Protein AF-A0A7S3DDA9-F1 (afdb_monomer_lite)

Structure (mmCIF, N/CA/C/O backbone):
data_AF-A0A7S3DDA9-F1
#
_entry.id   AF-A0A7S3DDA9-F1
#
loop_
_atom_site.group_PDB
_atom_site.id
_atom_site.type_symbol
_atom_site.label_atom_id
_atom_site.label_alt_id
_atom_site.label_comp_id
_atom_site.label_asym_id
_atom_site.label_entity_id
_atom_site.label_seq_id
_atom_site.pdbx_PDB_ins_code
_atom_site.Cartn_x
_atom_site.Cartn_y
_atom_site.Cartn_z
_atom_site.occupancy
_atom_site.B_iso_or_equiv
_atom_site.auth_seq_id
_atom_site.auth_comp_id
_atom_site.auth_asym_id
_atom_site.auth_atom_id
_atom_site.pdbx_PDB_model_num
ATOM 1 N N . LYS A 1 1 ? 28.009 35.646 -43.059 1.00 45.06 1 LYS A N 1
ATOM 2 C CA . LYS A 1 1 ? 27.922 35.161 -44.457 1.00 45.06 1 LYS A CA 1
ATOM 3 C C . LYS A 1 1 ? 26.927 34.009 -44.615 1.00 45.06 1 LYS A C 1
ATOM 5 O O . LYS A 1 1 ? 25.823 34.307 -45.032 1.00 45.06 1 LYS A O 1
ATOM 10 N N . ALA A 1 2 ? 27.187 32.761 -44.194 1.00 40.16 2 ALA A N 1
ATOM 11 C CA . ALA A 1 2 ? 26.161 31.693 -44.275 1.00 40.16 2 ALA A CA 1
ATOM 12 C C . ALA A 1 2 ? 24.917 31.958 -43.389 1.00 40.16 2 ALA A C 1
ATOM 14 O O . ALA A 1 2 ? 23.787 31.750 -43.809 1.00 40.16 2 ALA A O 1
ATOM 15 N N . LYS A 1 3 ? 25.119 32.532 -42.193 1.00 37.06 3 LYS A N 1
ATOM 16 C CA . LYS A 1 3 ? 24.039 32.917 -41.262 1.00 37.06 3 LYS A CA 1
ATOM 17 C C . LYS A 1 3 ? 23.196 34.120 -41.726 1.00 37.06 3 LYS A C 1
ATOM 19 O O . LYS A 1 3 ? 22.062 34.264 -41.292 1.00 37.06 3 LYS A O 1
ATOM 24 N N . GLU A 1 4 ? 23.743 34.963 -42.606 1.00 48.78 4 GLU A N 1
ATOM 25 C CA . GLU A 1 4 ? 23.047 36.145 -43.152 1.00 48.78 4 GLU A CA 1
ATOM 26 C C . GLU A 1 4 ? 22.135 35.756 -44.325 1.00 48.78 4 GLU A C 1
ATOM 28 O O . GLU A 1 4 ? 21.030 36.273 -44.428 1.00 48.78 4 GLU A O 1
ATOM 33 N N . GLY A 1 5 ? 22.524 34.757 -45.131 1.00 53.31 5 GLY A N 1
ATOM 34 C CA . GLY A 1 5 ? 21.692 34.256 -46.234 1.00 53.31 5 GLY A CA 1
ATOM 35 C C . GLY A 1 5 ? 20.418 33.519 -45.795 1.00 53.31 5 GLY A C 1
ATOM 36 O O . GLY A 1 5 ? 19.471 33.426 -46.571 1.00 53.31 5 GLY A O 1
ATOM 37 N N . TYR A 1 6 ? 20.361 33.019 -44.555 1.00 50.94 6 TYR A N 1
ATOM 38 C CA . TYR A 1 6 ? 19.181 32.320 -44.030 1.00 50.94 6 TYR A CA 1
ATOM 39 C C . TYR A 1 6 ? 18.110 33.286 -43.489 1.00 50.94 6 TYR A C 1
ATOM 41 O O . TYR A 1 6 ? 16.914 33.023 -43.610 1.00 50.94 6 TYR A O 1
ATOM 49 N N . GLN A 1 7 ? 18.515 34.437 -42.936 1.00 50.72 7 GLN A N 1
ATOM 50 C CA . GLN A 1 7 ? 17.572 35.430 -42.407 1.00 50.72 7 GLN A CA 1
ATOM 51 C C . GLN A 1 7 ? 16.825 36.181 -43.520 1.00 50.72 7 GLN A C 1
ATOM 53 O O . GLN A 1 7 ? 15.631 36.434 -43.361 1.00 50.72 7 GLN A O 1
ATOM 58 N N . GLU A 1 8 ? 17.464 36.441 -44.667 1.00 46.34 8 GLU A N 1
ATOM 59 C CA . GLU A 1 8 ? 16.794 37.049 -45.831 1.00 46.34 8 GLU A CA 1
ATOM 60 C C . GLU A 1 8 ? 15.741 36.127 -46.465 1.00 46.34 8 GLU A C 1
ATOM 62 O O . GLU A 1 8 ? 14.706 36.610 -46.917 1.00 46.34 8 GLU A O 1
ATOM 67 N N . ARG A 1 9 ? 15.938 34.800 -46.445 1.00 48.62 9 ARG A N 1
ATOM 68 C CA . ARG A 1 9 ? 14.970 33.853 -47.030 1.00 48.62 9 ARG A CA 1
ATOM 69 C C . ARG A 1 9 ? 13.739 33.626 -46.152 1.00 48.62 9 ARG A C 1
ATOM 71 O O . ARG A 1 9 ? 12.651 33.455 -46.688 1.00 48.62 9 ARG A O 1
ATOM 78 N N . SER A 1 10 ? 13.867 33.677 -44.822 1.00 42.88 10 SER A N 1
ATOM 79 C CA . SER A 1 10 ? 12.701 33.506 -43.932 1.00 42.88 10 SER A CA 1
ATOM 80 C C . SER A 1 10 ? 11.757 34.720 -43.920 1.00 42.88 10 SER A C 1
ATOM 82 O O . SER A 1 10 ? 10.561 34.566 -43.676 1.00 42.88 10 SER A O 1
ATOM 84 N N . ALA A 1 11 ? 12.270 35.913 -44.249 1.00 44.94 11 ALA A N 1
ATOM 85 C CA . ALA A 1 11 ? 11.479 37.143 -44.314 1.00 44.94 11 ALA A CA 1
ATOM 86 C C . ALA A 1 11 ? 10.575 37.226 -45.559 1.00 44.94 11 ALA A C 1
ATOM 88 O O . ALA A 1 11 ? 9.595 37.961 -45.547 1.00 44.94 11 ALA A O 1
ATOM 89 N N . ILE A 1 12 ? 10.871 36.463 -46.616 1.00 47.31 12 ILE A N 1
ATOM 90 C CA . ILE A 1 12 ? 10.087 36.470 -47.865 1.00 47.31 12 ILE A CA 1
ATOM 91 C C . ILE A 1 12 ? 8.855 35.549 -47.766 1.00 47.31 12 ILE A C 1
ATOM 93 O O . ILE A 1 12 ? 7.887 35.732 -48.492 1.00 47.31 12 ILE A O 1
ATOM 97 N N . VAL A 1 13 ? 8.841 34.594 -46.830 1.00 45.69 13 VAL A N 1
ATOM 98 C CA . VAL A 1 13 ? 7.788 33.560 -46.733 1.00 45.69 13 VAL A CA 1
ATOM 99 C C . VAL A 1 13 ? 6.630 33.963 -45.799 1.00 45.69 13 VAL A C 1
ATOM 101 O O . VAL A 1 13 ? 5.644 33.243 -45.689 1.00 45.69 13 VAL A O 1
ATOM 104 N N . SER A 1 14 ? 6.709 35.111 -45.120 1.00 41.31 14 SER A N 1
ATOM 105 C CA . SER A 1 14 ? 5.734 35.498 -44.082 1.00 41.31 14 SER A CA 1
ATOM 106 C C . SER A 1 14 ? 4.691 36.550 -44.495 1.00 41.31 14 SER A C 1
ATOM 108 O O . SER A 1 14 ? 3.909 36.949 -43.635 1.00 41.31 14 SER A O 1
ATOM 110 N N . ASP A 1 15 ? 4.623 36.967 -45.767 1.00 40.19 15 ASP A N 1
ATOM 111 C CA . ASP A 1 15 ? 3.767 38.095 -46.195 1.00 40.19 15 ASP A CA 1
ATOM 112 C C . ASP A 1 15 ? 2.760 37.790 -47.323 1.00 40.19 15 ASP A C 1
ATOM 114 O O . ASP A 1 15 ? 2.418 38.673 -48.102 1.00 40.19 15 ASP A O 1
ATOM 118 N N . GLU A 1 16 ? 2.229 36.566 -47.410 1.00 40.88 16 GLU A N 1
ATOM 119 C CA . GLU A 1 16 ? 1.051 36.300 -48.253 1.00 40.88 16 GLU A CA 1
ATOM 120 C C . GLU A 1 16 ? -0.025 35.530 -47.480 1.00 40.88 16 GLU A C 1
ATOM 122 O O . GLU A 1 16 ? -0.045 34.302 -47.391 1.00 40.88 16 GLU A O 1
ATOM 127 N N . GLY A 1 17 ? -0.927 36.308 -46.878 1.00 38.66 17 GLY A N 1
ATOM 128 C CA . GLY A 1 17 ? -2.203 35.841 -46.359 1.00 38.66 17 GLY A CA 1
ATOM 129 C C . GLY A 1 17 ? -3.282 35.811 -47.445 1.00 38.66 17 GLY A C 1
ATOM 130 O O . GLY A 1 17 ? -3.404 36.737 -48.238 1.00 38.66 17 GLY A O 1
ATOM 131 N N . GLU A 1 18 ? -4.080 34.743 -47.395 1.00 43.91 18 GLU A N 1
ATOM 132 C CA . GLU A 1 18 ? -5.472 34.615 -47.854 1.00 43.91 18 GLU A CA 1
ATOM 133 C C . GLU A 1 18 ? -5.828 35.094 -49.279 1.00 43.91 18 GLU A C 1
ATOM 135 O O . GLU A 1 18 ? -6.141 36.258 -49.506 1.00 43.91 18 GLU A O 1
ATOM 140 N N . SER A 1 19 ? -5.992 34.154 -50.220 1.00 38.34 19 SER A N 1
ATOM 141 C CA . SER A 1 19 ? -7.233 34.065 -51.018 1.00 38.34 19 SER A CA 1
ATOM 142 C C . SER A 1 19 ? -7.318 32.802 -51.890 1.00 38.34 19 SER A C 1
ATOM 144 O O . SER A 1 19 ? -6.369 32.382 -52.535 1.00 38.34 19 SER A O 1
ATOM 146 N N . GLU A 1 20 ? -8.517 32.220 -51.840 1.00 39.06 20 GLU A N 1
ATOM 147 C CA . GLU A 1 20 ? -9.291 31.544 -52.889 1.00 39.06 20 GLU A CA 1
ATOM 148 C C . GLU A 1 20 ? -8.654 30.514 -53.845 1.00 39.06 20 GLU A C 1
ATOM 150 O O . GLU A 1 20 ? -7.827 30.782 -54.708 1.00 39.06 20 GLU A O 1
ATOM 155 N N . SER A 1 21 ? -9.246 29.319 -53.748 1.00 47.56 21 SER A N 1
ATOM 156 C CA . SER A 1 21 ? -9.373 28.256 -54.744 1.00 47.56 21 SER A CA 1
ATOM 157 C C . SER A 1 21 ? -9.099 28.643 -56.204 1.00 47.56 21 SER A C 1
ATOM 159 O O . SER A 1 21 ? -9.924 29.297 -56.844 1.00 47.56 21 SER A O 1
ATOM 161 N N . CYS A 1 22 ? -8.039 28.068 -56.766 1.00 33.41 22 CYS A N 1
ATOM 162 C CA . CYS A 1 22 ? -7.948 27.711 -58.178 1.00 33.41 22 CYS A CA 1
ATOM 163 C C . CYS A 1 22 ? -7.117 26.428 -58.308 1.00 33.41 22 CYS A C 1
ATOM 165 O O . CYS A 1 22 ? -5.898 26.435 -58.163 1.00 33.41 22 CYS A O 1
ATOM 167 N N . GLU A 1 23 ? -7.797 25.314 -58.582 1.00 43.84 23 GLU A N 1
ATOM 168 C CA . GLU A 1 23 ? -7.174 24.119 -59.146 1.00 43.84 23 GLU A CA 1
ATOM 169 C C . GLU A 1 23 ? -6.728 24.446 -60.577 1.00 43.84 23 GLU A C 1
ATOM 171 O O . GLU A 1 23 ? -7.523 24.438 -61.517 1.00 43.84 23 GLU A O 1
ATOM 176 N N . SER A 1 24 ? -5.445 24.742 -60.752 1.00 41.66 24 SER A N 1
ATOM 177 C CA . SER A 1 24 ? -4.790 24.637 -62.051 1.00 41.66 24 SER A CA 1
ATOM 178 C C . SER A 1 24 ? -3.417 24.012 -61.855 1.00 41.66 24 SER A C 1
ATOM 180 O O . SER A 1 24 ? -2.500 24.655 -61.353 1.00 41.66 24 SER A O 1
ATOM 182 N N . GLU A 1 25 ? -3.306 22.739 -62.232 1.00 51.19 25 GLU A N 1
ATOM 183 C CA . GLU A 1 25 ? -2.049 22.000 -62.326 1.00 51.19 25 GLU A CA 1
ATOM 184 C C . GLU A 1 25 ? -1.099 22.701 -63.318 1.00 51.19 25 GLU A C 1
ATOM 186 O O . GLU A 1 25 ? -1.201 22.504 -64.532 1.00 51.19 25 GLU A O 1
ATOM 191 N N . SER A 1 26 ? -0.154 23.502 -62.818 1.00 46.66 26 SER A N 1
ATOM 192 C CA . SER A 1 26 ? 1.045 23.876 -63.569 1.00 46.66 26 SER A CA 1
ATOM 193 C C . SER A 1 26 ? 2.035 22.708 -63.504 1.00 46.66 26 SER A C 1
ATOM 195 O O . SER A 1 26 ? 2.534 22.323 -62.450 1.00 46.66 26 SER A O 1
ATOM 197 N N . LYS A 1 27 ? 2.302 22.087 -64.656 1.00 55.28 27 LYS A N 1
ATOM 198 C CA . LYS A 1 27 ? 3.266 20.980 -64.802 1.00 55.28 27 LYS A CA 1
ATOM 199 C C . LYS A 1 27 ? 4.728 21.440 -64.877 1.00 55.28 27 LYS A C 1
ATOM 201 O O . LYS A 1 27 ? 5.599 20.590 -65.042 1.00 55.28 27 LYS A O 1
ATOM 206 N N . ASP A 1 28 ? 4.987 22.734 -64.704 1.00 53.47 28 ASP A N 1
ATOM 207 C CA . ASP A 1 28 ? 6.296 23.339 -64.960 1.00 53.47 28 ASP A CA 1
ATOM 208 C C . ASP A 1 28 ? 7.139 23.593 -63.685 1.00 53.47 28 ASP A C 1
ATOM 210 O O . ASP A 1 28 ? 8.332 23.832 -63.810 1.00 53.47 28 ASP A O 1
ATOM 214 N N . ASP A 1 29 ? 6.597 23.408 -62.469 1.00 55.06 29 ASP A N 1
ATOM 215 C CA . ASP A 1 29 ? 7.336 23.593 -61.190 1.00 55.06 29 ASP A CA 1
ATOM 216 C C . ASP A 1 29 ? 8.097 22.342 -60.694 1.00 55.06 29 ASP A C 1
ATOM 218 O O . ASP A 1 29 ? 8.625 22.304 -59.581 1.00 55.06 29 ASP A O 1
ATOM 222 N N . LYS A 1 30 ? 8.157 21.266 -61.490 1.00 56.12 30 LYS A N 1
ATOM 223 C CA . LYS A 1 30 ? 8.895 20.048 -61.097 1.00 56.12 30 LYS A CA 1
ATOM 224 C C . LYS A 1 30 ? 10.407 20.148 -61.302 1.00 56.12 30 LYS A C 1
ATOM 226 O O . LYS A 1 30 ? 11.127 19.424 -60.622 1.00 56.12 30 LYS A O 1
ATOM 231 N N . GLY A 1 31 ? 10.872 21.022 -62.197 1.00 60.69 31 GLY A N 1
ATOM 232 C CA . GLY A 1 31 ? 12.301 21.183 -62.488 1.00 60.69 31 GLY A CA 1
ATOM 233 C C . GLY A 1 31 ? 13.078 21.728 -61.289 1.00 60.69 31 GLY A C 1
ATOM 234 O O . GLY A 1 31 ? 14.037 21.106 -60.840 1.00 60.69 31 GLY A O 1
ATOM 235 N N . ASP A 1 32 ? 12.581 22.813 -60.694 1.00 65.56 32 ASP A N 1
ATOM 236 C CA . ASP A 1 32 ? 13.277 23.528 -59.615 1.00 65.56 32 ASP A CA 1
ATOM 237 C C . ASP A 1 32 ? 13.357 22.710 -58.312 1.00 65.56 32 ASP A C 1
ATOM 239 O O . ASP A 1 32 ? 14.287 22.850 -57.516 1.00 65.56 32 ASP A O 1
ATOM 243 N N . ALA A 1 33 ? 12.398 21.806 -58.087 1.00 71.19 33 ALA A N 1
ATOM 244 C CA . ALA A 1 33 ? 12.391 20.923 -56.923 1.00 71.19 33 ALA A CA 1
ATOM 245 C C . ALA A 1 33 ? 13.320 19.703 -57.071 1.00 71.19 33 ALA A C 1
ATOM 247 O O . ALA A 1 33 ? 13.721 19.131 -56.055 1.00 71.19 33 ALA A O 1
ATOM 248 N N . GLU A 1 34 ? 13.631 19.269 -58.296 1.00 72.94 34 GLU A N 1
ATOM 249 C CA . GLU A 1 34 ? 14.601 18.195 -58.550 1.00 72.94 34 GLU A CA 1
ATOM 250 C C . GLU A 1 34 ? 16.038 18.727 -58.512 1.00 72.94 34 GLU A C 1
ATOM 252 O O . GLU A 1 34 ? 16.871 18.125 -57.835 1.00 72.94 34 GLU A O 1
ATOM 257 N N . GLU A 1 35 ? 16.301 19.898 -59.100 1.00 75.75 35 GLU A N 1
ATOM 258 C CA . GLU A 1 35 ? 17.627 20.539 -59.072 1.00 75.75 35 GLU A CA 1
ATOM 259 C C . GLU A 1 35 ? 18.065 20.872 -57.633 1.00 75.75 35 GLU A C 1
ATOM 261 O O . GLU A 1 35 ? 19.176 20.551 -57.213 1.00 75.75 35 GLU A O 1
ATOM 266 N N . ASN A 1 36 ? 17.148 21.388 -56.808 1.00 81.31 36 ASN A N 1
ATOM 267 C CA . ASN A 1 36 ? 17.427 21.690 -55.400 1.00 81.31 36 ASN A CA 1
ATOM 268 C C . ASN A 1 36 ? 17.671 20.421 -54.549 1.00 81.31 36 ASN A C 1
ATOM 270 O O . ASN A 1 36 ? 18.371 20.463 -53.538 1.00 81.31 36 ASN A O 1
ATOM 274 N N . LYS A 1 37 ? 17.122 19.261 -54.941 1.00 85.62 37 LYS A N 1
ATOM 275 C CA . LYS A 1 37 ? 17.407 17.986 -54.254 1.00 85.62 37 LYS A CA 1
ATOM 276 C C . LYS A 1 37 ? 18.795 17.459 -54.587 1.00 85.62 37 LYS A C 1
ATOM 278 O O . LYS A 1 37 ? 19.437 16.903 -53.699 1.00 85.62 37 LYS A O 1
ATOM 283 N N . GLU A 1 38 ? 19.244 17.603 -55.831 1.00 86.81 38 GLU A N 1
ATOM 284 C CA . GLU A 1 38 ? 20.605 17.221 -56.222 1.00 86.81 38 GLU A CA 1
ATOM 285 C C . GLU A 1 38 ? 21.643 18.083 -55.496 1.00 86.81 38 GLU A C 1
ATOM 287 O O . GLU A 1 38 ? 22.559 17.525 -54.894 1.00 86.81 38 GLU A O 1
ATOM 292 N N . GLU A 1 39 ? 21.428 19.401 -55.409 1.00 88.12 39 GLU A N 1
ATOM 293 C CA . GLU A 1 39 ? 22.325 20.307 -54.677 1.00 88.12 39 GLU A CA 1
ATOM 294 C C . GLU A 1 39 ? 22.414 19.952 -53.179 1.00 88.12 39 GLU A C 1
ATOM 296 O O . GLU A 1 39 ? 23.508 19.844 -52.622 1.00 88.12 39 GLU A O 1
ATOM 301 N N . ILE A 1 40 ? 21.280 19.685 -52.516 1.00 87.19 40 ILE A N 1
ATOM 302 C CA . ILE A 1 40 ? 21.260 19.264 -51.102 1.00 87.19 40 ILE A CA 1
ATOM 303 C C . ILE A 1 40 ? 21.985 17.922 -50.906 1.00 87.19 40 ILE A C 1
ATOM 305 O O . ILE A 1 40 ? 22.736 17.760 -49.940 1.00 87.19 40 ILE A O 1
ATOM 309 N N . ASN A 1 41 ? 21.792 16.965 -51.819 1.00 89.69 41 ASN A N 1
ATOM 310 C CA . ASN A 1 41 ? 22.458 15.664 -51.753 1.00 89.69 41 ASN A CA 1
ATOM 311 C C . ASN A 1 41 ? 23.979 15.795 -51.911 1.00 89.69 41 ASN A C 1
ATOM 313 O O . ASN A 1 41 ? 24.718 15.128 -51.187 1.00 89.69 41 ASN A O 1
ATOM 317 N N . GLU A 1 42 ? 24.454 16.650 -52.822 1.00 91.62 42 GLU A N 1
ATOM 318 C CA . GLU A 1 42 ? 25.886 16.914 -53.009 1.00 91.62 42 GLU A CA 1
ATOM 319 C C . GLU A 1 42 ? 26.504 17.600 -51.785 1.00 91.62 42 GLU A C 1
ATOM 321 O O . GLU A 1 42 ? 27.572 17.193 -51.327 1.00 91.62 42 GLU A O 1
ATOM 326 N N . VAL A 1 43 ? 25.813 18.583 -51.197 1.00 91.19 43 VAL A N 1
ATOM 327 C CA . VAL A 1 43 ? 26.272 19.267 -49.976 1.00 91.19 43 VAL A CA 1
ATOM 328 C C . VAL A 1 43 ? 26.369 18.296 -48.799 1.00 91.19 43 VAL A C 1
ATOM 330 O O . VAL A 1 43 ? 27.372 18.296 -48.083 1.00 91.19 43 VAL A O 1
ATOM 333 N N . ASN A 1 44 ? 25.361 17.445 -48.602 1.00 91.44 44 ASN A N 1
ATOM 334 C CA . ASN A 1 44 ? 25.387 16.440 -47.541 1.00 91.44 44 ASN A CA 1
ATOM 335 C C . ASN A 1 44 ? 26.470 15.391 -47.780 1.00 91.44 44 ASN A C 1
ATOM 337 O O . ASN A 1 44 ? 27.186 15.042 -46.846 1.00 91.44 44 ASN A O 1
ATOM 341 N N . ARG A 1 45 ? 26.614 14.910 -49.020 1.00 94.06 45 ARG A N 1
ATOM 342 C CA . ARG A 1 45 ? 27.672 13.971 -49.400 1.00 94.06 45 ARG A CA 1
ATOM 343 C C . ARG A 1 45 ? 29.046 14.550 -49.074 1.00 94.06 45 ARG A C 1
ATOM 345 O O . ARG A 1 45 ? 29.783 13.918 -48.330 1.00 94.06 45 ARG A O 1
ATOM 352 N N . ALA A 1 46 ? 29.341 15.769 -49.522 1.00 92.19 46 ALA A N 1
ATOM 353 C CA . ALA A 1 46 ? 30.612 16.428 -49.233 1.00 92.19 46 ALA A CA 1
ATOM 354 C C . ALA A 1 46 ? 30.828 16.646 -47.724 1.00 92.19 46 ALA A C 1
ATOM 356 O O . ALA A 1 46 ? 31.949 16.551 -47.227 1.00 92.19 46 ALA A O 1
ATOM 357 N N . ALA A 1 47 ? 29.769 16.938 -46.964 1.00 92.81 47 ALA A N 1
ATOM 358 C CA . ALA A 1 47 ? 29.864 17.068 -45.513 1.00 92.81 47 ALA A CA 1
ATOM 359 C C . ALA A 1 47 ? 30.194 15.730 -44.829 1.00 92.81 47 ALA A C 1
ATOM 361 O O . ALA A 1 47 ? 31.027 15.719 -43.923 1.00 92.81 47 ALA A O 1
ATOM 362 N N . VAL A 1 48 ? 29.583 14.624 -45.274 1.00 93.25 48 VAL A N 1
ATOM 363 C CA . VAL A 1 48 ? 29.884 13.277 -44.770 1.00 93.25 48 VAL A CA 1
ATOM 364 C C . VAL A 1 48 ? 31.285 12.847 -45.184 1.00 93.25 48 VAL A C 1
ATOM 366 O O . VAL A 1 48 ? 32.016 12.410 -44.315 1.00 93.25 48 VAL A O 1
ATOM 369 N N . GLU A 1 49 ? 31.708 13.038 -46.439 1.00 95.44 49 GLU A N 1
ATOM 370 C CA . GLU A 1 49 ? 33.055 12.682 -46.936 1.00 95.44 49 GLU A CA 1
ATOM 371 C C . GLU A 1 49 ? 34.192 13.318 -46.114 1.00 95.44 49 GLU A C 1
ATOM 373 O O . GLU A 1 49 ? 35.269 12.742 -45.994 1.00 95.44 49 GLU A O 1
ATOM 378 N N . ASN A 1 50 ? 33.943 14.482 -45.503 1.00 94.44 50 ASN A N 1
ATOM 379 C CA . ASN A 1 50 ? 34.900 15.176 -44.636 1.00 94.44 50 ASN A CA 1
ATOM 380 C C . ASN A 1 50 ? 34.962 14.637 -43.194 1.00 94.44 50 ASN A C 1
ATOM 382 O O . ASN A 1 50 ? 35.745 15.147 -42.387 1.00 94.44 50 ASN A O 1
ATOM 386 N N . TRP A 1 51 ? 34.140 13.653 -42.827 1.00 96.62 51 TRP A N 1
ATOM 387 C CA . TRP A 1 51 ? 34.242 12.994 -41.528 1.00 96.62 51 TRP A CA 1
ATOM 388 C C . TRP A 1 51 ? 35.528 12.181 -41.458 1.00 96.62 51 TRP A C 1
ATOM 390 O O . TRP A 1 51 ? 35.805 11.381 -42.343 1.00 96.62 51 TRP A O 1
ATOM 400 N N . ASN A 1 52 ? 36.297 12.354 -40.385 1.00 95.75 52 ASN A N 1
ATOM 401 C CA . ASN A 1 52 ? 37.399 11.449 -40.069 1.00 95.75 52 ASN A CA 1
ATOM 402 C C . ASN A 1 52 ? 36.857 10.158 -39.420 1.00 95.75 52 ASN A C 1
ATOM 404 O O . ASN A 1 52 ? 35.659 10.034 -39.143 1.00 95.75 52 ASN A O 1
ATOM 408 N N . SER A 1 53 ? 37.745 9.203 -39.147 1.00 95.31 53 SER A N 1
ATOM 409 C CA . SER A 1 53 ? 37.356 7.925 -38.547 1.00 95.31 53 SER A CA 1
ATOM 410 C C . SER A 1 53 ? 36.759 8.051 -37.141 1.00 95.31 53 SER A C 1
ATOM 412 O O . SER A 1 53 ? 35.885 7.266 -36.780 1.00 95.31 53 SER A O 1
ATOM 414 N N . ASP A 1 54 ? 37.145 9.070 -36.367 1.00 92.75 54 ASP A N 1
ATOM 415 C CA . ASP A 1 54 ? 36.562 9.344 -35.049 1.00 92.75 54 ASP A CA 1
ATOM 416 C C . ASP A 1 54 ? 35.096 9.792 -35.157 1.00 92.75 54 ASP A C 1
ATOM 418 O O . ASP A 1 54 ? 34.232 9.272 -34.449 1.00 92.75 54 ASP A O 1
ATOM 422 N N . VAL A 1 55 ? 34.798 10.710 -36.081 1.00 93.44 55 VAL A N 1
ATOM 423 C CA . VAL A 1 55 ? 33.438 11.211 -36.328 1.00 93.44 55 VAL A CA 1
ATOM 424 C C . VAL A 1 55 ? 32.546 10.103 -36.897 1.00 93.44 55 VAL A C 1
ATOM 426 O O . VAL A 1 55 ? 31.392 9.973 -36.480 1.00 93.44 55 VAL A O 1
ATOM 429 N N . LEU A 1 56 ? 33.075 9.257 -37.790 1.00 94.88 56 LEU A N 1
ATOM 430 C CA . LEU A 1 56 ? 32.347 8.091 -38.295 1.00 94.88 56 LEU A CA 1
ATOM 431 C C . LEU A 1 56 ? 32.032 7.092 -37.173 1.00 94.88 56 LEU A C 1
ATOM 433 O O . LEU A 1 56 ? 30.880 6.677 -37.030 1.00 94.88 56 LEU A O 1
ATOM 437 N N . ALA A 1 57 ? 33.028 6.727 -36.360 1.00 93.25 57 ALA A N 1
ATOM 438 C CA . ALA A 1 57 ? 32.849 5.813 -35.232 1.00 93.25 57 ALA A CA 1
ATOM 439 C C . ALA A 1 57 ? 31.796 6.334 -34.244 1.00 93.25 57 ALA A C 1
ATOM 441 O O . ALA A 1 57 ? 30.942 5.584 -33.759 1.00 93.25 57 ALA A O 1
ATOM 442 N N . LEU A 1 58 ? 31.814 7.643 -33.993 1.00 90.19 58 LEU A N 1
ATOM 443 C CA . LEU A 1 58 ? 30.839 8.314 -33.152 1.00 90.19 58 LEU A CA 1
ATOM 444 C C . LEU A 1 58 ? 29.433 8.244 -33.749 1.00 90.19 58 LEU A C 1
ATOM 446 O O . LEU A 1 58 ? 28.494 7.885 -33.041 1.00 90.19 58 LEU A O 1
ATOM 450 N N . TRP A 1 59 ? 29.274 8.508 -35.048 1.00 94.25 59 TRP A N 1
ATOM 451 C CA . TRP A 1 59 ? 27.987 8.357 -35.726 1.00 94.25 59 TRP A CA 1
ATOM 452 C C . TRP A 1 59 ? 27.470 6.915 -35.677 1.00 94.25 59 TRP A C 1
ATOM 454 O O . TRP A 1 59 ? 26.303 6.716 -35.332 1.00 94.25 59 TRP A O 1
ATOM 464 N N . LEU A 1 60 ? 28.321 5.914 -35.929 1.00 93.31 60 LEU A N 1
ATOM 465 C CA . LEU A 1 60 ? 27.955 4.495 -35.832 1.00 93.31 60 LEU A CA 1
ATOM 466 C C . LEU A 1 60 ? 27.443 4.137 -34.430 1.00 93.31 60 LEU A C 1
ATOM 468 O O . LEU A 1 60 ? 26.438 3.438 -34.304 1.00 93.31 60 LEU A O 1
ATOM 472 N N . SER A 1 61 ? 28.047 4.699 -33.377 1.00 87.56 61 SER A N 1
ATOM 473 C CA . SER A 1 61 ? 27.585 4.501 -31.995 1.00 87.56 61 SER A CA 1
ATOM 474 C C . SER A 1 61 ? 26.184 5.073 -31.714 1.00 87.56 61 SER A C 1
ATOM 476 O O . SER A 1 61 ? 25.544 4.694 -30.734 1.00 87.56 61 SER A O 1
ATOM 478 N N . THR A 1 62 ? 25.667 5.960 -32.576 1.00 87.88 62 THR A N 1
ATOM 479 C CA . THR A 1 62 ? 24.306 6.511 -32.445 1.00 87.88 62 THR A CA 1
ATOM 480 C C . THR A 1 62 ? 23.214 5.630 -33.055 1.00 87.88 62 THR A C 1
ATOM 482 O O . THR A 1 62 ? 22.035 5.917 -32.850 1.00 87.88 62 THR A O 1
ATOM 485 N N . LEU A 1 63 ? 23.572 4.579 -33.803 1.00 87.81 63 LEU A N 1
ATOM 486 C CA . LEU A 1 63 ? 22.623 3.763 -34.573 1.00 87.81 63 LEU A CA 1
ATOM 487 C C . LEU A 1 63 ? 22.009 2.587 -33.798 1.00 87.81 63 LEU A C 1
ATOM 489 O O . LEU A 1 63 ? 21.285 1.798 -34.399 1.00 87.81 63 LEU A O 1
ATOM 493 N N . ASP A 1 64 ? 22.274 2.486 -32.492 1.00 82.88 64 ASP A N 1
ATOM 494 C CA . ASP A 1 64 ? 21.809 1.393 -31.618 1.00 82.88 64 ASP A CA 1
ATOM 495 C C . ASP A 1 64 ? 22.088 -0.003 -32.185 1.00 82.88 64 ASP A C 1
ATOM 497 O O . ASP A 1 64 ? 21.244 -0.897 -32.186 1.00 82.88 64 ASP A O 1
ATOM 501 N N . LEU A 1 65 ? 23.278 -0.175 -32.751 1.00 86.00 65 LEU A N 1
ATOM 502 C CA . LEU A 1 65 ? 23.713 -1.486 -33.193 1.00 86.00 65 LEU A CA 1
ATOM 503 C C . LEU A 1 65 ? 24.011 -2.310 -31.935 1.00 86.00 65 LEU A C 1
ATOM 505 O O . LEU A 1 65 ? 24.711 -1.832 -31.043 1.00 86.00 65 LEU A O 1
ATOM 509 N N . ASP A 1 66 ? 23.548 -3.561 -31.886 1.00 74.62 66 ASP A N 1
ATOM 510 C CA . ASP A 1 66 ? 23.878 -4.518 -30.811 1.00 74.62 66 ASP A CA 1
ATOM 511 C C . ASP A 1 66 ? 25.397 -4.802 -30.697 1.00 74.62 66 ASP A C 1
ATOM 513 O O . ASP A 1 66 ? 25.838 -5.556 -29.828 1.00 74.62 66 ASP A O 1
ATOM 517 N N . ASP A 1 67 ? 26.199 -4.211 -31.585 1.00 70.19 67 ASP A N 1
ATOM 518 C CA . ASP A 1 67 ? 27.605 -4.483 -31.793 1.00 70.19 67 ASP A CA 1
ATOM 519 C C . ASP A 1 67 ? 28.446 -3.205 -31.623 1.00 70.19 67 ASP A C 1
ATOM 521 O O . ASP A 1 67 ? 28.640 -2.426 -32.560 1.00 70.19 67 ASP A O 1
ATOM 525 N N . GLU A 1 68 ? 28.970 -2.981 -30.409 1.00 75.88 68 GLU A N 1
ATOM 526 C CA . GLU A 1 68 ? 29.931 -1.896 -30.130 1.00 75.88 68 GLU A CA 1
ATOM 527 C C . GLU A 1 68 ? 31.211 -2.024 -30.980 1.00 75.88 68 GLU A C 1
ATOM 529 O O . GLU A 1 68 ? 31.997 -1.076 -31.055 1.00 75.88 68 GLU A O 1
ATOM 534 N N . THR A 1 69 ? 31.439 -3.169 -31.637 1.00 85.00 69 THR A N 1
ATOM 535 C CA . THR A 1 69 ? 32.624 -3.370 -32.472 1.00 85.00 69 THR A CA 1
ATOM 536 C C . THR A 1 69 ? 32.605 -2.509 -33.727 1.00 85.00 69 THR A C 1
ATOM 538 O O . THR A 1 69 ? 33.661 -2.012 -34.082 1.00 85.00 69 THR A O 1
ATOM 541 N N . ALA A 1 70 ? 31.445 -2.193 -34.316 1.00 92.06 70 ALA A N 1
ATOM 542 C CA . ALA A 1 70 ? 31.379 -1.465 -35.589 1.00 92.06 70 ALA A CA 1
ATOM 543 C C . ALA A 1 70 ? 32.119 -0.114 -35.555 1.00 92.06 70 ALA A C 1
ATOM 545 O O . ALA A 1 70 ? 32.905 0.202 -36.445 1.00 92.06 70 ALA A O 1
ATOM 546 N N . GLY A 1 71 ? 31.897 0.683 -34.503 1.00 91.50 71 GLY A N 1
ATOM 547 C CA . GLY A 1 71 ? 32.589 1.964 -34.331 1.00 91.50 71 GLY A CA 1
ATOM 548 C C . GLY A 1 71 ? 34.083 1.796 -34.039 1.00 91.50 71 GLY A C 1
ATOM 549 O O . GLY A 1 71 ? 34.900 2.556 -34.556 1.00 91.50 71 GLY A O 1
ATOM 550 N N . ASN A 1 72 ? 34.455 0.782 -33.251 1.00 92.31 72 ASN A N 1
ATOM 551 C CA . ASN A 1 72 ? 35.857 0.495 -32.940 1.00 92.31 72 ASN A CA 1
ATOM 552 C C . ASN A 1 72 ? 36.614 -0.003 -34.175 1.00 92.31 72 ASN A C 1
ATOM 554 O O . ASN A 1 72 ? 37.683 0.520 -34.463 1.00 92.31 72 ASN A O 1
ATOM 558 N N . THR A 1 73 ? 36.036 -0.925 -34.943 1.00 95.31 73 THR A N 1
ATOM 559 C CA . THR A 1 73 ? 36.585 -1.437 -36.202 1.00 95.31 73 THR A CA 1
ATOM 560 C C . THR A 1 73 ? 36.739 -0.317 -37.221 1.00 95.31 73 THR A C 1
ATOM 562 O O . THR A 1 73 ? 37.817 -0.165 -37.781 1.00 95.31 73 THR A O 1
ATOM 565 N N . ALA A 1 74 ? 35.731 0.552 -37.385 1.00 94.81 74 ALA A N 1
ATOM 566 C CA . ALA A 1 74 ? 35.857 1.720 -38.258 1.00 94.81 74 ALA A CA 1
ATOM 567 C C . ALA A 1 74 ? 37.022 2.633 -37.864 1.00 94.81 74 ALA A C 1
ATOM 569 O O . ALA A 1 74 ? 37.766 3.113 -38.718 1.00 94.81 74 ALA A O 1
ATOM 570 N N . LYS A 1 75 ? 37.228 2.831 -36.562 1.00 95.00 75 LYS A N 1
ATOM 571 C CA . LYS A 1 75 ? 38.347 3.619 -36.051 1.00 95.00 75 LYS A CA 1
ATOM 572 C C . LYS A 1 75 ? 39.703 2.924 -36.222 1.00 95.00 75 LYS A C 1
ATOM 574 O O . LYS A 1 75 ? 40.673 3.597 -36.565 1.00 95.00 75 LYS A O 1
ATOM 579 N N . GLU A 1 76 ? 39.778 1.619 -35.969 1.00 95.19 76 GLU A N 1
ATOM 580 C CA . GLU A 1 76 ? 40.999 0.803 -36.048 1.00 95.19 76 GLU A CA 1
ATOM 581 C C . GLU A 1 76 ? 41.482 0.619 -37.489 1.00 95.19 76 GLU A C 1
ATOM 583 O O . GLU A 1 76 ? 42.669 0.803 -37.761 1.00 95.19 76 GLU A O 1
ATOM 588 N N . GLU A 1 77 ? 40.559 0.342 -38.409 1.00 96.69 77 GLU A N 1
ATOM 589 C CA . GLU A 1 77 ? 40.832 0.186 -39.842 1.00 96.69 77 GLU A CA 1
ATOM 590 C C . GLU A 1 77 ? 40.943 1.539 -40.569 1.00 96.69 77 GLU A C 1
ATOM 592 O O . GLU A 1 77 ? 41.370 1.612 -41.721 1.00 96.69 77 GLU A O 1
ATOM 597 N N . GLY A 1 78 ? 40.614 2.640 -39.883 1.00 96.38 78 GLY A N 1
ATOM 598 C CA . GLY A 1 78 ? 40.725 3.994 -40.421 1.00 96.38 78 GLY A CA 1
ATOM 599 C C . GLY A 1 78 ? 39.663 4.331 -41.466 1.00 96.38 78 GLY A C 1
ATOM 600 O O . GLY A 1 78 ? 39.904 5.200 -42.302 1.00 96.38 78 GLY A O 1
ATOM 601 N N . TYR A 1 79 ? 38.502 3.672 -41.420 1.00 97.69 79 TYR A N 1
ATOM 602 C CA . TYR A 1 79 ? 37.354 4.024 -42.248 1.00 97.69 79 TYR A CA 1
ATOM 603 C C . TYR A 1 79 ? 36.860 5.419 -41.886 1.00 97.69 79 TYR A C 1
ATOM 605 O O . TYR A 1 79 ? 36.717 5.764 -40.714 1.00 97.69 79 TYR A O 1
ATOM 613 N N . ASP A 1 80 ? 36.598 6.226 -42.903 1.00 96.75 80 ASP A N 1
ATOM 614 C CA . ASP A 1 80 ? 36.202 7.617 -42.766 1.00 96.75 80 ASP A CA 1
ATOM 615 C C . ASP A 1 80 ? 34.890 7.887 -43.519 1.00 96.75 80 ASP A C 1
ATOM 617 O O . ASP A 1 80 ? 34.210 6.986 -44.022 1.00 96.75 80 ASP A O 1
ATOM 621 N N . GLY A 1 81 ? 34.493 9.151 -43.571 1.00 95.12 81 GLY A N 1
ATOM 622 C CA . GLY A 1 81 ? 33.291 9.571 -44.267 1.00 95.12 81 GLY A CA 1
ATOM 623 C C . GLY A 1 81 ? 33.234 9.178 -45.742 1.00 95.12 81 GLY A C 1
ATOM 624 O O . GLY A 1 81 ? 32.152 8.885 -46.253 1.00 95.12 81 GLY A O 1
ATOM 625 N N . SER A 1 82 ? 34.387 9.145 -46.415 1.00 96.31 82 SER A N 1
ATOM 626 C CA . SER A 1 82 ? 34.474 8.768 -47.827 1.00 96.31 82 SER A CA 1
ATOM 627 C C . SER A 1 82 ? 34.176 7.280 -48.000 1.00 96.31 82 SER A C 1
ATOM 629 O O . SER A 1 82 ? 33.356 6.921 -48.846 1.00 96.31 82 SER A O 1
ATOM 631 N N . TRP A 1 83 ? 34.729 6.430 -47.123 1.00 97.81 83 TRP A N 1
ATOM 632 C CA . TRP A 1 83 ? 34.371 5.007 -47.077 1.00 97.81 83 TRP A CA 1
ATOM 633 C C . TRP A 1 83 ? 32.863 4.819 -46.882 1.00 97.81 83 TRP A C 1
ATOM 635 O O . TRP A 1 83 ? 32.232 4.100 -47.652 1.00 97.81 83 TRP A O 1
ATOM 645 N N . LEU A 1 84 ? 32.241 5.525 -45.928 1.00 97.06 84 LEU A N 1
ATOM 646 C CA . LEU A 1 84 ? 30.801 5.381 -45.678 1.00 97.06 84 LEU A CA 1
ATOM 647 C C . LEU A 1 84 ? 29.963 5.718 -46.924 1.00 97.06 84 LEU A C 1
ATOM 649 O O . LEU A 1 84 ? 28.955 5.057 -47.188 1.00 97.06 84 LEU A O 1
ATOM 653 N N . VAL A 1 85 ? 30.347 6.747 -47.684 1.00 96.06 85 VAL A N 1
ATOM 654 C CA . VAL A 1 85 ? 29.628 7.179 -48.892 1.00 96.06 85 VAL A CA 1
ATOM 655 C C . VAL A 1 85 ? 29.721 6.154 -50.021 1.00 96.06 85 VAL A C 1
ATOM 657 O O . VAL A 1 85 ? 28.721 5.951 -50.712 1.00 96.06 85 VAL A O 1
ATOM 660 N N . GLU A 1 86 ? 30.877 5.518 -50.198 1.00 96.19 86 GLU A N 1
ATOM 661 C CA . GLU A 1 86 ? 31.148 4.616 -51.326 1.00 96.19 86 GLU A CA 1
ATOM 662 C C . GLU A 1 86 ? 30.805 3.147 -51.044 1.00 96.19 86 GLU A C 1
ATOM 664 O O . GLU A 1 86 ? 30.408 2.441 -51.964 1.00 96.19 86 GLU A O 1
ATOM 669 N N . CYS A 1 87 ? 30.906 2.707 -49.789 1.00 94.94 87 CYS A N 1
ATOM 670 C CA . CYS A 1 87 ? 30.835 1.297 -49.398 1.00 94.94 87 CYS A CA 1
ATOM 671 C C . CYS A 1 87 ? 29.464 0.648 -49.680 1.00 94.94 87 CYS A C 1
ATOM 673 O O . CYS A 1 87 ? 28.414 1.218 -49.378 1.00 94.94 87 CYS A O 1
ATOM 675 N N . GLU A 1 88 ? 29.426 -0.555 -50.238 1.00 96.31 88 GLU A N 1
ATOM 676 C CA . GLU A 1 88 ? 28.171 -1.292 -50.444 1.00 96.31 88 GLU A CA 1
ATOM 677 C C . GLU A 1 88 ? 27.713 -2.044 -49.176 1.00 96.31 88 GLU A C 1
ATOM 679 O O . GLU A 1 88 ? 28.444 -2.178 -48.200 1.00 96.31 88 GLU A O 1
ATOM 684 N N . GLU A 1 89 ? 26.452 -2.490 -49.125 1.00 96.50 89 GLU A N 1
ATOM 685 C CA . GLU A 1 89 ? 25.885 -3.132 -47.918 1.00 96.50 89 GLU A CA 1
ATOM 686 C C . GLU A 1 89 ? 26.633 -4.418 -47.511 1.00 96.50 89 GLU A C 1
ATOM 688 O O . GLU A 1 89 ? 26.798 -4.685 -46.321 1.00 96.50 89 GLU A O 1
ATOM 693 N N . ASP A 1 90 ? 27.085 -5.207 -48.486 1.00 95.94 90 ASP A N 1
ATOM 694 C CA . ASP A 1 90 ? 27.881 -6.420 -48.284 1.00 95.94 90 ASP A CA 1
ATOM 695 C C . ASP A 1 90 ? 29.308 -6.107 -47.820 1.00 95.94 90 ASP A C 1
ATOM 697 O O . ASP A 1 90 ? 29.807 -6.770 -46.910 1.00 95.94 90 ASP A O 1
ATOM 701 N N . GLU A 1 91 ? 29.918 -5.052 -48.360 1.00 96.81 91 GLU A N 1
ATOM 702 C CA . GLU A 1 91 ? 31.207 -4.537 -47.889 1.00 96.81 91 GLU A CA 1
ATOM 703 C C . GLU A 1 91 ? 31.104 -4.039 -46.440 1.00 96.81 91 GLU A C 1
ATOM 705 O O . GLU A 1 91 ? 31.934 -4.409 -45.620 1.00 96.81 91 GLU A O 1
ATOM 710 N N . MET A 1 92 ? 30.041 -3.313 -46.061 1.00 96.56 92 MET A N 1
ATOM 711 C CA . MET A 1 92 ? 29.826 -2.887 -44.665 1.00 96.56 92 MET A CA 1
ATOM 712 C C . MET A 1 92 ? 29.753 -4.074 -43.703 1.00 96.56 92 MET A C 1
ATOM 714 O O . MET A 1 92 ? 30.201 -3.976 -42.561 1.00 96.56 92 MET A O 1
ATOM 718 N N . GLN A 1 93 ? 29.146 -5.181 -44.140 1.00 95.56 93 GLN A N 1
ATOM 719 C CA . GLN A 1 93 ? 29.044 -6.394 -43.340 1.00 95.56 93 GLN A CA 1
ATOM 720 C C . GLN A 1 93 ? 30.421 -7.042 -43.128 1.00 95.56 93 GLN A C 1
ATOM 722 O O . GLN A 1 93 ? 30.728 -7.457 -42.008 1.00 95.56 93 GLN A O 1
ATOM 727 N N . GLU A 1 94 ? 31.227 -7.141 -44.188 1.00 96.25 94 GLU A N 1
ATOM 728 C CA . GLU A 1 94 ? 32.563 -7.743 -44.156 1.00 96.25 94 GLU A CA 1
ATOM 729 C C . GLU A 1 94 ? 33.572 -6.853 -43.413 1.00 96.25 94 GLU A C 1
ATOM 731 O O . GLU A 1 94 ? 34.158 -7.293 -42.421 1.00 96.25 94 GLU A O 1
ATOM 736 N N . ASP A 1 95 ? 33.699 -5.591 -43.826 1.00 96.25 95 ASP A N 1
ATOM 737 C CA . ASP A 1 95 ? 34.672 -4.616 -43.323 1.00 96.25 95 ASP A CA 1
ATOM 738 C C . ASP A 1 95 ? 34.470 -4.305 -41.834 1.00 96.25 95 ASP A C 1
ATOM 740 O O . ASP A 1 95 ? 35.432 -4.232 -41.070 1.00 96.25 95 ASP A O 1
ATOM 744 N N . LEU A 1 96 ? 33.217 -4.166 -41.381 1.00 95.50 96 LEU A N 1
ATOM 745 C CA . LEU A 1 96 ? 32.916 -3.918 -39.965 1.00 95.50 96 LEU A CA 1
ATOM 746 C C . LEU A 1 96 ? 32.742 -5.206 -39.152 1.00 95.50 96 LEU A C 1
ATOM 748 O O . LEU A 1 96 ? 32.540 -5.128 -37.943 1.00 95.50 96 LEU A O 1
ATOM 752 N N . SER A 1 97 ? 32.806 -6.382 -39.788 1.00 94.44 97 SER A N 1
ATOM 753 C CA . SER A 1 97 ? 32.580 -7.686 -39.144 1.00 94.44 97 SER A CA 1
ATOM 754 C C . SER A 1 97 ? 31.244 -7.793 -38.383 1.00 94.44 97 SER A C 1
ATOM 756 O O . SER A 1 97 ? 31.152 -8.477 -37.363 1.00 94.44 97 SER A O 1
ATOM 758 N N . ILE A 1 98 ? 30.192 -7.147 -38.892 1.00 94.00 98 ILE A N 1
ATOM 759 C CA . ILE A 1 98 ? 28.864 -7.082 -38.263 1.00 94.00 98 ILE A CA 1
ATOM 760 C C . ILE A 1 98 ? 27.867 -8.069 -38.884 1.00 94.00 98 ILE A C 1
ATOM 762 O O . ILE A 1 98 ? 28.093 -8.673 -39.932 1.00 94.00 98 ILE A O 1
ATOM 766 N N . SER A 1 99 ? 26.704 -8.234 -38.249 1.00 94.44 99 SER A N 1
ATOM 767 C CA . SER A 1 99 ? 25.609 -9.019 -38.833 1.00 94.44 99 SER A CA 1
ATOM 768 C C . SER A 1 99 ? 24.984 -8.337 -40.061 1.00 94.44 99 SER A C 1
ATOM 770 O O . SER A 1 99 ? 24.914 -7.111 -40.138 1.00 94.44 99 SER A O 1
ATOM 772 N N . GLU A 1 100 ? 24.416 -9.129 -40.978 1.00 94.69 100 GLU A N 1
ATOM 773 C CA . GLU A 1 100 ? 23.640 -8.637 -42.135 1.00 94.69 100 GLU A CA 1
ATOM 774 C C . GLU A 1 100 ? 22.523 -7.655 -41.714 1.00 94.69 100 GLU A C 1
ATOM 776 O O . GLU A 1 100 ? 22.235 -6.671 -42.395 1.00 94.69 100 GLU A O 1
ATOM 781 N N . GLY A 1 101 ? 21.891 -7.896 -40.558 1.00 92.00 101 GLY A N 1
ATOM 782 C CA . GLY A 1 101 ? 20.869 -7.005 -40.007 1.00 92.00 101 GLY A CA 1
ATOM 783 C C . GLY A 1 101 ? 21.422 -5.628 -39.632 1.00 92.00 101 GLY A C 1
ATOM 784 O O . GLY A 1 101 ? 20.798 -4.616 -39.949 1.00 92.00 101 GLY A O 1
ATOM 785 N N . ALA A 1 102 ? 22.603 -5.583 -39.010 1.00 91.94 102 ALA A N 1
ATOM 786 C CA . ALA A 1 102 ? 23.277 -4.337 -38.654 1.00 91.94 102 ALA A CA 1
ATOM 787 C C . ALA A 1 102 ? 23.743 -3.570 -39.904 1.00 91.94 102 ALA A C 1
ATOM 789 O O . ALA A 1 102 ? 23.498 -2.368 -40.000 1.00 91.94 102 ALA A O 1
ATOM 790 N N . ALA A 1 103 ? 24.299 -4.262 -40.905 1.00 94.88 103 ALA A N 1
ATOM 791 C CA . ALA A 1 103 ? 24.687 -3.655 -42.181 1.00 94.88 103 ALA A CA 1
ATOM 792 C C . ALA A 1 103 ? 23.494 -2.972 -42.879 1.00 94.88 103 ALA A C 1
ATOM 794 O O . ALA A 1 103 ? 23.587 -1.815 -43.291 1.00 94.88 103 ALA A O 1
ATOM 795 N N . LYS A 1 104 ? 22.315 -3.612 -42.890 1.00 93.94 104 LYS A N 1
ATOM 796 C CA . LYS A 1 104 ? 21.065 -3.009 -43.399 1.00 93.94 104 LYS A CA 1
ATOM 797 C C . LYS A 1 104 ? 20.654 -1.744 -42.652 1.00 93.94 104 LYS A C 1
ATOM 799 O O . LYS A 1 104 ? 20.153 -0.798 -43.271 1.00 93.94 104 LYS A O 1
ATOM 804 N N . VAL A 1 105 ? 20.826 -1.718 -41.328 1.00 92.31 105 VAL A N 1
ATOM 805 C CA . VAL A 1 105 ? 20.541 -0.533 -40.503 1.00 92.31 105 VAL A CA 1
ATOM 806 C C . VAL A 1 105 ? 21.488 0.605 -40.875 1.00 92.31 105 VAL A C 1
ATOM 808 O O . VAL A 1 105 ? 21.005 1.707 -41.145 1.00 92.31 105 VAL A O 1
ATOM 811 N N . ILE A 1 106 ? 22.793 0.337 -40.991 1.00 94.69 106 ILE A N 1
ATOM 812 C CA . ILE A 1 106 ? 23.796 1.329 -41.410 1.00 94.69 106 ILE A CA 1
ATOM 813 C C . ILE A 1 106 ? 23.489 1.838 -42.821 1.00 94.69 106 ILE A C 1
ATOM 815 O O . ILE A 1 106 ? 23.373 3.045 -43.022 1.00 94.69 106 ILE A O 1
ATOM 819 N N . ALA A 1 107 ? 23.250 0.951 -43.789 1.00 95.06 107 ALA A N 1
ATOM 820 C CA . ALA A 1 107 ? 22.949 1.322 -45.171 1.00 95.06 107 ALA A CA 1
ATOM 821 C C . ALA A 1 107 ? 21.671 2.175 -45.285 1.00 95.06 107 ALA A C 1
ATOM 823 O O . ALA A 1 107 ? 21.588 3.109 -46.094 1.00 95.06 107 ALA A O 1
ATOM 824 N N . LYS A 1 108 ? 20.651 1.890 -44.467 1.00 94.31 108 LYS A N 1
ATOM 825 C CA . LYS A 1 108 ? 19.437 2.712 -44.377 1.00 94.31 108 LYS A CA 1
ATOM 826 C C . LYS A 1 108 ? 19.716 4.066 -43.719 1.00 94.31 108 LYS A C 1
ATOM 828 O O . LYS A 1 108 ? 19.274 5.087 -44.246 1.00 94.31 108 LYS A O 1
ATOM 833 N N . ALA A 1 109 ? 20.439 4.089 -42.601 1.00 92.00 109 ALA A N 1
ATOM 834 C CA . ALA A 1 109 ? 20.791 5.313 -41.887 1.00 92.00 109 ALA A CA 1
ATOM 835 C C . ALA A 1 109 ? 21.662 6.240 -42.744 1.00 92.00 109 ALA A C 1
ATOM 837 O O . ALA A 1 109 ? 21.388 7.435 -42.818 1.00 92.00 109 ALA A O 1
ATOM 838 N N . ARG A 1 110 ? 22.628 5.679 -43.477 1.00 95.31 110 ARG A N 1
ATOM 839 C CA . ARG A 1 110 ? 23.436 6.376 -44.479 1.00 95.31 110 ARG A CA 1
ATOM 840 C C . ARG A 1 110 ? 22.568 7.036 -45.543 1.00 95.31 110 ARG A C 1
ATOM 842 O O . ARG A 1 110 ? 22.724 8.223 -45.798 1.00 95.31 110 ARG A O 1
ATOM 849 N N . ARG A 1 111 ? 21.625 6.306 -46.150 1.00 93.50 111 ARG A N 1
ATOM 850 C CA . ARG A 1 111 ? 20.713 6.894 -47.151 1.00 93.50 111 ARG A CA 1
ATOM 851 C C . ARG A 1 111 ? 19.942 8.083 -46.580 1.00 93.50 111 ARG A C 1
ATOM 853 O O . ARG A 1 111 ? 19.827 9.107 -47.242 1.00 93.50 111 ARG A O 1
ATOM 860 N N . HIS A 1 112 ? 19.458 7.983 -45.343 1.00 90.44 112 HIS A N 1
ATOM 861 C CA . HIS A 1 112 ? 18.820 9.117 -44.672 1.00 90.44 112 HIS A CA 1
ATOM 862 C C . HIS A 1 112 ? 19.791 10.273 -44.397 1.00 90.44 112 HIS A C 1
ATOM 864 O O . HIS A 1 112 ? 19.400 11.427 -44.535 1.00 90.44 112 HIS A O 1
ATOM 870 N N . LEU A 1 113 ? 21.039 9.980 -44.032 1.00 91.25 113 LEU A N 1
ATOM 871 C CA . LEU A 1 113 ? 22.077 10.979 -43.786 1.00 91.25 113 LEU A CA 1
ATOM 872 C C . LEU A 1 113 ? 22.458 11.750 -45.058 1.00 91.25 113 LEU A C 1
ATOM 874 O O . LEU A 1 113 ? 22.684 12.951 -44.981 1.00 91.25 113 LEU A O 1
ATOM 878 N N . LEU A 1 114 ? 22.483 11.083 -46.212 1.00 91.75 114 LEU A N 1
ATOM 879 C CA . LEU A 1 114 ? 22.823 11.703 -47.495 1.00 91.75 114 LEU A CA 1
ATOM 880 C C . LEU A 1 114 ? 21.649 12.479 -48.111 1.00 91.75 114 LEU A C 1
ATOM 882 O O . LEU A 1 114 ? 21.868 13.491 -48.769 1.00 91.75 114 LEU A O 1
ATOM 886 N N . HIS A 1 115 ? 20.407 12.055 -47.857 1.00 90.06 115 HIS A N 1
ATOM 887 C CA . HIS A 1 115 ? 19.201 12.628 -48.477 1.00 90.06 115 HIS A CA 1
ATOM 888 C C . HIS A 1 115 ? 18.333 13.494 -47.545 1.00 90.06 115 HIS A C 1
ATOM 890 O O . HIS A 1 115 ? 17.196 13.830 -47.886 1.00 90.06 115 HIS A O 1
ATOM 896 N N . ARG A 1 116 ? 18.811 13.830 -46.343 1.00 86.94 116 ARG A N 1
ATOM 897 C CA . ARG A 1 116 ? 18.094 14.709 -45.398 1.00 86.94 116 ARG A CA 1
ATOM 898 C C . ARG A 1 116 ? 18.104 16.163 -45.870 1.00 86.94 116 ARG A C 1
ATOM 900 O O . ARG A 1 116 ? 19.091 16.640 -46.411 1.00 86.94 116 ARG A O 1
ATOM 907 N N . ALA A 1 117 ? 17.025 16.890 -45.593 1.00 77.56 117 ALA A N 1
ATOM 908 C CA . ALA A 1 117 ? 16.980 18.337 -45.816 1.00 77.56 117 ALA A CA 1
ATOM 909 C C . ALA A 1 117 ? 17.793 19.124 -44.767 1.00 77.56 117 ALA A C 1
ATOM 911 O O . ALA A 1 117 ? 18.254 20.228 -45.038 1.00 77.56 117 ALA A O 1
ATOM 912 N N . ASP A 1 118 ? 17.965 18.558 -43.568 1.00 83.31 118 ASP A N 1
ATOM 913 C CA . ASP A 1 118 ? 18.701 19.193 -42.475 1.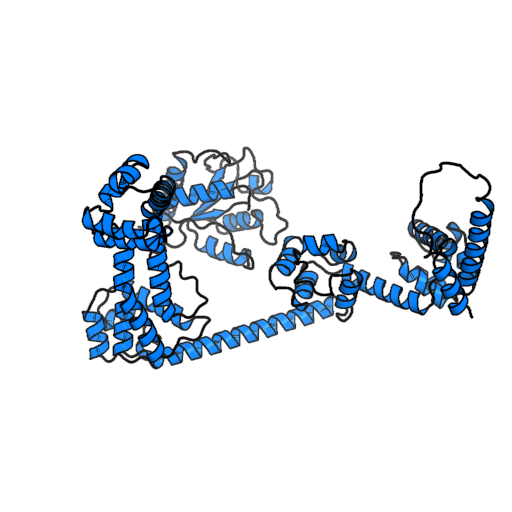00 83.31 118 ASP A CA 1
ATOM 914 C C . ASP A 1 118 ? 20.224 19.070 -42.663 1.00 83.31 118 ASP A C 1
ATOM 916 O O . ASP A 1 118 ? 20.684 18.037 -43.149 1.00 83.31 118 ASP A O 1
ATOM 920 N N . PRO A 1 119 ? 21.042 20.021 -42.175 1.00 84.06 119 PRO A N 1
ATOM 921 C CA . PRO A 1 119 ? 22.504 19.950 -42.280 1.00 84.06 119 PRO A CA 1
ATOM 922 C C . PRO A 1 119 ? 23.067 18.703 -41.601 1.00 84.06 119 PRO A C 1
ATOM 924 O O . PRO A 1 119 ? 22.624 18.385 -40.501 1.00 84.06 119 PRO A O 1
ATOM 927 N N . VAL A 1 120 ? 24.043 18.017 -42.200 1.00 88.50 120 VAL A N 1
ATOM 928 C CA . VAL A 1 120 ? 24.736 16.868 -41.581 1.00 88.50 120 VAL A CA 1
ATOM 929 C C . VAL A 1 120 ? 25.215 17.228 -40.157 1.00 88.50 120 VAL A C 1
ATOM 931 O O . VAL A 1 120 ? 25.781 18.309 -39.981 1.00 88.50 120 VAL A O 1
ATOM 934 N N . PRO A 1 121 ? 24.967 16.382 -39.130 1.00 87.12 121 PRO A N 1
ATOM 935 C CA . PRO A 1 121 ? 25.366 16.678 -37.753 1.00 87.12 121 PRO A CA 1
ATOM 936 C C . PRO A 1 121 ? 26.879 16.887 -37.659 1.00 87.12 121 PRO A C 1
ATOM 938 O O . PRO A 1 121 ? 27.635 16.145 -38.288 1.00 87.12 121 PRO A O 1
ATOM 941 N N . ASN A 1 122 ? 27.315 17.875 -36.880 1.00 88.06 122 ASN A N 1
ATOM 942 C CA . ASN A 1 122 ? 28.739 18.054 -36.604 1.00 88.06 122 ASN A CA 1
ATOM 943 C C . ASN A 1 122 ? 29.210 17.099 -35.485 1.00 88.06 122 ASN A C 1
ATOM 945 O O . ASN A 1 122 ? 28.409 16.378 -34.890 1.00 88.06 122 ASN A O 1
ATOM 949 N N . GLU A 1 123 ? 30.512 17.091 -35.199 1.00 89.12 123 GLU A N 1
ATOM 950 C CA . GLU A 1 123 ? 31.109 16.253 -34.149 1.00 89.12 123 GLU A CA 1
ATOM 951 C C . GLU A 1 123 ? 30.454 16.476 -32.773 1.00 89.12 123 GLU A C 1
ATOM 953 O O . GLU A 1 123 ? 30.065 15.508 -32.129 1.00 89.12 123 GLU A O 1
ATOM 958 N N . GLU A 1 124 ? 30.217 17.727 -32.364 1.00 86.75 124 GLU A N 1
ATOM 959 C CA . GLU A 1 124 ? 29.575 18.069 -31.081 1.00 86.75 124 GLU A CA 1
ATOM 960 C C . GLU A 1 124 ? 28.129 17.532 -30.994 1.00 86.75 124 GLU A C 1
ATOM 962 O O . GLU A 1 124 ? 27.717 16.980 -29.969 1.00 86.75 124 GLU A O 1
ATOM 967 N N . ASP A 1 125 ? 27.363 17.622 -32.088 1.00 84.81 125 ASP A N 1
ATOM 968 C CA . ASP A 1 125 ? 26.009 17.065 -32.184 1.00 84.81 125 ASP A CA 1
ATOM 969 C C . ASP A 1 125 ? 26.024 15.533 -32.055 1.00 84.81 125 ASP A C 1
ATOM 971 O O . ASP A 1 125 ? 25.142 14.939 -31.422 1.00 84.81 125 ASP A O 1
ATOM 975 N N . LEU A 1 126 ? 27.013 14.882 -32.672 1.00 85.38 126 LEU A N 1
ATOM 976 C CA . LEU A 1 126 ? 27.196 13.435 -32.615 1.00 85.38 126 LEU A CA 1
ATOM 977 C C . LEU A 1 126 ? 27.671 12.986 -31.230 1.00 85.38 126 LEU A C 1
ATOM 979 O O . LEU A 1 126 ? 27.174 11.976 -30.737 1.00 85.38 126 LEU A O 1
ATOM 983 N N . GLU A 1 127 ? 28.532 13.753 -30.556 1.00 81.81 127 GLU A N 1
ATOM 984 C CA . GLU A 1 127 ? 28.999 13.462 -29.194 1.00 81.81 127 GLU A CA 1
ATOM 985 C C . GLU A 1 127 ? 27.833 13.522 -28.210 1.00 81.81 127 GLU A C 1
ATOM 987 O O . GLU A 1 127 ? 27.633 12.608 -27.402 1.00 81.81 127 GLU A O 1
ATOM 992 N N . ALA A 1 128 ? 27.002 14.562 -28.324 1.00 78.44 128 ALA A N 1
ATOM 993 C CA . ALA A 1 128 ? 25.798 14.705 -27.520 1.00 78.44 128 ALA A CA 1
ATOM 994 C C . ALA A 1 128 ? 24.820 13.538 -27.745 1.00 78.44 128 ALA A C 1
ATOM 996 O O . ALA A 1 128 ? 24.270 12.998 -26.779 1.00 78.44 128 ALA A O 1
ATOM 997 N N . ARG A 1 129 ? 24.628 13.107 -29.000 1.00 80.75 129 ARG A N 1
ATOM 998 C CA . ARG A 1 129 ? 23.761 11.965 -29.346 1.00 80.75 129 ARG A CA 1
ATOM 999 C C . ARG A 1 129 ? 24.318 10.632 -28.860 1.00 80.75 129 ARG A C 1
ATOM 1001 O O . ARG A 1 129 ? 23.566 9.852 -28.283 1.00 80.75 129 ARG A O 1
ATOM 1008 N N . ALA A 1 130 ? 25.610 10.377 -29.042 1.00 76.94 130 ALA A N 1
ATOM 1009 C CA . ALA A 1 130 ? 26.266 9.156 -28.580 1.00 76.94 130 ALA A CA 1
ATOM 1010 C C . ALA A 1 130 ? 26.192 9.040 -27.052 1.00 76.94 130 ALA A C 1
ATOM 1012 O O . ALA A 1 130 ? 25.835 7.992 -26.511 1.00 76.94 130 ALA A O 1
ATOM 1013 N N . LYS A 1 131 ? 26.419 10.151 -26.340 1.00 78.94 131 LYS A N 1
ATOM 1014 C CA . LYS A 1 131 ? 26.244 10.222 -24.886 1.00 78.94 131 LYS A CA 1
ATOM 1015 C C . LYS A 1 131 ? 24.795 9.947 -24.472 1.00 78.94 131 LYS A C 1
ATOM 1017 O O . LYS A 1 131 ? 24.557 9.173 -23.545 1.00 78.94 131 LYS A O 1
ATOM 1022 N N . GLN A 1 132 ? 23.823 10.525 -25.180 1.00 76.19 132 GLN A N 1
ATOM 1023 C CA . GLN A 1 132 ? 22.401 10.283 -24.931 1.00 76.19 132 GLN A CA 1
ATOM 1024 C C . GLN A 1 132 ? 22.005 8.815 -25.167 1.00 76.19 132 GLN A C 1
ATOM 1026 O O . GLN A 1 132 ? 21.257 8.259 -24.360 1.00 76.19 132 GLN A O 1
ATOM 1031 N N . MET A 1 133 ? 22.510 8.175 -26.227 1.00 75.25 133 MET A N 1
ATOM 1032 C CA . MET A 1 133 ? 22.263 6.757 -26.519 1.00 75.25 133 MET A CA 1
ATOM 1033 C C . MET A 1 133 ? 22.892 5.850 -25.467 1.00 75.25 133 MET A C 1
ATOM 1035 O O . MET A 1 133 ? 22.216 4.978 -24.931 1.00 75.25 133 MET A O 1
ATOM 1039 N N . LYS A 1 134 ? 24.137 6.120 -25.062 1.00 77.19 134 LYS A N 1
ATOM 1040 C CA . LYS A 1 134 ? 24.799 5.380 -23.981 1.00 77.19 134 LYS A CA 1
ATOM 1041 C C . LYS A 1 134 ? 24.009 5.446 -22.670 1.00 77.19 134 LYS A C 1
ATOM 1043 O O . LYS A 1 134 ? 23.828 4.423 -22.010 1.00 77.19 134 LYS A O 1
ATOM 1048 N N . ASN A 1 135 ? 23.485 6.623 -22.322 1.00 76.19 135 ASN A N 1
ATOM 1049 C CA . ASN A 1 135 ? 22.627 6.798 -21.147 1.00 76.19 135 ASN A CA 1
ATOM 1050 C C . ASN A 1 135 ? 21.288 6.065 -21.300 1.00 76.19 135 ASN A C 1
ATOM 1052 O O . ASN A 1 135 ? 20.829 5.431 -20.354 1.00 76.19 135 ASN A O 1
ATOM 1056 N N . SER A 1 136 ? 20.686 6.104 -22.491 1.00 77.81 136 SER A N 1
ATOM 1057 C CA . SER A 1 136 ? 19.440 5.387 -22.790 1.00 77.81 136 SER A CA 1
ATOM 1058 C C . SER A 1 136 ? 19.633 3.872 -22.687 1.00 77.81 136 SER A C 1
ATOM 1060 O O . SER A 1 136 ? 18.818 3.198 -22.071 1.00 77.81 136 SER A O 1
ATOM 1062 N N . ASN A 1 137 ? 20.755 3.338 -23.169 1.00 77.88 137 ASN A N 1
ATOM 1063 C CA . ASN A 1 137 ? 21.069 1.910 -23.104 1.00 77.88 137 ASN A CA 1
ATOM 1064 C C . ASN A 1 137 ? 21.422 1.453 -21.682 1.00 77.88 137 ASN A C 1
ATOM 1066 O O . ASN A 1 137 ? 21.076 0.339 -21.284 1.00 77.88 137 ASN A O 1
ATOM 1070 N N . ALA A 1 138 ? 22.058 2.311 -20.880 1.00 80.44 138 ALA A N 1
ATOM 1071 C CA . ALA A 1 138 ? 22.240 2.062 -19.451 1.00 80.44 138 ALA A CA 1
ATOM 1072 C C . ALA A 1 138 ? 20.894 2.055 -18.709 1.00 80.44 138 ALA A C 1
ATOM 1074 O O . ALA A 1 138 ? 20.628 1.148 -17.920 1.00 80.44 138 ALA A O 1
ATOM 1075 N N . MET A 1 139 ? 20.028 3.026 -19.011 1.00 80.81 139 MET A N 1
ATOM 1076 C CA . MET A 1 139 ? 18.690 3.133 -18.438 1.00 80.81 139 MET A CA 1
ATOM 1077 C C . MET A 1 139 ? 17.810 1.953 -18.849 1.00 80.81 139 MET A C 1
ATOM 1079 O O . MET A 1 139 ? 17.124 1.399 -18.004 1.00 80.81 139 MET A O 1
ATOM 1083 N N . ALA A 1 140 ? 17.887 1.478 -20.094 1.00 85.81 140 ALA A N 1
ATOM 1084 C CA . ALA A 1 140 ? 17.108 0.343 -20.588 1.00 85.81 140 ALA A CA 1
ATOM 1085 C C . ALA A 1 140 ? 17.320 -0.950 -19.774 1.00 85.81 140 ALA A C 1
ATOM 1087 O O . ALA A 1 140 ? 16.433 -1.803 -19.719 1.00 85.81 140 ALA A O 1
ATOM 1088 N N . LYS A 1 141 ? 18.473 -1.079 -19.105 1.00 86.19 141 LYS A N 1
ATOM 1089 C CA . LYS A 1 141 ? 18.819 -2.217 -18.240 1.00 86.19 141 LYS A CA 1
ATOM 1090 C C . LYS A 1 141 ? 18.227 -2.122 -16.832 1.00 86.19 141 LYS A C 1
ATOM 1092 O O . LYS A 1 141 ? 18.327 -3.084 -16.075 1.00 86.19 141 LYS A O 1
ATOM 1097 N N . TRP A 1 142 ? 17.627 -0.995 -16.452 1.00 86.38 142 TRP A N 1
ATOM 1098 C CA . TRP A 1 142 ? 17.047 -0.826 -15.121 1.00 86.38 142 TRP A CA 1
ATOM 1099 C C . TRP A 1 142 ? 15.822 -1.719 -14.938 1.00 86.38 142 TRP A C 1
ATOM 1101 O O . TRP A 1 142 ? 14.895 -1.689 -15.749 1.00 86.38 142 TRP A O 1
ATOM 1111 N N . GLY A 1 143 ? 15.784 -2.466 -13.834 1.00 87.50 143 GLY A N 1
ATOM 1112 C CA . GLY A 1 143 ? 14.566 -3.131 -13.376 1.00 87.50 143 GLY A CA 1
ATOM 1113 C C . GLY A 1 143 ? 13.502 -2.125 -12.921 1.00 87.50 143 GLY A C 1
ATOM 1114 O O . GLY A 1 143 ? 13.793 -0.951 -12.685 1.00 87.50 143 GLY A O 1
ATOM 1115 N N . SER A 1 144 ? 12.262 -2.589 -12.759 1.00 87.75 144 SER A N 1
ATOM 1116 C CA . SER A 1 144 ? 11.144 -1.751 -12.295 1.00 87.75 144 SER A CA 1
ATOM 1117 C C . SER A 1 144 ? 11.381 -1.133 -10.913 1.00 87.75 144 SER A C 1
ATOM 1119 O O . SER A 1 144 ? 10.973 -0.002 -10.665 1.00 87.75 144 SER A O 1
ATOM 1121 N N . GLU A 1 145 ? 12.108 -1.825 -10.033 1.00 85.00 145 GLU A N 1
ATOM 1122 C CA . GLU A 1 145 ? 12.443 -1.303 -8.704 1.00 85.00 145 GLU A CA 1
ATOM 1123 C C . GLU A 1 145 ? 13.439 -0.136 -8.770 1.00 85.00 145 GLU A C 1
ATOM 1125 O O . GLU A 1 145 ? 13.263 0.867 -8.082 1.00 85.00 145 GLU A O 1
ATOM 1130 N N . VAL A 1 146 ? 14.440 -0.215 -9.652 1.00 84.81 146 VAL A N 1
ATOM 1131 C CA . VAL A 1 146 ? 15.404 0.877 -9.875 1.00 84.81 146 VAL A CA 1
ATOM 1132 C C . VAL A 1 146 ? 14.694 2.102 -10.451 1.00 84.81 146 VAL A C 1
ATOM 1134 O O . VAL A 1 146 ? 14.938 3.223 -10.009 1.00 84.81 146 VAL A O 1
ATOM 1137 N N . VAL A 1 147 ? 13.757 1.893 -11.382 1.00 88.19 147 VAL A N 1
ATOM 1138 C CA . VAL A 1 147 ? 12.902 2.962 -11.917 1.00 88.19 147 VAL A CA 1
ATOM 1139 C C . VAL A 1 147 ? 12.053 3.609 -10.822 1.00 88.19 147 VAL A C 1
ATOM 1141 O O . VAL A 1 147 ? 11.996 4.835 -10.740 1.00 88.19 147 VAL A O 1
ATOM 1144 N N . ALA A 1 148 ? 11.415 2.814 -9.963 1.00 86.88 148 ALA A N 1
ATOM 1145 C CA . ALA A 1 148 ? 10.590 3.322 -8.872 1.00 86.88 148 ALA A CA 1
ATOM 1146 C C . ALA A 1 148 ? 11.408 4.149 -7.864 1.00 86.88 148 ALA A C 1
ATOM 1148 O O . ALA A 1 148 ? 10.984 5.230 -7.452 1.00 86.88 148 ALA A O 1
ATOM 1149 N N . LEU A 1 149 ? 12.607 3.676 -7.512 1.00 83.25 149 LEU A N 1
ATOM 1150 C CA . LEU A 1 149 ? 13.547 4.395 -6.652 1.00 83.25 149 LEU A CA 1
ATOM 1151 C C . LEU A 1 149 ? 14.004 5.713 -7.285 1.00 83.25 149 LEU A C 1
ATOM 1153 O O . LEU A 1 149 ? 14.009 6.748 -6.617 1.00 83.25 149 LEU A O 1
ATOM 1157 N N . TRP A 1 150 ? 14.325 5.697 -8.579 1.00 86.75 150 TRP A N 1
ATOM 1158 C CA . TRP A 1 150 ? 14.667 6.900 -9.328 1.00 86.75 150 TRP A CA 1
ATOM 1159 C C . TRP A 1 150 ? 13.526 7.921 -9.336 1.00 86.75 150 TRP A C 1
ATOM 1161 O O . TRP A 1 150 ? 13.752 9.077 -8.975 1.00 86.75 150 TRP A O 1
ATOM 1171 N N . LEU A 1 151 ? 12.292 7.501 -9.631 1.00 86.38 151 LEU A N 1
ATOM 1172 C CA . LEU A 1 151 ? 11.114 8.375 -9.575 1.00 86.38 151 LEU A CA 1
ATOM 1173 C C . LEU A 1 151 ? 10.925 8.996 -8.183 1.00 86.38 151 LEU A C 1
ATOM 1175 O O . LEU A 1 151 ? 10.591 10.175 -8.083 1.00 86.38 151 LEU A O 1
ATOM 1179 N N . ALA A 1 152 ? 11.221 8.252 -7.112 1.00 82.94 152 ALA A N 1
ATOM 1180 C CA . ALA A 1 152 ? 11.150 8.763 -5.743 1.00 82.94 152 ALA A CA 1
ATOM 1181 C C . ALA A 1 152 ? 12.183 9.870 -5.436 1.00 82.94 152 ALA A C 1
ATOM 1183 O O . ALA A 1 152 ? 12.008 10.613 -4.467 1.00 82.94 152 ALA A O 1
ATOM 1184 N N . THR A 1 153 ? 13.252 10.011 -6.234 1.00 79.56 153 THR A N 1
ATOM 1185 C CA . THR A 1 153 ? 14.209 11.132 -6.102 1.00 79.56 153 THR A CA 1
ATOM 1186 C C . THR A 1 153 ? 13.739 12.418 -6.744 1.00 79.56 153 THR A C 1
ATOM 1188 O O . THR A 1 153 ? 14.206 13.484 -6.353 1.00 79.56 153 THR A O 1
ATOM 1191 N N . LEU A 1 154 ? 12.826 12.329 -7.711 1.00 81.25 154 LEU A N 1
ATOM 1192 C CA . LEU A 1 154 ? 12.379 13.474 -8.498 1.00 81.25 154 LEU A CA 1
ATOM 1193 C C . LEU A 1 154 ? 11.372 14.359 -7.754 1.00 81.25 154 LEU A C 1
ATOM 1195 O O . LEU A 1 154 ? 10.841 15.290 -8.346 1.00 81.25 154 LEU A O 1
ATOM 1199 N N . ASP A 1 155 ? 11.098 14.058 -6.480 1.00 73.38 155 ASP A N 1
ATOM 1200 C CA . ASP A 1 155 ? 10.127 14.759 -5.630 1.00 73.38 155 ASP A CA 1
ATOM 1201 C C . ASP A 1 155 ? 8.723 14.863 -6.259 1.00 73.38 155 ASP A C 1
ATOM 1203 O O . ASP A 1 155 ? 7.929 15.721 -5.888 1.00 73.38 155 ASP A O 1
ATOM 1207 N N . LEU A 1 156 ? 8.407 13.965 -7.203 1.00 72.12 156 LEU A N 1
ATOM 1208 C CA . LEU A 1 156 ? 7.064 13.804 -7.757 1.00 72.12 156 LEU A CA 1
ATOM 1209 C C . LEU A 1 156 ? 6.144 13.370 -6.623 1.00 72.12 156 LEU A C 1
ATOM 1211 O O . LEU A 1 156 ? 6.561 12.545 -5.810 1.00 72.12 156 LEU A O 1
ATOM 1215 N N . ASP A 1 157 ? 4.932 13.919 -6.555 1.00 57.31 157 ASP A N 1
ATOM 1216 C CA . ASP A 1 157 ? 4.021 13.665 -5.441 1.00 57.31 157 ASP A CA 1
ATOM 1217 C C . ASP A 1 157 ? 3.842 12.145 -5.207 1.00 57.31 157 ASP A C 1
ATOM 1219 O O . ASP A 1 157 ? 3.553 11.355 -6.113 1.00 57.31 157 ASP A O 1
ATOM 1223 N N . LYS A 1 158 ? 4.191 11.722 -3.989 1.00 61.19 158 LYS A N 1
ATOM 1224 C CA . LYS A 1 158 ? 5.197 10.660 -3.747 1.00 61.19 158 LYS A CA 1
ATOM 1225 C C . LYS A 1 158 ? 4.726 9.213 -3.819 1.00 61.19 158 LYS A C 1
ATOM 1227 O O . LYS A 1 158 ? 5.552 8.313 -3.681 1.00 61.19 158 LYS A O 1
ATOM 1232 N N . THR A 1 159 ? 3.447 8.951 -4.042 1.00 66.69 159 THR A N 1
ATOM 1233 C CA . THR A 1 159 ? 2.915 7.580 -3.971 1.00 66.69 159 THR A CA 1
ATOM 1234 C C . THR A 1 159 ? 2.560 7.023 -5.336 1.00 66.69 159 THR A C 1
ATOM 1236 O O . THR A 1 159 ? 3.092 5.984 -5.715 1.00 66.69 159 THR A O 1
ATOM 1239 N N . LYS A 1 160 ? 1.769 7.726 -6.150 1.00 82.56 160 LYS A N 1
ATOM 1240 C CA . LYS A 1 160 ? 1.184 7.107 -7.352 1.00 82.56 160 LYS A CA 1
ATOM 1241 C C . LYS A 1 160 ? 2.185 6.755 -8.444 1.00 82.56 160 LYS A C 1
ATOM 1243 O O . LYS A 1 160 ? 2.096 5.661 -8.986 1.00 82.56 160 LYS A O 1
ATOM 1248 N N . ALA A 1 161 ? 3.137 7.626 -8.776 1.00 85.81 161 ALA A N 1
ATOM 1249 C CA . ALA A 1 161 ? 4.103 7.332 -9.842 1.00 85.81 161 ALA A CA 1
ATOM 1250 C C . ALA A 1 161 ? 5.041 6.174 -9.457 1.00 85.81 161 ALA A C 1
ATOM 1252 O O . ALA A 1 161 ? 5.289 5.277 -10.262 1.00 85.81 161 ALA A O 1
ATOM 1253 N N . VAL A 1 162 ? 5.506 6.165 -8.204 1.00 86.62 162 VAL A N 1
ATOM 1254 C CA . VAL A 1 162 ? 6.358 5.107 -7.640 1.00 86.62 162 VAL A CA 1
ATOM 1255 C C . VAL A 1 162 ? 5.585 3.786 -7.546 1.00 86.62 162 VAL A C 1
ATOM 1257 O O . VAL A 1 162 ? 6.079 2.746 -7.981 1.00 86.62 162 VAL A O 1
ATOM 1260 N N . GLU A 1 163 ? 4.352 3.821 -7.037 1.00 84.81 163 GLU A N 1
ATOM 1261 C CA . GLU A 1 163 ? 3.462 2.660 -6.959 1.00 84.81 163 GLU A CA 1
ATOM 1262 C C . GLU A 1 163 ? 3.115 2.122 -8.344 1.00 84.81 163 GLU A C 1
ATOM 1264 O O . GLU A 1 163 ? 3.186 0.916 -8.552 1.00 84.81 163 GLU A O 1
ATOM 1269 N N . ASN A 1 164 ? 2.804 2.988 -9.310 1.00 86.38 164 ASN A N 1
ATOM 1270 C CA . ASN A 1 164 ? 2.503 2.589 -10.681 1.00 86.38 164 ASN A CA 1
ATOM 1271 C C . ASN A 1 164 ? 3.717 1.958 -11.359 1.00 86.38 164 ASN A C 1
ATOM 1273 O O . ASN A 1 164 ? 3.558 0.941 -12.030 1.00 86.38 164 ASN A O 1
ATOM 1277 N N . ALA A 1 165 ? 4.918 2.506 -11.158 1.00 88.62 165 ALA A N 1
ATOM 1278 C CA . ALA A 1 165 ? 6.139 1.909 -11.684 1.00 88.62 165 ALA A CA 1
ATOM 1279 C C . ALA A 1 165 ? 6.378 0.495 -11.139 1.00 88.62 165 ALA A C 1
ATOM 1281 O O . ALA A 1 165 ? 6.683 -0.413 -11.913 1.00 88.62 165 ALA A O 1
ATOM 1282 N N . ARG A 1 166 ? 6.157 0.282 -9.835 1.00 86.94 166 ARG A N 1
ATOM 1283 C CA . ARG A 1 166 ? 6.245 -1.050 -9.215 1.00 86.94 166 ARG A CA 1
ATOM 1284 C C . ARG A 1 166 ? 5.136 -1.982 -9.691 1.00 86.94 166 ARG A C 1
ATOM 1286 O O . ARG A 1 166 ? 5.410 -3.081 -10.156 1.00 86.94 166 ARG A O 1
ATOM 1293 N N . PHE A 1 167 ? 3.887 -1.540 -9.589 1.00 85.75 167 PHE A N 1
ATOM 1294 C CA . PHE A 1 167 ? 2.699 -2.354 -9.835 1.00 85.75 167 PHE A CA 1
ATOM 1295 C C . PHE A 1 167 ? 2.543 -2.751 -11.303 1.00 85.75 167 PHE A C 1
ATOM 1297 O O . PHE A 1 167 ? 2.111 -3.861 -11.600 1.00 85.75 167 PHE A O 1
ATOM 1304 N N . LYS A 1 168 ? 2.878 -1.843 -12.225 1.00 89.06 168 LYS A N 1
ATOM 1305 C CA . LYS A 1 168 ? 2.796 -2.074 -13.675 1.00 89.06 168 LYS A CA 1
ATOM 1306 C C . LYS A 1 168 ? 4.128 -2.554 -14.265 1.00 89.06 168 LYS A C 1
ATOM 1308 O O . LYS A 1 168 ? 4.226 -2.681 -15.481 1.00 89.06 168 LYS A O 1
ATOM 1313 N N . GLU A 1 169 ? 5.124 -2.813 -13.413 1.00 89.56 169 GLU A N 1
ATOM 1314 C CA . GLU A 1 169 ? 6.461 -3.294 -13.777 1.00 89.56 169 GLU A CA 1
ATOM 1315 C C . GLU A 1 169 ? 7.155 -2.434 -14.847 1.00 89.56 169 GLU A C 1
ATOM 1317 O O . GLU A 1 169 ? 7.818 -2.937 -15.758 1.00 89.56 169 GLU A O 1
ATOM 1322 N N . TYR A 1 170 ? 7.026 -1.112 -14.735 1.00 93.31 170 TYR A N 1
ATOM 1323 C CA . TYR A 1 170 ? 7.697 -0.184 -15.638 1.00 93.31 170 TYR A CA 1
ATOM 1324 C C . TYR A 1 170 ? 9.201 -0.201 -15.396 1.00 93.31 170 TYR A C 1
ATOM 1326 O O . TYR A 1 170 ? 9.713 0.415 -14.467 1.00 93.31 170 TYR A O 1
ATOM 1334 N N . ASN A 1 171 ? 9.906 -0.939 -16.244 1.00 90.69 171 ASN A N 1
ATOM 1335 C CA . ASN A 1 171 ? 11.358 -1.015 -16.264 1.00 90.69 171 ASN A CA 1
ATOM 1336 C C . ASN A 1 171 ? 11.957 0.104 -17.130 1.00 90.69 171 ASN A C 1
ATOM 1338 O O . ASN A 1 171 ? 11.254 0.864 -17.803 1.00 90.69 171 ASN A O 1
ATOM 1342 N N . GLY A 1 172 ? 13.278 0.239 -17.100 1.00 88.62 172 GLY A N 1
ATOM 1343 C CA . GLY A 1 172 ? 13.936 1.320 -17.817 1.00 88.62 172 GLY A CA 1
ATOM 1344 C C . GLY A 1 172 ? 13.834 1.183 -19.335 1.00 88.62 172 GLY A C 1
ATOM 1345 O O . GLY A 1 172 ? 13.782 2.198 -20.023 1.00 88.62 172 GLY A O 1
ATOM 1346 N N . LYS A 1 173 ? 13.688 -0.042 -19.865 1.00 90.25 173 LYS A N 1
ATOM 1347 C CA . LYS A 1 173 ? 13.384 -0.264 -21.286 1.00 90.25 173 LYS A CA 1
ATOM 1348 C C . LYS A 1 173 ? 12.060 0.395 -21.670 1.00 90.25 173 LYS A C 1
ATOM 1350 O O . LYS A 1 173 ? 12.015 1.134 -22.647 1.00 90.25 173 LYS A O 1
ATOM 1355 N N . TRP A 1 174 ? 11.011 0.214 -20.865 1.00 92.56 174 TRP A N 1
ATOM 1356 C CA . TRP A 1 174 ? 9.736 0.897 -21.082 1.00 92.56 174 TRP A CA 1
ATOM 1357 C C . TRP A 1 174 ? 9.892 2.422 -21.053 1.00 92.56 174 TRP A C 1
ATOM 1359 O O . TRP A 1 174 ? 9.371 3.083 -21.942 1.00 92.56 174 TRP A O 1
ATOM 1369 N N . LEU A 1 175 ? 10.650 2.991 -20.108 1.00 88.00 175 LEU A N 1
ATOM 1370 C CA . LEU A 1 175 ? 10.8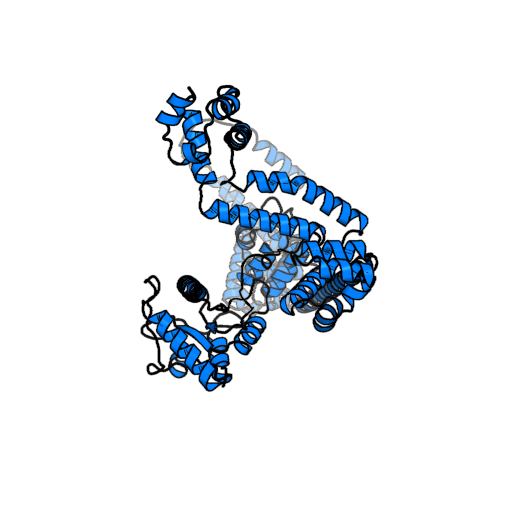89 4.445 -20.069 1.00 88.00 175 LEU A CA 1
ATOM 1371 C C . LEU A 1 175 ? 11.627 4.966 -21.312 1.00 88.00 175 LEU A C 1
ATOM 1373 O O . LEU A 1 175 ? 11.341 6.063 -21.794 1.00 88.00 175 LEU A O 1
ATOM 1377 N N . VAL A 1 176 ? 12.571 4.185 -21.834 1.00 86.50 176 VAL A N 1
ATOM 1378 C CA . VAL A 1 176 ? 13.356 4.534 -23.025 1.00 86.50 176 VAL A CA 1
ATOM 1379 C C . VAL A 1 176 ? 12.556 4.340 -24.310 1.00 86.50 176 VAL A C 1
ATOM 1381 O O . VAL A 1 176 ? 12.804 5.050 -25.278 1.00 86.50 176 VAL A O 1
ATOM 1384 N N . GLU A 1 177 ? 11.573 3.444 -24.351 1.00 87.38 177 GLU A N 1
ATOM 1385 C CA . GLU A 1 177 ? 10.764 3.178 -25.548 1.00 87.38 177 GLU A CA 1
ATOM 1386 C C . GLU A 1 177 ? 9.477 4.010 -25.589 1.00 87.38 177 GLU A C 1
ATOM 1388 O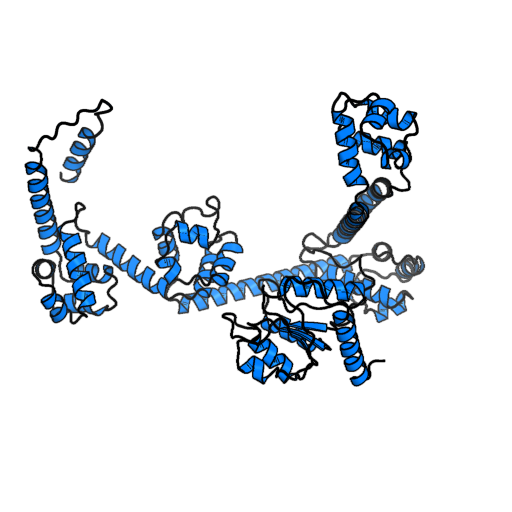 O . GLU A 1 177 ? 9.119 4.533 -26.646 1.00 87.38 177 GLU A O 1
ATOM 1393 N N . ALA A 1 178 ? 8.817 4.203 -24.445 1.00 87.75 178 ALA A N 1
ATOM 1394 C CA . ALA A 1 178 ? 7.528 4.873 -24.341 1.00 87.75 178 ALA A CA 1
ATOM 1395 C C . ALA A 1 178 ? 7.565 6.322 -24.856 1.00 87.75 178 ALA A C 1
ATOM 1397 O O . ALA A 1 178 ? 8.592 7.019 -24.825 1.00 87.75 178 ALA A O 1
ATOM 1398 N N . SER A 1 179 ? 6.414 6.779 -25.355 1.00 88.50 179 SER A N 1
ATOM 1399 C CA . SER A 1 179 ? 6.202 8.193 -25.655 1.00 88.50 179 SER A CA 1
ATOM 1400 C C . SER A 1 179 ? 6.062 8.991 -24.356 1.00 88.50 179 SER A C 1
ATOM 1402 O O . SER A 1 179 ? 5.705 8.447 -23.312 1.00 88.50 179 SER A O 1
ATOM 1404 N N . THR A 1 180 ? 6.311 10.300 -24.407 1.00 84.25 180 THR A N 1
ATOM 1405 C CA . THR A 1 180 ? 6.105 11.177 -23.244 1.00 84.25 180 THR A CA 1
ATOM 1406 C C . THR A 1 180 ? 4.674 11.076 -22.696 1.00 84.25 180 THR A C 1
ATOM 1408 O O . THR A 1 180 ? 4.491 11.001 -21.482 1.00 84.25 180 THR A O 1
ATOM 1411 N N . ASP A 1 181 ? 3.670 10.989 -23.572 1.00 84.31 181 ASP A N 1
ATOM 1412 C CA . ASP A 1 181 ? 2.268 10.834 -23.171 1.00 84.31 181 ASP A CA 1
ATOM 1413 C C . ASP A 1 181 ? 1.997 9.478 -22.502 1.00 84.31 181 ASP A C 1
ATOM 1415 O O . ASP A 1 181 ? 1.268 9.421 -21.509 1.00 84.31 181 ASP A O 1
ATOM 1419 N N . ASP A 1 182 ? 2.608 8.394 -22.991 1.00 90.44 182 ASP A N 1
ATOM 1420 C CA . ASP A 1 182 ? 2.492 7.068 -22.373 1.00 90.44 182 ASP A CA 1
ATOM 1421 C C . ASP A 1 182 ? 3.161 7.023 -20.999 1.00 90.44 182 ASP A C 1
ATOM 1423 O O . ASP A 1 182 ? 2.623 6.392 -20.090 1.00 90.44 182 ASP A O 1
ATOM 1427 N N . ILE A 1 183 ? 4.289 7.722 -20.822 1.00 88.38 183 ILE A N 1
ATOM 1428 C CA . ILE A 1 183 ? 4.965 7.837 -19.523 1.00 88.38 183 ILE A CA 1
ATOM 1429 C C . ILE A 1 183 ? 4.071 8.586 -18.534 1.00 88.38 183 ILE A C 1
ATOM 1431 O O . ILE A 1 183 ? 3.784 8.072 -17.453 1.00 88.38 183 ILE A O 1
ATOM 1435 N N . MET A 1 184 ? 3.568 9.762 -18.920 1.00 85.62 184 MET A N 1
ATOM 1436 C CA . MET A 1 184 ? 2.691 10.581 -18.075 1.00 85.62 184 MET A CA 1
ATOM 1437 C C . MET A 1 184 ? 1.406 9.838 -17.701 1.00 85.62 184 MET A C 1
ATOM 1439 O O . MET A 1 184 ? 1.007 9.816 -16.537 1.00 85.62 184 MET A O 1
ATOM 1443 N N . LYS A 1 185 ? 0.773 9.177 -18.675 1.00 88.19 185 LYS A N 1
ATOM 1444 C CA . LYS A 1 185 ? -0.448 8.394 -18.464 1.00 88.19 185 LYS A CA 1
ATOM 1445 C C . LYS A 1 185 ? -0.192 7.124 -17.655 1.00 88.19 185 LYS A C 1
ATOM 1447 O O . LYS A 1 185 ? -1.019 6.758 -16.825 1.00 88.19 185 LYS A O 1
ATOM 1452 N N . GLY A 1 186 ? 0.919 6.438 -17.907 1.00 87.94 186 GLY A N 1
ATOM 1453 C CA . GLY A 1 186 ? 1.294 5.209 -17.217 1.00 87.94 186 GLY A CA 1
ATOM 1454 C C . GLY A 1 186 ? 1.574 5.452 -15.739 1.00 87.94 186 GLY A C 1
ATOM 1455 O O . GLY A 1 186 ? 1.044 4.731 -14.889 1.00 87.94 186 GLY A O 1
ATOM 1456 N N . LEU A 1 187 ? 2.352 6.498 -15.449 1.00 88.31 187 LEU A N 1
ATOM 1457 C CA . LEU A 1 187 ? 2.718 6.913 -14.095 1.00 88.31 187 LEU A CA 1
ATOM 1458 C C . LEU A 1 187 ? 1.622 7.723 -13.388 1.00 88.31 187 LEU A C 1
ATOM 1460 O O . LEU A 1 187 ? 1.693 7.886 -12.174 1.00 88.31 187 LEU A O 1
ATOM 1464 N N . GLU A 1 188 ? 0.597 8.172 -14.119 1.00 87.81 188 GLU A N 1
ATOM 1465 C CA . GLU A 1 188 ? -0.489 9.030 -13.622 1.00 87.81 188 GLU A CA 1
ATOM 1466 C C . GLU A 1 188 ? 0.013 10.358 -13.036 1.00 87.81 188 GLU A C 1
ATOM 1468 O O . GLU A 1 188 ? -0.555 10.892 -12.085 1.00 87.81 188 GLU A O 1
ATOM 1473 N N . VAL A 1 189 ? 1.077 10.910 -13.623 1.00 80.19 189 VAL A N 1
ATOM 1474 C CA . VAL A 1 189 ? 1.610 12.222 -13.239 1.00 80.19 189 VAL A CA 1
ATOM 1475 C C . VAL A 1 189 ? 0.690 13.297 -13.816 1.00 80.19 189 VAL A C 1
ATOM 1477 O O . VAL A 1 189 ? 0.486 13.373 -15.032 1.00 80.19 189 VAL A O 1
ATOM 1480 N N . LEU A 1 190 ? 0.098 14.127 -12.953 1.00 69.25 190 LEU A N 1
ATOM 1481 C CA . LEU A 1 190 ? -0.756 15.229 -13.389 1.00 69.25 190 LEU A CA 1
ATOM 1482 C C . LEU A 1 190 ? 0.078 16.274 -14.145 1.00 69.25 190 LEU A C 1
ATOM 1484 O O . LEU A 1 190 ? 1.182 16.627 -13.730 1.00 69.25 190 LEU A O 1
ATOM 1488 N N . LYS A 1 191 ? -0.472 16.813 -15.245 1.00 64.62 191 LYS A N 1
ATOM 1489 C CA . LYS A 1 191 ? 0.196 17.844 -16.069 1.00 64.62 191 LYS A CA 1
ATOM 1490 C C . LYS A 1 191 ? 0.587 19.102 -15.280 1.00 64.62 191 LYS A C 1
ATOM 1492 O O . LYS A 1 191 ? 1.486 19.810 -15.707 1.00 64.62 191 LYS A O 1
ATOM 1497 N N . GLU A 1 192 ? -0.091 19.381 -14.168 1.00 62.31 192 GLU A N 1
ATOM 1498 C CA . GLU A 1 192 ? 0.156 20.558 -13.325 1.00 62.31 192 GLU A CA 1
ATOM 1499 C C . GLU A 1 192 ? 1.290 20.339 -12.303 1.00 62.31 192 GLU A C 1
ATOM 1501 O O . GLU A 1 192 ? 1.921 21.304 -11.883 1.00 62.31 192 GLU A O 1
ATOM 1506 N N . GLU A 1 193 ? 1.591 19.085 -11.946 1.00 56.56 193 GLU A N 1
ATOM 1507 C CA . GLU A 1 193 ? 2.611 18.715 -10.947 1.00 56.56 193 GLU A CA 1
ATOM 1508 C C . GLU A 1 193 ? 3.946 18.316 -11.602 1.00 56.56 193 GLU A C 1
ATOM 1510 O O . GLU A 1 193 ? 5.019 18.555 -11.048 1.00 56.56 193 GLU A O 1
ATOM 1515 N N . GLY A 1 194 ? 3.899 17.769 -12.822 1.00 54.94 194 GLY A N 1
ATOM 1516 C CA . GLY A 1 194 ? 5.069 17.408 -13.626 1.00 54.94 194 GLY A CA 1
ATOM 1517 C C . GLY A 1 194 ? 5.730 18.613 -14.302 1.00 54.94 194 GLY A C 1
ATOM 1518 O O . GLY A 1 194 ? 5.731 18.716 -15.525 1.00 54.94 194 GLY A O 1
ATOM 1519 N N . THR A 1 195 ? 6.286 19.536 -13.519 1.00 56.22 195 THR A N 1
ATOM 1520 C CA . THR A 1 195 ? 7.040 20.700 -14.025 1.00 56.22 195 THR A CA 1
ATOM 1521 C C . THR A 1 195 ? 8.295 20.262 -14.791 1.00 56.22 195 THR A C 1
ATOM 1523 O O . THR A 1 195 ? 9.091 19.506 -14.246 1.00 56.22 195 THR A O 1
ATOM 1526 N N . MET A 1 196 ? 8.480 20.760 -16.029 1.00 56.94 196 MET A N 1
ATOM 1527 C CA . MET A 1 196 ? 9.655 20.711 -16.940 1.00 56.94 196 MET A CA 1
ATOM 1528 C C . MET A 1 196 ? 10.384 19.372 -17.210 1.00 56.94 196 MET A C 1
ATOM 1530 O O . MET A 1 196 ? 10.836 19.149 -18.331 1.00 56.94 196 MET A O 1
ATOM 1534 N N . ILE A 1 197 ? 10.513 18.465 -16.242 1.00 64.50 197 ILE A N 1
ATOM 1535 C CA . ILE A 1 197 ? 11.301 17.226 -16.326 1.00 64.50 197 ILE A CA 1
ATOM 1536 C C . ILE A 1 197 ? 10.654 16.225 -17.295 1.00 64.50 197 ILE A C 1
ATOM 1538 O O . ILE A 1 197 ? 11.363 15.565 -18.054 1.00 64.50 197 ILE A O 1
ATOM 1542 N N . PHE A 1 198 ? 9.318 16.155 -17.319 1.00 65.62 198 PHE A N 1
ATOM 1543 C CA . PHE A 1 198 ? 8.560 15.261 -18.204 1.00 65.62 198 PHE A CA 1
ATOM 1544 C C . PHE A 1 198 ? 8.086 15.922 -19.501 1.00 65.62 198 PHE A C 1
ATOM 1546 O O . PHE A 1 198 ? 7.531 15.231 -20.347 1.00 65.62 198 PHE A O 1
ATOM 1553 N N . GLU A 1 199 ? 8.313 17.225 -19.710 1.00 67.56 199 GLU A N 1
ATOM 1554 C CA . GLU A 1 199 ? 7.863 17.913 -20.934 1.00 67.56 199 GLU A CA 1
ATOM 1555 C C . GLU A 1 199 ? 8.521 17.343 -22.194 1.00 67.56 199 GLU A C 1
ATOM 1557 O O . GLU A 1 199 ? 7.958 17.401 -23.286 1.00 67.56 199 GLU A O 1
ATOM 1562 N N . THR A 1 200 ? 9.704 16.742 -22.043 1.00 72.69 200 THR A N 1
ATOM 1563 C CA . THR A 1 200 ? 10.368 16.015 -23.120 1.00 72.69 200 THR A CA 1
ATOM 1564 C C . THR A 1 200 ? 11.004 14.734 -22.597 1.00 72.69 200 THR A C 1
ATOM 1566 O O . THR A 1 200 ? 11.604 14.703 -21.524 1.00 72.69 200 THR A O 1
ATOM 1569 N N . LYS A 1 201 ? 10.969 13.675 -23.411 1.00 74.69 201 LYS A N 1
ATOM 1570 C CA . LYS A 1 201 ? 11.740 12.442 -23.180 1.00 74.69 201 LYS A CA 1
ATOM 1571 C C . LYS A 1 201 ? 13.238 12.714 -22.966 1.00 74.69 201 LYS A C 1
ATOM 1573 O O . LYS A 1 201 ? 13.896 12.025 -22.197 1.00 74.69 201 LYS A O 1
ATOM 1578 N N . SER A 1 202 ? 13.770 13.760 -23.606 1.00 72.62 202 SER A N 1
ATOM 1579 C CA . SER A 1 202 ? 15.149 14.217 -23.396 1.00 72.62 202 SER A CA 1
ATOM 1580 C C . SER A 1 202 ? 15.380 14.758 -21.980 1.00 72.62 202 SER A C 1
ATOM 1582 O O . SER A 1 202 ? 16.413 14.455 -21.391 1.00 72.62 202 SER A O 1
ATOM 1584 N N . GLY A 1 203 ? 14.427 15.503 -21.408 1.00 78.75 203 GLY A N 1
ATOM 1585 C CA . GLY A 1 203 ? 14.479 15.961 -20.014 1.00 78.75 203 GLY A CA 1
ATOM 1586 C C . GLY A 1 203 ? 14.539 14.797 -19.027 1.00 78.75 203 GLY A C 1
ATOM 1587 O O . GLY A 1 203 ? 15.360 14.807 -18.111 1.00 78.75 203 GLY A O 1
ATOM 1588 N N . LEU A 1 204 ? 13.762 13.747 -19.297 1.00 75.12 204 LEU A N 1
ATOM 1589 C CA . LEU A 1 204 ? 13.745 12.518 -18.509 1.00 75.12 204 LEU A CA 1
ATOM 1590 C C . LEU A 1 204 ? 15.096 11.781 -18.538 1.00 75.12 204 LEU A C 1
ATOM 1592 O O . LEU A 1 204 ? 15.652 11.457 -17.491 1.00 75.12 204 LEU A O 1
ATOM 1596 N N . ILE A 1 205 ? 15.662 11.582 -19.733 1.00 73.75 205 ILE A N 1
ATOM 1597 C CA . ILE A 1 205 ? 16.971 10.929 -19.909 1.00 73.75 205 ILE A CA 1
ATOM 1598 C C . ILE A 1 205 ? 18.096 11.775 -19.289 1.00 73.75 205 ILE A C 1
ATOM 1600 O O . ILE A 1 205 ? 19.001 11.235 -18.658 1.00 73.75 205 ILE A O 1
ATOM 1604 N N . LYS A 1 206 ? 18.032 13.109 -19.402 1.00 78.69 206 LYS A N 1
ATOM 1605 C CA . LYS A 1 206 ? 18.996 14.019 -18.757 1.00 78.69 206 LYS A CA 1
ATOM 1606 C C . LYS A 1 206 ? 18.909 13.975 -17.232 1.00 78.69 206 LYS A C 1
ATOM 1608 O O . LYS A 1 206 ? 19.936 14.029 -16.566 1.00 78.69 206 LYS A O 1
ATOM 1613 N N . ALA A 1 207 ? 17.712 13.829 -16.664 1.00 79.19 207 ALA A N 1
ATOM 1614 C CA . ALA A 1 207 ? 17.544 13.637 -15.224 1.00 79.19 207 ALA A CA 1
ATOM 1615 C C . ALA A 1 207 ? 18.105 12.285 -14.736 1.00 79.19 207 ALA A C 1
ATOM 1617 O O . ALA A 1 207 ? 18.445 12.153 -13.560 1.00 79.19 207 ALA A O 1
ATOM 1618 N N . ALA A 1 208 ? 18.240 11.300 -15.631 1.00 74.06 208 ALA A N 1
ATOM 1619 C CA . ALA A 1 208 ? 18.866 10.010 -15.349 1.00 74.06 208 ALA A CA 1
ATOM 1620 C C . ALA A 1 208 ? 20.405 10.010 -15.513 1.00 74.06 208 ALA A C 1
ATOM 1622 O O . ALA A 1 208 ? 21.084 9.149 -14.965 1.00 74.06 208 ALA A O 1
ATOM 1623 N N . GLU A 1 209 ? 20.979 10.989 -16.217 1.00 70.81 209 GLU A N 1
ATOM 1624 C CA . GLU A 1 209 ? 22.414 11.078 -16.534 1.00 70.81 209 GLU A CA 1
ATOM 1625 C C . GLU A 1 209 ? 23.388 11.108 -15.328 1.00 70.81 209 GLU A C 1
ATOM 1627 O O . GLU A 1 209 ? 24.428 10.451 -15.404 1.00 70.81 209 GLU A O 1
ATOM 1632 N N . PRO A 1 210 ? 23.125 11.806 -14.201 1.00 67.44 210 PRO A N 1
ATOM 1633 C CA . PRO A 1 210 ? 24.096 11.908 -13.102 1.00 67.44 210 PRO A CA 1
ATOM 1634 C C . PRO A 1 210 ? 24.171 10.657 -12.212 1.00 67.44 210 PRO A C 1
ATOM 1636 O O . PRO A 1 210 ? 24.873 10.652 -11.197 1.00 67.44 210 PRO A O 1
ATOM 1639 N N . LEU A 1 211 ? 23.408 9.620 -12.538 1.00 66.00 211 LEU A N 1
ATOM 1640 C CA . LEU A 1 211 ? 23.119 8.535 -11.617 1.00 66.00 211 LEU A CA 1
ATOM 1641 C C . LEU A 1 211 ? 24.166 7.414 -11.643 1.00 66.00 211 LEU A C 1
ATOM 1643 O O . LEU A 1 211 ? 24.334 6.746 -10.628 1.00 66.00 211 LEU A O 1
ATOM 1647 N N . GLY A 1 212 ? 24.963 7.304 -12.709 1.00 68.75 212 GLY A N 1
ATOM 1648 C CA . GLY A 1 212 ? 26.011 6.285 -12.817 1.00 68.75 212 GLY A CA 1
ATOM 1649 C C . GLY A 1 212 ? 25.458 4.900 -13.184 1.00 68.75 212 GLY A C 1
ATOM 1650 O O . GLY A 1 212 ? 24.299 4.787 -13.594 1.00 68.75 212 GLY A O 1
ATOM 1651 N N . PRO A 1 213 ? 26.284 3.841 -13.114 1.00 72.12 213 PRO A N 1
ATOM 1652 C CA . PRO A 1 213 ? 25.848 2.486 -13.434 1.00 72.12 213 PRO A CA 1
ATOM 1653 C C . PRO A 1 213 ? 24.774 1.981 -12.442 1.00 72.12 213 PRO A C 1
ATOM 1655 O O . PRO A 1 213 ? 24.760 2.414 -11.284 1.00 72.12 213 PRO A O 1
ATOM 1658 N N . PRO A 1 214 ? 23.872 1.071 -12.867 1.00 66.62 214 PRO A N 1
ATOM 1659 C CA . PRO A 1 214 ? 22.756 0.583 -12.045 1.00 66.62 214 PRO A CA 1
ATOM 1660 C C . PRO A 1 214 ? 23.173 0.064 -10.662 1.00 66.62 214 PRO A C 1
ATOM 1662 O O . PRO A 1 214 ? 22.469 0.283 -9.680 1.00 66.62 214 PRO A O 1
ATOM 1665 N N . GLU A 1 215 ? 24.340 -0.571 -10.559 1.00 73.94 215 GLU A N 1
ATOM 1666 C CA . GLU A 1 215 ? 24.852 -1.141 -9.312 1.00 73.94 215 GLU A CA 1
ATOM 1667 C C . GLU A 1 215 ? 25.222 -0.057 -8.284 1.00 73.94 215 GLU A C 1
ATOM 1669 O O . GLU A 1 215 ? 24.963 -0.206 -7.088 1.00 73.94 215 GLU A O 1
ATOM 1674 N N . GLU A 1 216 ? 25.794 1.065 -8.736 1.00 78.75 216 GLU A N 1
ATOM 1675 C CA . GLU A 1 216 ? 26.100 2.210 -7.866 1.00 78.75 216 GLU A CA 1
ATOM 1676 C C . GLU A 1 216 ? 24.826 2.938 -7.428 1.00 78.75 216 GLU A C 1
ATOM 1678 O O . GLU A 1 216 ? 24.753 3.461 -6.310 1.00 78.75 216 GLU A O 1
ATOM 1683 N N . LEU A 1 217 ? 23.809 2.945 -8.293 1.00 72.19 217 LEU A N 1
ATOM 1684 C CA . LEU A 1 217 ? 22.498 3.499 -7.985 1.00 72.19 217 LEU A CA 1
ATOM 1685 C C . LEU A 1 217 ? 21.801 2.728 -6.887 1.00 72.19 217 LEU A C 1
ATOM 1687 O O . LEU A 1 217 ? 21.373 3.336 -5.909 1.00 72.19 217 LEU A O 1
ATOM 1691 N N . GLU A 1 218 ? 21.702 1.409 -7.027 1.00 72.38 218 GLU A N 1
ATOM 1692 C CA . GLU A 1 218 ? 21.052 0.559 -6.032 1.00 72.38 218 GLU A CA 1
ATOM 1693 C C . GLU A 1 218 ? 21.668 0.744 -4.644 1.00 72.38 218 GLU A C 1
ATOM 1695 O O . GLU A 1 218 ? 20.938 0.880 -3.662 1.00 72.38 218 GLU A O 1
ATOM 1700 N N . GLU A 1 219 ? 22.997 0.826 -4.550 1.00 81.31 219 GLU A N 1
ATOM 1701 C CA . GLU A 1 219 ? 23.676 1.030 -3.270 1.00 81.31 219 GLU A CA 1
ATOM 1702 C C . GLU A 1 219 ? 23.447 2.440 -2.705 1.00 81.31 219 GLU A C 1
ATOM 1704 O O . GLU A 1 219 ? 23.162 2.600 -1.514 1.00 81.31 219 GLU A O 1
ATOM 1709 N N . ARG A 1 220 ? 23.489 3.481 -3.551 1.00 79.88 220 ARG A N 1
ATOM 1710 C CA . ARG A 1 220 ? 23.130 4.851 -3.144 1.00 79.88 220 ARG A CA 1
ATOM 1711 C C . ARG A 1 220 ? 21.690 4.931 -2.647 1.00 79.88 220 ARG A C 1
ATOM 1713 O O . ARG A 1 220 ? 21.431 5.585 -1.638 1.00 79.88 220 ARG A O 1
ATOM 1720 N N . PHE A 1 221 ? 20.769 4.256 -3.324 1.00 74.69 221 PHE A N 1
ATOM 1721 C CA . PHE A 1 221 ? 19.363 4.212 -2.953 1.00 74.69 221 PHE A CA 1
ATOM 1722 C C . PHE A 1 221 ? 19.125 3.467 -1.658 1.00 74.69 221 PHE A C 1
ATOM 1724 O O . PHE A 1 221 ? 18.443 3.996 -0.783 1.00 74.69 221 PHE A O 1
ATOM 1731 N N . ARG A 1 222 ? 19.721 2.283 -1.511 1.00 77.44 222 ARG A N 1
ATOM 1732 C CA . ARG A 1 222 ? 19.675 1.507 -0.273 1.00 77.44 222 ARG A CA 1
ATOM 1733 C C . ARG A 1 222 ? 20.137 2.361 0.900 1.00 77.44 222 ARG A C 1
ATOM 1735 O O . ARG A 1 222 ? 19.421 2.466 1.888 1.00 77.44 222 ARG A O 1
ATOM 1742 N N . LYS A 1 223 ? 21.250 3.081 0.735 1.00 86.44 223 LYS A N 1
ATOM 1743 C CA . LYS A 1 223 ? 21.746 4.020 1.742 1.00 86.44 223 LYS A CA 1
ATOM 1744 C C . LYS A 1 223 ? 20.756 5.151 2.046 1.00 86.44 223 LYS A C 1
ATOM 1746 O O . LYS A 1 223 ? 20.503 5.418 3.212 1.00 86.44 223 LYS A O 1
ATOM 1751 N N . ILE A 1 224 ? 20.168 5.798 1.035 1.00 78.50 224 ILE A N 1
ATOM 1752 C CA . ILE A 1 224 ? 19.169 6.867 1.240 1.00 78.50 224 ILE A CA 1
ATOM 1753 C C . ILE A 1 224 ? 17.928 6.338 1.972 1.00 78.50 224 ILE A C 1
ATOM 1755 O O . ILE A 1 224 ? 17.399 7.019 2.850 1.00 78.50 224 ILE A O 1
ATOM 1759 N N . VAL A 1 225 ? 17.449 5.145 1.614 1.00 73.94 225 VAL A N 1
ATOM 1760 C CA . VAL A 1 225 ? 16.299 4.498 2.259 1.00 73.94 225 VAL A CA 1
ATOM 1761 C C . VAL A 1 225 ? 16.628 4.149 3.707 1.00 73.94 225 VAL A C 1
ATOM 1763 O O . VAL A 1 225 ? 15.840 4.474 4.592 1.00 73.94 225 VAL A O 1
ATOM 1766 N N . ASP A 1 226 ? 17.799 3.567 3.963 1.00 80.50 226 ASP A N 1
ATOM 1767 C CA . ASP A 1 226 ? 18.261 3.242 5.312 1.00 80.50 226 ASP A CA 1
ATOM 1768 C C . ASP A 1 226 ? 18.434 4.501 6.171 1.00 80.50 226 ASP A C 1
ATOM 1770 O O . ASP A 1 226 ? 18.017 4.521 7.328 1.00 80.50 226 ASP A O 1
ATOM 1774 N N . ASP A 1 227 ? 18.998 5.573 5.611 1.00 84.38 227 ASP A N 1
ATOM 1775 C CA . ASP A 1 227 ? 19.177 6.852 6.302 1.00 84.38 227 ASP A CA 1
ATOM 1776 C C . ASP A 1 227 ? 17.821 7.509 6.612 1.00 84.38 227 ASP A C 1
ATOM 1778 O O . ASP A 1 227 ? 17.609 7.987 7.727 1.00 84.38 227 ASP A O 1
ATOM 1782 N N . LYS A 1 228 ? 16.861 7.475 5.675 1.00 79.06 228 LYS A N 1
ATOM 1783 C CA . LYS A 1 228 ? 15.487 7.956 5.911 1.00 79.06 228 LYS A CA 1
ATOM 1784 C C . LYS A 1 228 ? 14.748 7.114 6.944 1.00 79.06 228 LYS A C 1
ATOM 1786 O O . LYS A 1 228 ? 14.050 7.674 7.783 1.00 79.06 228 LYS A O 1
ATOM 1791 N N . LYS A 1 229 ? 14.902 5.789 6.907 1.00 79.69 229 LYS A N 1
ATOM 1792 C CA . LYS A 1 229 ? 14.304 4.883 7.890 1.00 79.69 229 LYS A CA 1
ATOM 1793 C C . LYS A 1 229 ? 14.846 5.169 9.289 1.00 79.69 229 LYS A C 1
ATOM 1795 O O . LYS A 1 229 ? 14.054 5.336 10.207 1.00 79.69 229 LYS A O 1
ATOM 1800 N N . LYS A 1 230 ? 16.167 5.319 9.432 1.00 90.62 230 LYS A N 1
ATOM 1801 C CA . LYS A 1 230 ? 16.801 5.717 10.699 1.00 90.62 230 LYS A CA 1
ATOM 1802 C C . LYS A 1 230 ? 16.328 7.088 11.175 1.00 90.62 230 LYS A C 1
ATOM 1804 O O . LYS A 1 230 ? 16.087 7.258 12.363 1.00 90.62 230 LYS A O 1
ATOM 1809 N N . ALA A 1 231 ? 16.187 8.056 10.268 1.00 87.19 231 ALA A N 1
ATOM 1810 C CA . ALA A 1 231 ? 15.672 9.380 10.609 1.00 87.19 231 ALA A CA 1
ATOM 1811 C C . ALA A 1 231 ? 14.218 9.316 11.107 1.00 87.19 231 ALA A C 1
ATOM 1813 O O . ALA A 1 231 ? 13.901 9.937 12.115 1.00 87.19 231 ALA A O 1
ATOM 1814 N N . LEU A 1 232 ? 13.368 8.520 10.452 1.00 82.44 232 LEU A N 1
ATOM 1815 C CA . LEU A 1 232 ? 11.978 8.308 10.857 1.00 82.44 232 LEU A CA 1
ATOM 1816 C C . LEU A 1 232 ? 11.874 7.567 12.198 1.00 82.44 232 LEU A C 1
ATOM 1818 O O . LEU A 1 232 ? 11.052 7.925 13.032 1.00 82.44 232 LEU A O 1
ATOM 1822 N N . GLU A 1 233 ? 12.699 6.542 12.425 1.00 87.62 233 GLU A N 1
ATOM 1823 C CA . GLU A 1 233 ? 12.767 5.830 13.710 1.00 87.62 233 GLU A CA 1
ATOM 1824 C C . GLU A 1 233 ? 13.216 6.769 14.840 1.00 87.62 233 GLU A C 1
ATOM 1826 O O . GLU A 1 233 ? 12.587 6.788 15.896 1.00 87.62 233 GLU A O 1
ATOM 1831 N N . ALA A 1 234 ? 14.223 7.615 14.594 1.00 93.50 234 ALA A N 1
ATOM 1832 C CA . ALA A 1 234 ? 14.676 8.622 15.552 1.00 93.50 234 ALA A CA 1
ATOM 1833 C C . ALA A 1 234 ? 13.614 9.702 15.828 1.00 93.50 234 ALA A C 1
ATOM 1835 O O . ALA A 1 234 ? 13.461 10.147 16.964 1.00 93.50 234 ALA A O 1
ATOM 1836 N N . GLU A 1 235 ? 12.859 10.122 14.809 1.00 91.69 235 GLU A N 1
ATOM 1837 C CA . GLU A 1 235 ? 11.735 11.049 14.967 1.00 91.69 235 GLU A CA 1
ATOM 1838 C C . GLU A 1 235 ? 10.609 10.424 15.803 1.00 91.69 235 GLU A C 1
ATOM 1840 O O . GLU A 1 235 ? 10.121 11.056 16.741 1.00 91.69 235 GLU A O 1
ATOM 1845 N N . LYS A 1 236 ? 10.253 9.161 15.534 1.00 89.56 236 LYS A N 1
ATOM 1846 C CA . LYS A 1 236 ? 9.265 8.406 16.321 1.00 89.56 236 LYS A CA 1
ATOM 1847 C C . LYS A 1 236 ? 9.686 8.252 17.780 1.00 89.56 236 LYS A C 1
ATOM 1849 O O . LYS A 1 236 ? 8.865 8.467 18.664 1.00 89.56 236 LYS A O 1
ATOM 1854 N N . GLU A 1 237 ? 10.952 7.934 18.040 1.00 94.88 237 GLU A N 1
ATOM 1855 C CA . GLU A 1 237 ? 11.493 7.834 19.401 1.00 94.88 237 GLU A CA 1
ATOM 1856 C C . GLU A 1 237 ? 11.467 9.193 20.124 1.00 94.88 237 GLU A C 1
ATOM 1858 O O . GLU A 1 237 ? 11.057 9.276 21.281 1.00 94.88 237 GLU A O 1
ATOM 1863 N N . ALA A 1 238 ? 11.805 10.285 19.428 1.00 94.44 238 ALA A N 1
ATOM 1864 C CA . ALA A 1 238 ? 11.729 11.635 19.986 1.00 94.44 238 ALA A CA 1
ATOM 1865 C C . ALA A 1 238 ? 10.286 12.068 20.312 1.00 94.44 238 ALA A C 1
ATOM 1867 O O . ALA A 1 238 ? 10.054 12.745 21.318 1.00 94.44 238 ALA A O 1
ATOM 1868 N N . ILE A 1 239 ? 9.311 11.687 19.480 1.00 90.81 239 ILE A N 1
ATOM 1869 C CA . ILE A 1 239 ? 7.887 11.949 19.725 1.00 90.81 239 ILE A CA 1
ATOM 1870 C C . ILE A 1 239 ? 7.376 11.100 20.891 1.00 90.81 239 ILE A C 1
ATOM 1872 O O . ILE A 1 239 ? 6.711 11.645 21.769 1.00 90.81 239 ILE A O 1
ATOM 1876 N N . LEU A 1 240 ? 7.731 9.813 20.946 1.00 93.75 240 LEU A N 1
ATOM 1877 C CA . LEU A 1 240 ? 7.388 8.918 22.053 1.00 93.75 240 LEU A CA 1
ATOM 1878 C C . LEU A 1 240 ? 7.885 9.476 23.392 1.00 93.75 240 LEU A C 1
ATOM 1880 O O . LEU A 1 240 ? 7.112 9.560 24.344 1.00 93.75 240 LEU A O 1
ATOM 1884 N N . GLU A 1 241 ? 9.139 9.927 23.457 1.00 95.69 241 GLU A N 1
ATOM 1885 C CA . GLU A 1 241 ? 9.709 10.520 24.672 1.00 95.69 241 GLU A CA 1
ATOM 1886 C C . GLU A 1 241 ? 9.000 11.829 25.056 1.00 95.69 241 GLU A C 1
ATOM 1888 O O . GLU A 1 241 ? 8.714 12.085 26.228 1.00 95.69 241 GLU A O 1
ATOM 1893 N N . LYS A 1 242 ? 8.637 12.652 24.064 1.00 94.06 242 LYS A N 1
ATOM 1894 C CA . LYS A 1 242 ? 7.856 13.873 24.295 1.00 94.06 242 LYS A CA 1
ATOM 1895 C C . LYS A 1 242 ? 6.445 13.565 24.810 1.00 94.06 242 LYS A C 1
ATOM 1897 O O . LYS A 1 242 ? 5.975 14.262 25.707 1.00 94.06 242 LYS A O 1
ATOM 1902 N N . ASN A 1 243 ? 5.792 12.537 24.273 1.00 93.00 243 ASN A N 1
ATOM 1903 C CA . ASN A 1 243 ? 4.474 12.078 24.712 1.00 93.00 243 ASN A CA 1
ATOM 1904 C C . ASN A 1 243 ? 4.532 11.526 26.135 1.00 93.00 243 ASN A C 1
ATOM 1906 O O . ASN A 1 243 ? 3.698 11.887 26.962 1.00 93.00 243 ASN A O 1
ATOM 1910 N N . LYS A 1 244 ? 5.547 10.709 26.436 1.00 95.62 244 LYS A N 1
ATOM 1911 C CA . LYS A 1 244 ? 5.788 10.175 27.776 1.00 95.62 244 LYS A CA 1
ATOM 1912 C C . LYS A 1 244 ? 5.918 11.305 28.792 1.00 95.62 244 LYS A C 1
ATOM 1914 O O . LYS A 1 244 ? 5.150 11.347 29.745 1.00 95.62 244 LYS A O 1
ATOM 1919 N N . LYS A 1 245 ? 6.788 12.282 28.523 1.00 96.00 245 LYS A N 1
ATOM 1920 C CA . LYS A 1 245 ? 6.964 13.454 29.387 1.00 96.00 245 LYS A CA 1
ATOM 1921 C C . LYS A 1 245 ? 5.674 14.265 29.563 1.00 96.00 245 LYS A C 1
ATOM 1923 O O . LYS A 1 245 ? 5.383 14.723 30.661 1.00 96.00 245 LYS A O 1
ATOM 1928 N N . ALA A 1 246 ? 4.893 14.441 28.496 1.00 93.56 246 ALA A N 1
ATOM 1929 C CA . ALA A 1 246 ? 3.623 15.161 28.572 1.00 93.56 246 ALA A CA 1
ATOM 1930 C C . ALA A 1 246 ? 2.602 14.450 29.476 1.00 93.56 246 ALA A C 1
ATOM 1932 O O . ALA A 1 246 ? 1.868 15.127 30.191 1.00 93.56 246 ALA A O 1
ATOM 1933 N N . ILE A 1 247 ? 2.562 13.111 29.455 1.00 94.38 247 ILE A N 1
ATOM 1934 C CA . ILE A 1 247 ? 1.709 12.313 30.346 1.00 94.38 247 ILE A CA 1
ATOM 1935 C C . ILE A 1 247 ? 2.262 12.323 31.775 1.00 94.38 247 ILE A C 1
ATOM 1937 O O . ILE A 1 247 ? 1.478 12.484 32.697 1.00 94.38 247 ILE A O 1
ATOM 1941 N N . GLU A 1 248 ? 3.579 12.221 31.988 1.00 96.50 248 GLU A N 1
ATOM 1942 C CA . GLU A 1 248 ? 4.200 12.291 33.329 1.00 96.50 248 GLU A CA 1
ATOM 1943 C C . GLU A 1 248 ? 3.816 13.569 34.093 1.00 96.50 248 GLU A C 1
ATOM 1945 O O . GLU A 1 248 ? 3.674 13.541 35.312 1.00 96.50 248 GLU A O 1
ATOM 1950 N N . GLU A 1 249 ? 3.603 14.681 33.384 1.00 96.25 249 GLU A N 1
ATOM 1951 C CA . GLU A 1 249 ? 3.182 15.960 33.967 1.00 96.25 249 GLU A CA 1
ATOM 1952 C C . GLU A 1 249 ? 1.693 15.996 34.381 1.00 96.25 249 GLU A C 1
ATOM 1954 O O . GLU A 1 249 ? 1.249 16.988 34.965 1.00 96.25 249 GLU A O 1
ATOM 1959 N N . TRP A 1 250 ? 0.906 14.945 34.105 1.00 96.62 250 TRP A N 1
ATOM 1960 C CA . TRP A 1 250 ? -0.514 14.896 34.457 1.00 96.62 250 TRP A CA 1
ATOM 1961 C C . TRP A 1 250 ? -0.722 14.749 35.959 1.00 96.62 250 TRP A C 1
ATOM 1963 O O . TRP A 1 250 ? -0.350 13.746 36.564 1.00 96.62 250 TRP A O 1
ATOM 1973 N N . ASN A 1 251 ? -1.404 15.720 36.559 1.00 97.06 251 ASN A N 1
ATOM 1974 C CA . ASN A 1 251 ? -1.770 15.643 37.970 1.00 97.06 251 ASN A CA 1
ATOM 1975 C C . ASN A 1 251 ? -2.937 14.655 38.226 1.00 97.06 251 ASN A C 1
ATOM 1977 O O . ASN A 1 251 ? -3.684 14.326 37.296 1.00 97.06 251 ASN A O 1
ATOM 1981 N N . PRO A 1 252 ? -3.153 14.212 39.483 1.00 97.69 252 PRO A N 1
ATOM 1982 C CA . PRO A 1 252 ? -4.199 13.236 39.803 1.00 97.69 252 PRO A CA 1
ATOM 1983 C C . PRO A 1 252 ? -5.619 13.663 39.410 1.00 97.69 252 PRO A C 1
ATOM 1985 O O . PRO A 1 252 ? -6.424 12.837 38.984 1.00 97.69 252 PRO A O 1
ATOM 1988 N N . ASP A 1 253 ? -5.939 14.960 39.482 1.00 95.38 253 ASP A N 1
ATOM 1989 C CA . ASP A 1 253 ? -7.246 15.471 39.052 1.00 95.38 253 ASP A CA 1
ATOM 1990 C C . ASP A 1 253 ? -7.482 15.257 37.553 1.00 95.38 253 ASP A C 1
ATOM 1992 O O . ASP A 1 253 ? -8.591 14.911 37.133 1.00 95.38 253 ASP A O 1
ATOM 1996 N N . PHE A 1 254 ? -6.438 15.443 36.748 1.00 94.56 254 PHE A N 1
ATOM 1997 C CA . PHE A 1 254 ? -6.499 15.242 35.311 1.00 94.56 254 PHE A CA 1
ATOM 1998 C C . PHE A 1 254 ? -6.533 13.761 34.935 1.00 94.56 254 PHE A C 1
ATOM 2000 O O . PHE A 1 254 ? -7.334 13.388 34.079 1.00 94.56 254 PHE A O 1
ATOM 2007 N N . VAL A 1 255 ? -5.750 12.906 35.602 1.00 95.06 255 VAL A N 1
ATOM 2008 C CA . VAL A 1 255 ? -5.825 11.443 35.416 1.00 95.06 255 VAL A CA 1
ATOM 2009 C C . VAL A 1 255 ? -7.237 10.944 35.731 1.00 95.06 255 VAL A C 1
ATOM 2011 O O . VAL A 1 255 ? -7.831 10.212 34.941 1.00 95.06 255 VAL A O 1
ATOM 2014 N N . ALA A 1 256 ? -7.832 11.419 36.824 1.00 93.94 256 ALA A N 1
ATOM 2015 C CA . ALA A 1 256 ? -9.195 11.079 37.216 1.00 93.94 256 ALA A CA 1
ATOM 2016 C C . ALA A 1 256 ? -10.240 11.554 36.181 1.00 93.94 256 ALA A C 1
ATOM 2018 O O . ALA A 1 256 ? -11.166 10.813 35.836 1.00 93.94 256 ALA A O 1
ATOM 2019 N N . MET A 1 257 ? -10.078 12.767 35.634 1.00 90.44 257 MET A N 1
ATOM 2020 C CA . MET A 1 257 ? -10.912 13.282 34.538 1.00 90.44 257 MET A CA 1
ATOM 2021 C C . MET A 1 257 ? -10.770 12.431 33.268 1.00 90.44 257 MET A C 1
ATOM 2023 O O . MET A 1 257 ? -11.775 12.098 32.637 1.00 90.44 257 MET A O 1
ATOM 2027 N N . TRP A 1 258 ? -9.541 12.054 32.905 1.00 91.12 258 TRP A N 1
ATOM 2028 C CA . TRP A 1 258 ? -9.257 11.218 31.741 1.00 91.12 258 TRP A CA 1
ATOM 2029 C C . TRP A 1 258 ? -9.890 9.829 31.882 1.00 91.12 258 TRP A C 1
ATOM 2031 O O . TRP A 1 258 ? -10.616 9.413 30.982 1.00 91.12 258 TRP A O 1
ATOM 2041 N N . ILE A 1 259 ? -9.742 9.163 33.032 1.00 90.38 259 ILE A N 1
ATOM 2042 C CA . ILE A 1 259 ? -10.404 7.878 33.330 1.00 90.38 259 ILE A CA 1
ATOM 2043 C C . ILE A 1 259 ? -11.922 8.014 33.188 1.00 90.38 259 ILE A C 1
ATOM 2045 O O . ILE A 1 259 ? -12.564 7.206 32.522 1.00 90.38 259 ILE A O 1
ATOM 2049 N N . THR A 1 260 ? -12.505 9.087 33.725 1.00 85.50 260 THR A N 1
ATOM 2050 C CA . THR A 1 260 ? -13.953 9.334 33.613 1.00 85.50 260 THR A CA 1
ATOM 2051 C C . THR A 1 260 ? -14.395 9.504 32.154 1.00 85.50 260 THR A C 1
ATOM 2053 O O . THR A 1 260 ? -15.490 9.085 31.779 1.00 85.50 260 THR A O 1
ATOM 2056 N N . SER A 1 261 ? -13.540 10.083 31.304 1.00 83.00 261 SER A N 1
ATOM 2057 C CA . SER A 1 261 ? -13.826 10.264 29.875 1.00 83.00 261 SER A CA 1
ATOM 2058 C C . SER A 1 261 ? -13.865 8.955 29.080 1.00 83.00 261 SER A C 1
ATOM 2060 O O . SER A 1 261 ? -14.471 8.920 28.013 1.00 83.00 261 SER A O 1
ATOM 2062 N N . LEU A 1 262 ? -13.291 7.871 29.610 1.00 82.94 262 LEU A N 1
ATOM 2063 C CA . LEU A 1 262 ? -13.332 6.536 29.006 1.00 82.94 262 LEU A CA 1
ATOM 2064 C C . LEU A 1 262 ? -14.643 5.779 29.288 1.00 82.94 262 LEU A C 1
ATOM 2066 O O . LEU A 1 262 ? -14.769 4.611 28.923 1.00 82.94 262 LEU A O 1
ATOM 2070 N N . ASP A 1 263 ? -15.631 6.464 29.878 1.00 73.19 263 ASP A N 1
ATOM 2071 C CA . ASP A 1 263 ? -16.983 5.963 30.155 1.00 73.19 263 ASP A CA 1
ATOM 2072 C C . ASP A 1 263 ? -17.010 4.766 31.116 1.00 73.19 263 ASP A C 1
ATOM 2074 O O . ASP A 1 263 ? -17.816 3.849 30.984 1.00 73.19 263 ASP A O 1
ATOM 2078 N N . PHE A 1 264 ? -16.123 4.758 32.116 1.00 68.62 264 PHE A N 1
ATOM 2079 C CA . PHE A 1 264 ? -16.129 3.697 33.127 1.00 68.62 264 PHE A CA 1
ATOM 2080 C C . PHE A 1 264 ? -17.303 3.785 34.101 1.00 68.62 264 PHE A C 1
ATOM 2082 O O . PHE A 1 264 ? -17.555 2.822 34.819 1.00 68.62 264 PHE A O 1
ATOM 2089 N N . GLY A 1 265 ? -18.033 4.909 34.134 1.00 60.75 265 GLY A N 1
ATOM 2090 C CA . GLY A 1 265 ? -19.233 5.109 34.959 1.00 60.75 265 GLY A CA 1
ATOM 2091 C C . GLY A 1 265 ? -19.016 5.015 36.477 1.00 60.75 265 GLY A C 1
ATOM 2092 O O . GLY A 1 265 ? -19.920 5.354 37.240 1.00 60.75 265 GLY A O 1
ATOM 2093 N N . ASP A 1 266 ? -17.834 4.586 36.918 1.00 74.12 266 ASP A N 1
ATOM 2094 C CA . ASP A 1 266 ? -17.507 4.328 38.306 1.00 74.12 266 ASP A CA 1
ATOM 2095 C C . ASP A 1 266 ? -16.835 5.547 38.938 1.00 74.12 266 ASP A C 1
ATOM 2097 O O . ASP A 1 266 ? -15.661 5.853 38.718 1.00 74.12 266 ASP A O 1
ATOM 2101 N N . THR A 1 267 ? -17.604 6.260 39.755 1.00 85.00 267 THR A N 1
ATOM 2102 C CA . THR A 1 267 ? -17.099 7.386 40.542 1.00 85.00 267 THR A CA 1
ATOM 2103 C C . THR A 1 267 ? -16.066 6.948 41.579 1.00 85.00 267 THR A C 1
ATOM 2105 O O . THR A 1 267 ? -15.255 7.770 41.992 1.00 85.00 267 THR A O 1
ATOM 2108 N N . LYS A 1 268 ? -16.058 5.668 41.982 1.00 90.81 268 LYS A N 1
ATOM 2109 C CA . LYS A 1 268 ? -15.120 5.142 42.973 1.00 90.81 268 LYS A CA 1
ATOM 2110 C C . LYS A 1 268 ? -13.691 5.138 42.441 1.00 90.81 268 LYS A C 1
ATOM 2112 O O . LYS A 1 268 ? -12.817 5.640 43.131 1.00 90.81 268 LYS A O 1
ATOM 2117 N N . ALA A 1 269 ? -13.464 4.673 41.211 1.00 91.00 269 ALA A N 1
ATOM 2118 C CA . ALA A 1 269 ? -12.136 4.689 40.594 1.00 91.00 269 ALA A CA 1
ATOM 2119 C C . ALA A 1 269 ? -11.565 6.118 40.509 1.00 91.00 269 ALA A C 1
ATOM 2121 O O . ALA A 1 269 ? -10.393 6.346 40.797 1.00 91.00 269 ALA A O 1
ATOM 2122 N N . MET A 1 270 ? -12.412 7.100 40.181 1.00 91.75 270 MET A N 1
ATOM 2123 C CA . MET A 1 270 ? -12.040 8.518 40.161 1.00 91.75 270 MET A CA 1
ATOM 2124 C C . MET A 1 270 ? -11.636 9.027 41.553 1.00 91.75 270 MET A C 1
ATOM 2126 O O . MET A 1 270 ? -10.633 9.731 41.686 1.00 91.75 270 MET A O 1
ATOM 2130 N N . ASP A 1 271 ? -12.420 8.693 42.579 1.00 93.62 271 ASP A N 1
ATOM 2131 C CA . ASP A 1 271 ? -12.135 9.087 43.957 1.00 93.62 271 ASP A CA 1
ATOM 2132 C C . ASP A 1 271 ? -10.844 8.429 44.460 1.00 93.62 271 ASP A C 1
ATOM 2134 O O . ASP A 1 271 ? -10.034 9.119 45.077 1.00 93.62 271 ASP A O 1
ATOM 2138 N N . THR A 1 272 ? -10.607 7.157 44.118 1.00 95.75 272 THR A N 1
ATOM 2139 C CA . THR A 1 272 ? -9.372 6.428 44.437 1.00 95.75 272 THR A CA 1
ATOM 2140 C C . THR A 1 272 ? -8.149 7.081 43.793 1.00 95.75 272 THR A C 1
ATOM 2142 O O . THR A 1 272 ? -7.179 7.373 44.484 1.00 95.75 272 THR A O 1
ATOM 2145 N N . VAL A 1 273 ? -8.204 7.414 42.497 1.00 95.75 273 VAL A N 1
ATOM 2146 C CA . VAL A 1 273 ? -7.108 8.117 41.792 1.00 95.75 273 VAL A CA 1
ATOM 2147 C C . VAL A 1 273 ? -6.739 9.417 42.499 1.00 95.75 273 VAL A C 1
ATOM 2149 O O . VAL A 1 273 ? -5.561 9.720 42.686 1.00 95.75 273 VAL A O 1
ATOM 2152 N N . LYS A 1 274 ? -7.746 10.179 42.936 1.00 95.62 274 LYS A N 1
ATOM 2153 C CA . LYS A 1 274 ? -7.531 11.442 43.646 1.00 95.62 274 LYS A CA 1
ATOM 2154 C C . LYS A 1 274 ? -7.028 11.246 45.073 1.00 95.62 274 LYS A C 1
ATOM 2156 O O . LYS A 1 274 ? -6.186 12.028 45.509 1.00 95.62 274 LYS A O 1
ATOM 2161 N N . SER A 1 275 ? -7.547 10.262 45.810 1.00 96.19 275 SER A N 1
ATOM 2162 C CA . SER A 1 275 ? -7.175 10.031 47.210 1.00 96.19 275 SER A CA 1
ATOM 2163 C C . SER A 1 275 ? -5.787 9.420 47.352 1.00 96.19 275 SER A C 1
ATOM 2165 O O . SER A 1 275 ? -5.043 9.833 48.239 1.00 96.19 275 SER A O 1
ATOM 2167 N N . GLU A 1 276 ? -5.438 8.486 46.468 1.00 97.25 276 GLU A N 1
ATOM 2168 C CA . GLU A 1 276 ? -4.127 7.830 46.438 1.00 97.25 276 GLU A CA 1
ATOM 2169 C C . GLU A 1 276 ? -3.071 8.670 45.704 1.00 97.25 276 GLU A C 1
ATOM 2171 O O . GLU A 1 276 ? -1.873 8.427 45.836 1.00 97.25 276 GLU A O 1
ATOM 2176 N N . GLY A 1 277 ? -3.494 9.710 44.976 1.00 97.00 277 GLY A N 1
ATOM 2177 C CA . GLY A 1 277 ? -2.591 10.632 44.293 1.00 97.00 277 GLY A CA 1
ATOM 2178 C C . GLY A 1 277 ? -1.940 10.026 43.051 1.00 97.00 277 GLY A C 1
ATOM 2179 O O . GLY A 1 277 ? -0.786 10.336 42.763 1.00 97.00 277 GLY A O 1
ATOM 2180 N N . PHE A 1 278 ? -2.667 9.182 42.314 1.00 97.44 278 PHE A N 1
ATOM 2181 C CA . PHE A 1 278 ? -2.182 8.586 41.070 1.00 97.44 278 PHE A CA 1
ATOM 2182 C C . PHE A 1 278 ? -2.045 9.653 39.980 1.00 97.44 278 PHE A C 1
ATOM 2184 O O . PHE A 1 278 ? -3.022 10.116 39.391 1.00 97.44 278 PHE A O 1
ATOM 2191 N N . GLU A 1 279 ? -0.807 10.064 39.737 1.00 97.44 279 GLU A N 1
ATOM 2192 C CA . GLU A 1 279 ? -0.413 10.990 38.677 1.00 97.44 279 GLU A CA 1
ATOM 2193 C C . GLU A 1 279 ? -0.100 10.243 37.365 1.00 97.44 279 GLU A C 1
ATOM 2195 O O . GLU A 1 279 ? -0.182 9.017 37.278 1.00 97.44 279 GLU A O 1
ATOM 2200 N N . GLY A 1 280 ? 0.239 10.967 36.300 1.00 96.06 280 GLY A N 1
ATOM 2201 C CA . GLY A 1 280 ? 0.449 10.354 34.989 1.00 96.06 280 GLY A CA 1
ATOM 2202 C C . GLY A 1 280 ? 1.638 9.390 34.910 1.00 96.06 280 GLY A C 1
ATOM 2203 O O . GLY A 1 280 ? 1.608 8.471 34.092 1.00 96.06 280 GLY A O 1
ATOM 2204 N N . SER A 1 281 ? 2.641 9.525 35.787 1.00 97.00 281 SER A N 1
ATOM 2205 C CA . SER A 1 281 ? 3.743 8.557 35.913 1.00 97.00 281 SER A CA 1
ATOM 2206 C C . SER A 1 281 ? 3.229 7.155 36.281 1.00 97.00 281 SER A C 1
ATOM 2208 O O . SER A 1 281 ? 3.601 6.174 35.635 1.00 97.00 281 SER A O 1
ATOM 2210 N N . TRP A 1 282 ? 2.274 7.066 37.217 1.00 97.88 282 TRP A N 1
ATOM 2211 C CA . TRP A 1 282 ? 1.594 5.817 37.577 1.00 97.88 282 TRP A CA 1
ATOM 2212 C C . TRP A 1 282 ? 0.887 5.201 36.367 1.00 97.88 282 TRP A C 1
ATOM 2214 O O . TRP A 1 282 ? 1.023 4.004 36.116 1.00 97.88 282 TRP A O 1
ATOM 2224 N N . LEU A 1 283 ? 0.193 6.008 35.557 1.00 95.88 283 LEU A N 1
ATOM 2225 C CA . LEU A 1 283 ? -0.512 5.509 34.373 1.00 95.88 283 LEU A CA 1
ATOM 2226 C C . LEU A 1 283 ? 0.454 4.879 33.352 1.00 95.88 283 LEU A C 1
ATOM 2228 O O . LEU A 1 283 ? 0.140 3.839 32.769 1.00 95.88 283 LEU A O 1
ATOM 2232 N N . ILE A 1 284 ? 1.627 5.489 33.145 1.00 96.12 284 ILE A N 1
ATOM 2233 C CA . ILE A 1 284 ? 2.664 5.000 32.221 1.00 96.12 284 ILE A CA 1
ATOM 2234 C C . ILE A 1 284 ? 3.227 3.650 32.674 1.00 96.12 284 ILE A C 1
ATOM 2236 O O . ILE A 1 284 ? 3.406 2.758 31.845 1.00 96.12 284 ILE A O 1
ATOM 2240 N N . GLU A 1 285 ? 3.507 3.501 33.968 1.00 96.94 285 GLU A N 1
ATOM 2241 C CA . GLU A 1 285 ? 4.212 2.334 34.512 1.00 96.94 285 GLU A CA 1
ATOM 2242 C C . GLU A 1 285 ? 3.289 1.156 34.855 1.00 96.94 285 GLU A C 1
ATOM 2244 O O . GLU A 1 285 ? 3.743 0.011 34.899 1.00 96.94 285 GLU A O 1
ATOM 2249 N N . SER A 1 286 ? 1.998 1.410 35.077 1.00 96.88 286 SER A N 1
ATOM 2250 C CA . SER A 1 286 ? 1.074 0.387 35.571 1.00 96.88 286 SER A CA 1
ATOM 2251 C C . SER A 1 286 ? 0.728 -0.664 34.517 1.00 96.88 286 SER A C 1
ATOM 2253 O O . SER A 1 286 ? 0.382 -0.354 33.375 1.00 96.88 286 SER A O 1
ATOM 2255 N N . SER A 1 287 ? 0.773 -1.938 34.899 1.00 96.94 287 SER A N 1
ATOM 2256 C CA . SER A 1 287 ? 0.217 -3.021 34.085 1.00 96.94 287 SER A CA 1
ATOM 2257 C C . SER A 1 287 ? -1.313 -3.080 34.239 1.00 96.94 287 SER A C 1
ATOM 2259 O O . SER A 1 287 ? -1.852 -2.467 35.166 1.00 96.94 287 SER A O 1
ATOM 2261 N N . PRO A 1 288 ? -2.043 -3.812 33.374 1.00 95.75 288 PRO A N 1
ATOM 2262 C CA . PRO A 1 288 ? -3.475 -4.030 33.571 1.00 95.75 288 PRO A CA 1
ATOM 2263 C C . PRO A 1 288 ? -3.803 -4.560 34.974 1.00 95.75 288 PRO A C 1
ATOM 2265 O O . PRO A 1 288 ? -4.758 -4.103 35.588 1.00 95.75 288 PRO A O 1
ATOM 2268 N N . GLU A 1 289 ? -2.986 -5.469 35.513 1.00 97.19 289 GLU A N 1
ATOM 2269 C CA . GLU A 1 289 ? -3.182 -6.065 36.838 1.00 97.19 289 GLU A CA 1
ATOM 2270 C C . GLU A 1 289 ? -3.034 -5.045 37.966 1.00 97.19 289 GLU A C 1
ATOM 2272 O O . GLU A 1 289 ? -3.855 -5.039 38.880 1.00 97.19 289 GLU A O 1
ATOM 2277 N N . VAL A 1 290 ? -2.040 -4.154 37.868 1.00 97.50 290 VAL A N 1
ATOM 2278 C CA . VAL A 1 290 ? -1.854 -3.053 38.825 1.00 97.50 290 VAL A CA 1
ATOM 2279 C C . VAL A 1 290 ? -3.053 -2.108 38.779 1.00 97.50 290 VAL A C 1
ATOM 2281 O O . VAL A 1 290 ? -3.610 -1.784 39.817 1.00 97.50 290 VAL A O 1
ATOM 2284 N N . ILE A 1 291 ? -3.522 -1.736 37.581 1.00 96.44 291 ILE A N 1
ATOM 2285 C CA . ILE A 1 291 ? -4.696 -0.862 37.426 1.00 96.44 291 ILE A CA 1
ATOM 2286 C C . ILE A 1 291 ? -5.957 -1.515 38.012 1.00 96.44 291 ILE A C 1
ATOM 2288 O O . ILE A 1 291 ? -6.749 -0.834 38.662 1.00 96.44 291 ILE A O 1
ATOM 2292 N N . MET A 1 292 ? -6.159 -2.819 37.795 1.00 95.81 292 MET A N 1
ATOM 2293 C CA . MET A 1 292 ? -7.281 -3.552 38.390 1.00 95.81 292 MET A CA 1
ATOM 2294 C C . MET A 1 292 ? -7.231 -3.538 39.916 1.00 95.81 292 MET A C 1
ATOM 2296 O O . MET A 1 292 ? -8.258 -3.305 40.550 1.00 95.81 292 MET A O 1
ATOM 2300 N N . GLU A 1 293 ? -6.066 -3.836 40.495 1.00 96.69 293 GLU A N 1
ATOM 2301 C CA . GLU A 1 293 ? -5.879 -3.913 41.944 1.00 96.69 293 GLU A CA 1
ATOM 2302 C C . GLU A 1 293 ? -6.040 -2.533 42.589 1.00 96.69 293 GLU A C 1
ATOM 2304 O O . GLU A 1 293 ? -6.841 -2.384 43.511 1.00 96.69 293 GLU A O 1
ATOM 2309 N N . ASP A 1 294 ? -5.354 -1.524 42.051 1.00 96.81 294 ASP A N 1
ATOM 2310 C CA . ASP A 1 294 ? -5.330 -0.167 42.595 1.00 96.81 294 ASP A CA 1
ATOM 2311 C C . ASP A 1 294 ? -6.687 0.539 42.469 1.00 96.81 294 ASP A C 1
ATOM 2313 O O . ASP A 1 294 ? -7.076 1.286 43.365 1.00 96.81 294 ASP A O 1
ATOM 2317 N N . LEU A 1 295 ? -7.423 0.328 41.368 1.00 95.25 295 LEU A N 1
ATOM 2318 C CA . LEU A 1 295 ? -8.710 0.997 41.130 1.00 95.25 295 LEU A CA 1
ATOM 2319 C C . LEU A 1 295 ? -9.932 0.148 41.494 1.00 95.25 295 LEU A C 1
ATOM 2321 O O . LEU A 1 295 ? -11.053 0.657 41.454 1.00 95.25 295 LEU A O 1
ATOM 2325 N N . GLU A 1 296 ? -9.731 -1.123 41.847 1.00 95.12 296 GLU A N 1
ATOM 2326 C CA . GLU A 1 296 ? -10.788 -2.117 42.067 1.00 95.12 296 GLU A CA 1
ATOM 2327 C C . GLU A 1 296 ? -11.780 -2.225 40.886 1.00 95.12 296 GLU A C 1
ATOM 2329 O O . GLU A 1 296 ? -12.984 -2.424 41.083 1.00 95.12 296 GLU A O 1
ATOM 2334 N N . ILE A 1 297 ? -11.282 -2.097 39.648 1.00 92.81 297 ILE A N 1
ATOM 2335 C CA . ILE A 1 297 ? -12.088 -2.172 38.418 1.00 92.81 297 ILE A CA 1
ATOM 2336 C C . ILE A 1 297 ? -11.976 -3.541 37.723 1.00 92.81 297 ILE A C 1
ATOM 2338 O O . ILE A 1 297 ? -10.976 -4.242 37.890 1.00 92.81 297 ILE A O 1
ATOM 2342 N N . PRO A 1 298 ? -12.972 -3.943 36.906 1.00 93.31 298 PRO A N 1
ATOM 2343 C CA . PRO A 1 298 ? -12.888 -5.162 36.104 1.00 93.31 298 PRO A CA 1
ATOM 2344 C C . PRO A 1 298 ? -11.718 -5.152 35.108 1.00 93.31 298 PRO A C 1
ATOM 2346 O O . PRO A 1 298 ? -11.368 -4.113 34.548 1.00 93.31 298 PRO A O 1
ATOM 2349 N N . GLU A 1 299 ? -11.192 -6.339 34.800 1.00 93.06 299 GLU A N 1
ATOM 2350 C CA . GLU A 1 299 ? -10.085 -6.559 33.853 1.00 93.06 299 GLU A CA 1
ATOM 2351 C C . GLU A 1 299 ? -10.293 -5.890 32.496 1.00 93.06 299 GLU A C 1
ATOM 2353 O O . GLU A 1 299 ? -9.391 -5.244 31.968 1.00 93.06 299 GLU A O 1
ATOM 2358 N N . GLU A 1 300 ? -11.506 -5.974 31.955 1.00 86.12 300 GLU A N 1
ATOM 2359 C CA . GLU A 1 300 ? -11.858 -5.353 30.679 1.00 86.12 300 GLU A CA 1
ATOM 2360 C C . GLU A 1 300 ? -11.630 -3.833 30.690 1.00 86.12 300 GLU A C 1
ATOM 2362 O O . GLU A 1 300 ? -11.130 -3.260 29.718 1.00 86.12 300 GLU A O 1
ATOM 2367 N N . GLN A 1 301 ? -11.944 -3.174 31.809 1.00 88.25 301 GLN A N 1
ATOM 2368 C CA . GLN A 1 301 ? -11.751 -1.736 31.957 1.00 88.25 301 GLN A CA 1
ATOM 2369 C C . GLN A 1 301 ? -10.263 -1.385 32.055 1.00 88.25 301 GLN A C 1
ATOM 2371 O O . GLN A 1 301 ? -9.805 -0.471 31.364 1.00 88.25 301 GLN A O 1
ATOM 2376 N N . ALA A 1 302 ? -9.491 -2.154 32.826 1.00 93.44 302 ALA A N 1
ATOM 2377 C CA . ALA A 1 302 ? -8.045 -1.977 32.937 1.00 93.44 302 ALA A CA 1
ATOM 2378 C C . ALA A 1 302 ? -7.325 -2.194 31.591 1.00 93.44 302 ALA A C 1
ATOM 2380 O O . ALA A 1 302 ? -6.495 -1.376 31.188 1.00 93.44 302 ALA A O 1
ATOM 2381 N N . LEU A 1 303 ? -7.695 -3.236 30.836 1.00 88.31 303 LEU A N 1
ATOM 2382 C CA . LEU A 1 303 ? -7.175 -3.486 29.486 1.00 88.31 303 LEU A CA 1
ATOM 2383 C C . LEU A 1 303 ? -7.508 -2.339 28.526 1.00 88.31 303 LEU A C 1
ATOM 2385 O O . LEU A 1 303 ? -6.663 -1.929 27.725 1.00 88.31 303 LEU A O 1
ATOM 2389 N N . ARG A 1 304 ? -8.718 -1.774 28.621 1.00 86.50 304 ARG A N 1
ATOM 2390 C CA . ARG A 1 304 ? -9.106 -0.597 27.836 1.00 86.50 304 ARG A CA 1
ATOM 2391 C C . ARG A 1 304 ? -8.260 0.626 28.197 1.00 86.50 304 ARG A C 1
ATOM 2393 O O . ARG A 1 304 ? -7.822 1.324 27.284 1.00 86.50 304 ARG A O 1
ATOM 2400 N N . MET A 1 305 ? -7.989 0.869 29.482 1.00 91.88 305 MET A N 1
ATOM 2401 C CA . MET A 1 305 ? -7.106 1.961 29.925 1.00 91.88 305 MET A CA 1
ATOM 2402 C C . MET A 1 305 ? -5.699 1.818 29.347 1.00 91.88 305 MET A C 1
ATOM 2404 O O . MET A 1 305 ? -5.189 2.767 28.752 1.00 91.88 305 MET A O 1
ATOM 2408 N N . VAL A 1 306 ? -5.107 0.626 29.456 1.00 93.25 306 VAL A N 1
ATOM 2409 C CA . VAL A 1 306 ? -3.780 0.326 28.897 1.00 93.25 306 VAL A CA 1
ATOM 2410 C C . VAL A 1 306 ? -3.753 0.541 27.390 1.00 93.25 306 VAL A C 1
ATOM 2412 O O . VAL A 1 306 ? -2.861 1.215 26.883 1.00 93.25 306 VAL A O 1
ATOM 2415 N N . LYS A 1 307 ? -4.776 0.072 26.670 1.00 87.69 307 LYS A N 1
ATOM 2416 C CA . LYS A 1 307 ? -4.875 0.275 25.223 1.00 87.69 307 LYS A CA 1
ATOM 2417 C C . LYS A 1 307 ? -4.899 1.759 24.847 1.00 87.69 307 LYS A C 1
ATOM 2419 O O . LYS A 1 307 ? -4.168 2.164 23.947 1.00 87.69 307 LYS A O 1
ATOM 2424 N N . VAL A 1 308 ? -5.717 2.579 25.514 1.00 87.31 308 VAL A N 1
ATOM 2425 C CA . VAL A 1 308 ? -5.800 4.017 25.196 1.00 87.31 308 VAL A CA 1
ATOM 2426 C C . VAL A 1 308 ? -4.521 4.752 25.601 1.00 87.31 308 VAL A C 1
ATOM 2428 O O . VAL A 1 308 ? -4.054 5.610 24.854 1.00 87.31 308 VAL A O 1
ATOM 2431 N N . ARG A 1 309 ? -3.904 4.390 26.730 1.00 93.50 309 ARG A N 1
ATOM 2432 C CA . ARG A 1 309 ? -2.580 4.893 27.117 1.00 93.50 309 ARG A CA 1
ATOM 2433 C C . ARG A 1 309 ? -1.531 4.581 26.052 1.00 93.50 309 ARG A C 1
ATOM 2435 O O . ARG A 1 309 ? -0.789 5.472 25.651 1.00 93.50 309 ARG A O 1
ATOM 2442 N N . ASP A 1 310 ? -1.476 3.345 25.570 1.00 91.06 310 ASP A N 1
ATOM 2443 C CA . ASP A 1 310 ? -0.492 2.943 24.566 1.00 91.06 310 ASP A CA 1
ATOM 2444 C C . ASP A 1 310 ? -0.738 3.667 23.234 1.00 91.06 310 ASP A C 1
ATOM 2446 O O . ASP A 1 310 ? 0.214 4.036 22.550 1.00 91.06 310 ASP A O 1
ATOM 2450 N N . MET A 1 311 ? -1.997 3.951 22.883 1.00 87.88 311 MET A N 1
ATOM 2451 C CA . MET A 1 311 ? -2.329 4.801 21.732 1.00 87.88 311 MET A CA 1
ATOM 2452 C C . MET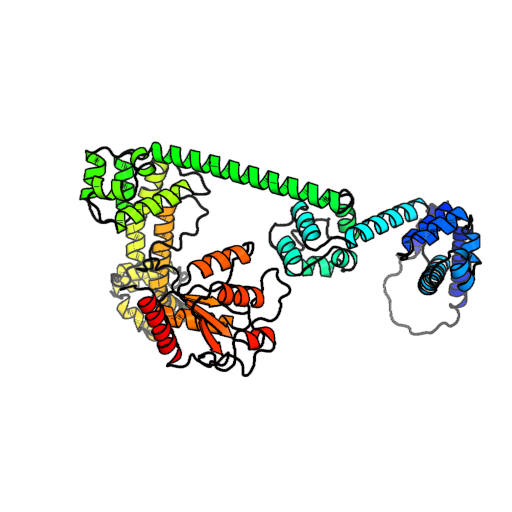 A 1 311 ? -1.840 6.244 21.908 1.00 87.88 311 MET A C 1
ATOM 2454 O O . MET A 1 311 ? -1.359 6.837 20.946 1.00 87.88 311 MET A O 1
ATOM 2458 N N . LEU A 1 312 ? -1.944 6.806 23.117 1.00 88.00 312 LEU A N 1
ATOM 2459 C CA . LEU A 1 312 ? -1.418 8.138 23.428 1.00 88.00 312 LEU A CA 1
ATOM 2460 C C . LEU A 1 312 ? 0.109 8.163 23.306 1.00 88.00 312 LEU A C 1
ATOM 2462 O O . LEU A 1 312 ? 0.655 9.014 22.607 1.00 88.00 312 LEU A O 1
ATOM 2466 N N . LEU A 1 313 ? 0.798 7.202 23.927 1.00 90.38 313 LEU A N 1
ATOM 2467 C CA . LEU A 1 313 ? 2.259 7.101 23.880 1.00 90.38 313 LEU A CA 1
ATOM 2468 C C . LEU A 1 313 ? 2.770 6.961 22.439 1.00 90.38 313 LEU A C 1
ATOM 2470 O O . LEU A 1 313 ? 3.681 7.686 22.040 1.00 90.38 313 LEU A O 1
ATOM 2474 N N . ASN A 1 314 ? 2.133 6.103 21.639 1.00 88.81 314 ASN A N 1
ATOM 2475 C CA . ASN A 1 314 ? 2.516 5.831 20.250 1.00 88.81 314 ASN A CA 1
ATOM 2476 C C . ASN A 1 314 ? 1.898 6.798 19.223 1.00 88.81 314 ASN A C 1
ATOM 2478 O O . ASN A 1 314 ? 1.954 6.532 18.021 1.00 88.81 314 ASN A O 1
ATOM 2482 N N . SER A 1 315 ? 1.303 7.908 19.667 1.00 87.94 315 SER A N 1
ATOM 2483 C CA . SER A 1 315 ? 0.795 8.945 18.769 1.00 87.94 315 SER A CA 1
ATOM 2484 C C . SER A 1 315 ? 1.923 9.543 17.927 1.00 87.94 315 SER A C 1
ATOM 2486 O O . SER A 1 315 ? 2.915 10.021 18.473 1.00 87.94 315 SER A O 1
ATOM 2488 N N . GLU A 1 316 ? 1.743 9.587 16.602 1.00 86.38 316 GLU A N 1
ATOM 2489 C CA . GLU A 1 316 ? 2.694 10.219 15.669 1.00 86.38 316 GLU A CA 1
ATOM 2490 C C . GLU A 1 316 ? 2.779 11.738 15.839 1.00 86.38 316 GLU A C 1
ATOM 2492 O O . GLU A 1 316 ? 3.694 12.376 15.329 1.00 86.38 316 GLU A O 1
ATOM 2497 N N . ALA A 1 317 ? 1.835 12.335 16.561 1.00 85.62 317 ALA A N 1
ATOM 2498 C CA . ALA A 1 317 ? 1.886 13.741 16.895 1.00 85.62 317 ALA A CA 1
ATOM 2499 C C . ALA A 1 317 ? 2.130 13.944 18.406 1.00 85.62 317 ALA A C 1
ATOM 2501 O O . ALA A 1 317 ? 1.687 13.124 19.220 1.00 85.62 317 ALA A O 1
ATOM 2502 N N . PRO A 1 318 ? 2.805 15.042 18.802 1.00 88.62 318 PRO A N 1
ATOM 2503 C CA . PRO A 1 318 ? 3.063 15.334 20.207 1.00 88.62 318 PRO A CA 1
ATOM 2504 C C . PRO A 1 318 ? 1.800 15.667 21.002 1.00 88.62 318 PRO A C 1
ATOM 2506 O O . PRO A 1 318 ? 1.104 16.618 20.640 1.00 88.62 318 PRO A O 1
ATOM 2509 N N . ILE A 1 319 ? 1.553 14.963 22.110 1.00 87.81 319 ILE A N 1
ATOM 2510 C CA . ILE A 1 319 ? 0.432 15.237 23.024 1.00 87.81 319 ILE A CA 1
ATOM 2511 C C . ILE A 1 319 ? 0.510 16.698 23.532 1.00 87.81 319 ILE A C 1
ATOM 2513 O O . ILE A 1 319 ? 1.578 17.127 23.986 1.00 87.81 319 ILE A O 1
ATOM 2517 N N . PRO A 1 320 ? -0.586 17.482 23.451 1.00 86.94 320 PRO A N 1
ATOM 2518 C CA . PRO A 1 320 ? -0.649 18.834 24.011 1.00 86.94 320 PRO A CA 1
ATOM 2519 C C . PRO A 1 320 ? -0.394 18.865 25.524 1.00 86.94 320 PRO A C 1
ATOM 2521 O O . PRO A 1 320 ? -0.619 17.884 26.230 1.00 86.94 320 PRO A O 1
ATOM 2524 N N . ALA A 1 321 ? 0.022 20.019 26.049 1.00 88.00 321 ALA A N 1
ATOM 2525 C CA . ALA A 1 321 ? 0.182 20.185 27.495 1.00 88.00 321 ALA A CA 1
ATOM 2526 C C . ALA A 1 321 ? -1.167 20.026 28.226 1.00 88.00 321 ALA A C 1
ATOM 2528 O O . ALA A 1 321 ? -2.220 20.350 27.669 1.00 88.00 321 ALA A O 1
ATOM 2529 N N . GLN A 1 322 ? -1.140 19.601 29.495 1.00 89.88 322 GLN A N 1
ATOM 2530 C CA . GLN A 1 322 ? -2.347 19.351 30.298 1.00 89.88 322 GLN A CA 1
ATOM 2531 C C . GLN A 1 322 ? -3.362 20.514 30.239 1.00 89.88 322 GLN A C 1
ATOM 2533 O O . GLN A 1 322 ? -4.548 20.296 29.998 1.00 89.88 322 GLN A O 1
ATOM 2538 N N . ASP A 1 323 ? -2.908 21.763 30.379 1.00 87.56 323 ASP A N 1
ATOM 2539 C CA . ASP A 1 323 ? -3.772 22.954 30.333 1.00 87.56 323 ASP A CA 1
ATOM 2540 C C . ASP A 1 323 ? -4.475 23.154 28.982 1.00 87.56 323 ASP A C 1
ATOM 2542 O O . ASP A 1 323 ? -5.566 23.728 28.912 1.00 87.56 323 ASP A O 1
ATOM 2546 N N . GLU A 1 324 ? -3.846 22.730 27.887 1.00 85.38 324 GLU A N 1
ATOM 2547 C CA . GLU A 1 324 ? -4.443 22.779 26.552 1.00 85.38 324 GLU A CA 1
ATOM 2548 C C . GLU A 1 324 ? -5.505 21.693 26.408 1.00 85.38 324 GLU A C 1
ATOM 2550 O O . GLU A 1 324 ? -6.611 21.986 25.952 1.00 85.38 324 GLU A O 1
ATOM 2555 N N . LEU A 1 325 ? -5.216 20.485 26.897 1.00 84.38 325 LEU A N 1
ATOM 2556 C CA . LEU A 1 325 ? -6.161 19.371 26.928 1.00 84.38 325 LEU A CA 1
ATOM 2557 C C . LEU A 1 325 ? -7.414 19.704 27.745 1.00 84.38 325 LEU A C 1
ATOM 2559 O O . LEU A 1 325 ? -8.526 19.465 27.278 1.00 84.38 325 LEU A O 1
ATOM 2563 N N . ILE A 1 326 ? -7.259 20.340 28.914 1.00 83.38 326 ILE A N 1
ATOM 2564 C CA . ILE A 1 326 ? -8.389 20.823 29.727 1.00 83.38 326 ILE A CA 1
ATOM 2565 C C . ILE A 1 326 ? -9.239 21.818 28.927 1.00 83.38 326 ILE A C 1
ATOM 2567 O O . ILE A 1 326 ? -10.456 21.668 28.848 1.00 83.38 326 ILE A O 1
ATOM 2571 N N . LYS A 1 327 ? -8.620 22.806 28.265 1.00 84.62 327 LYS A N 1
ATOM 2572 C CA . LYS A 1 327 ? -9.356 23.789 27.445 1.00 84.62 327 LYS A CA 1
ATOM 2573 C C . LYS A 1 327 ? -10.109 23.128 26.292 1.00 84.62 327 LYS A C 1
ATOM 2575 O O . LYS A 1 327 ? -11.224 23.550 25.976 1.00 84.62 327 LYS A O 1
ATOM 2580 N N . MET A 1 328 ? -9.507 22.128 25.648 1.00 80.56 328 MET A N 1
ATOM 2581 C CA . MET A 1 328 ? -10.144 21.373 24.568 1.00 80.56 328 MET A CA 1
ATOM 2582 C C . MET A 1 328 ? -11.324 20.549 25.094 1.00 80.56 328 MET A C 1
ATOM 2584 O O . MET A 1 328 ? -12.411 20.616 24.514 1.00 80.56 328 MET A O 1
ATOM 2588 N N . HIS A 1 329 ? -11.143 19.862 26.224 1.00 81.44 329 HIS A N 1
ATOM 2589 C CA . HIS A 1 329 ? -12.196 19.115 26.908 1.00 81.44 329 HIS A CA 1
ATOM 2590 C C . HIS A 1 329 ? -13.365 20.023 27.308 1.00 81.44 329 HIS A C 1
ATOM 2592 O O . HIS A 1 329 ? -14.506 19.754 26.938 1.00 81.44 329 HIS A O 1
ATOM 2598 N N . ASP A 1 330 ? -13.103 21.154 27.964 1.00 82.25 330 ASP A N 1
ATOM 2599 C CA . ASP A 1 330 ? -14.132 22.120 28.362 1.00 82.25 330 ASP A CA 1
ATOM 2600 C C . ASP A 1 330 ? -14.887 22.687 27.153 1.00 82.25 330 ASP A C 1
ATOM 2602 O O . ASP A 1 330 ? -16.117 22.822 27.166 1.00 82.25 330 ASP A O 1
ATOM 2606 N N . ALA A 1 331 ? -14.169 23.003 26.070 1.00 80.19 331 ALA A N 1
ATOM 2607 C CA . ALA A 1 331 ? -14.774 23.474 24.830 1.00 80.19 331 ALA A CA 1
ATOM 2608 C C . ALA A 1 331 ? -15.684 22.410 24.198 1.00 80.19 331 ALA A C 1
ATOM 2610 O O . ALA A 1 331 ? -16.754 22.751 23.677 1.00 80.19 331 ALA A O 1
ATOM 2611 N N . PHE A 1 332 ? -15.286 21.138 24.259 1.00 76.94 332 PHE A N 1
ATOM 2612 C CA . PHE A 1 332 ? -16.096 20.014 23.806 1.00 76.94 332 PHE A CA 1
ATOM 2613 C C . PHE A 1 332 ? -17.324 19.806 24.697 1.00 76.94 332 PHE A C 1
ATOM 2615 O O . PHE A 1 332 ? -18.452 19.812 24.197 1.00 76.94 332 PHE A O 1
ATOM 2622 N N . MET A 1 333 ? -17.143 19.729 26.016 1.00 77.94 333 MET A N 1
ATOM 2623 C CA . MET A 1 333 ? -18.229 19.540 26.981 1.00 77.94 333 MET A CA 1
ATOM 2624 C C . MET A 1 333 ? -19.252 20.676 26.929 1.00 77.94 333 MET A C 1
ATOM 2626 O O . MET A 1 333 ? -20.450 20.435 27.061 1.00 77.94 333 MET A O 1
ATOM 2630 N N . LYS A 1 334 ? -18.831 21.909 26.619 1.00 81.38 334 LYS A N 1
ATOM 2631 C CA . LYS A 1 334 ? -19.743 23.037 26.371 1.00 81.38 334 LYS A CA 1
ATOM 2632 C C . LYS A 1 334 ? -20.606 22.853 25.115 1.00 81.38 334 LYS A C 1
ATOM 2634 O O . LYS A 1 334 ? -21.733 23.350 25.071 1.00 81.38 334 LYS A O 1
ATOM 2639 N N . LYS A 1 335 ? -20.099 22.157 24.093 1.00 75.94 335 LYS A N 1
ATOM 2640 C CA . LYS A 1 335 ? -20.838 21.832 22.859 1.00 75.94 335 LYS A CA 1
ATOM 2641 C C . LYS A 1 335 ? -21.693 20.573 23.002 1.00 75.94 335 LYS A C 1
ATOM 2643 O O . LYS A 1 335 ? -22.719 20.470 22.333 1.00 75.94 335 LYS A O 1
ATOM 2648 N N . LEU A 1 336 ? -21.326 19.651 23.890 1.00 72.81 336 LEU A N 1
ATOM 2649 C CA . LEU A 1 336 ? -21.978 18.350 24.040 1.00 72.81 336 LEU A CA 1
ATOM 2650 C C . LEU A 1 336 ? -23.510 18.426 24.249 1.00 72.81 336 LEU A C 1
ATOM 2652 O O . LEU A 1 336 ? -24.216 17.665 23.593 1.00 72.81 336 LEU A O 1
ATOM 2656 N N . PRO A 1 337 ? -24.089 19.346 25.052 1.00 72.44 337 PRO A N 1
ATOM 2657 C CA . PRO A 1 337 ? -25.546 19.468 25.180 1.00 72.44 337 PRO A CA 1
ATOM 2658 C C . PRO A 1 337 ? -26.253 19.939 23.907 1.00 72.44 337 PRO A C 1
ATOM 2660 O O . PRO A 1 337 ? -27.444 19.683 23.740 1.00 72.44 337 PRO A O 1
ATOM 2663 N N . GLN A 1 338 ? -25.565 20.693 23.046 1.00 70.25 338 GLN A N 1
ATOM 2664 C CA . GLN A 1 338 ? -26.097 21.080 21.740 1.00 70.25 338 GLN A CA 1
ATOM 2665 C C . GLN A 1 338 ? -26.087 19.866 20.811 1.00 70.25 338 GLN A C 1
ATOM 2667 O O . GLN A 1 338 ? -27.114 19.536 20.237 1.00 70.25 338 GLN A O 1
ATOM 2672 N N . LEU A 1 339 ? -24.974 19.135 20.788 1.00 67.19 339 LEU A N 1
ATOM 2673 C CA . LEU A 1 339 ? -24.819 17.914 20.003 1.00 67.19 339 LEU A CA 1
ATOM 2674 C C . LEU A 1 339 ? -25.830 16.827 20.394 1.00 67.19 339 LEU A C 1
ATOM 2676 O O . LEU A 1 339 ? -26.527 16.300 19.537 1.00 67.19 339 LEU A O 1
ATOM 2680 N N . LYS A 1 340 ? -26.009 16.566 21.696 1.00 63.88 340 LYS A N 1
ATOM 2681 C CA . LYS A 1 340 ? -27.030 15.630 22.200 1.00 63.88 340 LYS A CA 1
ATOM 2682 C C . LYS A 1 340 ? -28.450 16.037 21.780 1.00 63.88 340 LYS A C 1
ATOM 2684 O O . LYS A 1 340 ? -29.230 15.180 21.378 1.00 63.88 340 LYS A O 1
ATOM 2689 N N . ARG A 1 341 ? -28.780 17.336 21.833 1.00 63.28 341 ARG A N 1
ATOM 2690 C CA . ARG A 1 341 ? -30.089 17.859 21.389 1.00 63.28 341 ARG A CA 1
ATOM 2691 C C . ARG A 1 341 ? -30.292 17.735 19.884 1.00 63.28 341 ARG A C 1
ATOM 2693 O O . ARG A 1 341 ? -31.393 17.414 19.447 1.00 63.28 341 ARG A O 1
ATOM 2700 N N . ASP A 1 342 ? -29.241 17.962 19.109 1.00 62.50 342 ASP A N 1
ATOM 2701 C CA . ASP A 1 342 ? -29.291 17.870 17.653 1.00 62.50 342 ASP A CA 1
ATOM 2702 C C . ASP A 1 342 ? -29.404 16.413 17.161 1.00 62.50 342 ASP A C 1
ATOM 2704 O O . ASP A 1 342 ? -29.757 16.194 16.004 1.00 62.50 342 ASP A O 1
ATOM 2708 N N . TRP A 1 343 ? -29.169 15.416 18.027 1.00 63.53 343 TRP A N 1
ATOM 2709 C CA . TRP A 1 343 ? -29.123 13.996 17.647 1.00 63.53 343 TRP A CA 1
ATOM 2710 C C . TRP A 1 343 ? -30.216 13.106 18.243 1.00 63.53 343 TRP A C 1
ATOM 2712 O O . TRP A 1 343 ? -30.579 12.112 17.617 1.00 63.53 343 TRP A O 1
ATOM 2722 N N . ALA A 1 344 ? -30.788 13.441 19.402 1.00 66.69 344 ALA A N 1
ATOM 2723 C CA . ALA A 1 344 ? -31.890 12.672 19.984 1.00 66.69 344 ALA A CA 1
ATOM 2724 C C . ALA A 1 344 ? -33.226 13.021 19.305 1.00 66.69 344 ALA A C 1
ATOM 2726 O O . ALA A 1 344 ? -34.044 13.749 19.862 1.00 66.69 344 ALA A O 1
ATOM 2727 N N . LEU A 1 345 ? -33.448 12.507 18.089 1.00 66.19 345 LEU A N 1
ATOM 2728 C CA . LEU A 1 345 ? -34.666 12.744 17.298 1.00 66.19 345 LEU A CA 1
ATOM 2729 C C . LEU A 1 345 ? -35.958 12.445 18.082 1.00 66.19 345 LEU A C 1
ATOM 2731 O O . LEU A 1 345 ? -36.936 13.176 17.947 1.00 66.19 345 LEU A O 1
ATOM 2735 N N . ALA A 1 346 ? -35.946 11.428 18.949 1.00 65.88 346 ALA A N 1
ATOM 2736 C CA . ALA A 1 346 ? -37.081 11.066 19.804 1.00 65.88 346 ALA A CA 1
ATOM 2737 C C . ALA A 1 346 ? -37.476 12.160 20.821 1.00 65.88 346 ALA A C 1
ATOM 2739 O O . ALA A 1 346 ? -38.629 12.217 21.238 1.00 65.88 346 ALA A O 1
ATOM 2740 N N . ASP A 1 347 ? -36.553 13.062 21.170 1.00 69.94 347 ASP A N 1
ATOM 2741 C CA . ASP A 1 347 ? -36.772 14.147 22.136 1.00 69.94 347 ASP A CA 1
ATOM 2742 C C . ASP A 1 347 ? -37.032 15.501 21.452 1.00 69.94 347 ASP A C 1
ATOM 2744 O O . ASP A 1 347 ? -37.045 16.564 22.092 1.00 69.94 347 ASP A O 1
ATOM 2748 N N . TRP A 1 348 ? -37.215 15.506 20.127 1.00 79.00 348 TRP A N 1
ATOM 2749 C CA . TRP A 1 348 ? -37.453 16.735 19.385 1.00 79.00 348 TRP A CA 1
ATOM 2750 C C . TRP A 1 348 ? -38.837 17.300 19.679 1.00 79.00 348 TRP A C 1
ATOM 2752 O O . TRP A 1 348 ? -39.839 16.981 19.043 1.00 79.00 348 TRP A O 1
ATOM 2762 N N . THR A 1 349 ? -38.867 18.248 20.612 1.00 84.44 349 THR A N 1
ATOM 2763 C CA . THR A 1 349 ? -40.017 19.135 20.795 1.00 84.44 349 THR A CA 1
ATOM 2764 C C . THR A 1 349 ? -40.301 19.924 19.504 1.00 84.44 349 THR A C 1
ATOM 2766 O O . THR A 1 349 ? -39.370 20.180 18.730 1.00 84.44 349 THR A O 1
ATOM 2769 N N . PRO A 1 350 ? -41.532 20.428 19.292 1.00 86.62 350 PRO A N 1
ATOM 2770 C CA . PRO A 1 350 ? -41.843 21.318 18.167 1.00 86.62 350 PRO A CA 1
ATOM 2771 C C . PRO A 1 350 ? -40.893 22.520 18.045 1.00 86.62 350 PRO A C 1
ATOM 2773 O O . PRO A 1 350 ? -40.580 22.977 16.949 1.00 86.62 350 PRO A O 1
ATOM 2776 N N . LYS A 1 351 ? -40.353 22.999 19.174 1.00 84.81 351 LYS A N 1
ATOM 2777 C CA . LYS A 1 351 ? -39.344 24.065 19.208 1.00 84.81 351 LYS A CA 1
ATOM 2778 C C . LYS A 1 351 ? -37.985 23.608 18.666 1.00 84.81 351 LYS A C 1
ATOM 2780 O O . LYS A 1 351 ? -37.333 24.365 17.950 1.00 84.81 351 LYS A O 1
ATOM 2785 N N . THR A 1 352 ? -37.560 22.389 18.994 1.00 79.81 352 THR A N 1
ATOM 2786 C CA . THR A 1 352 ? -36.325 21.786 18.468 1.00 79.81 352 THR A CA 1
ATOM 2787 C C . THR A 1 352 ? -36.453 21.547 16.964 1.00 79.81 352 THR A C 1
ATOM 2789 O O . THR A 1 352 ? -35.581 21.957 16.200 1.00 79.81 352 THR A O 1
ATOM 2792 N N . PHE A 1 353 ? -37.591 20.997 16.527 1.00 85.75 353 PHE A N 1
ATOM 2793 C CA . PHE A 1 353 ? -37.879 20.781 15.110 1.00 85.75 353 PHE A CA 1
ATOM 2794 C C . PHE A 1 353 ? -37.931 22.103 14.323 1.00 85.75 353 PHE A C 1
ATOM 2796 O O . PHE A 1 353 ? -37.309 22.218 13.269 1.00 85.75 353 PHE A O 1
ATOM 2803 N N . ALA A 1 354 ? -38.561 23.151 14.865 1.00 87.88 354 ALA A N 1
ATOM 2804 C CA . ALA A 1 354 ? -38.517 24.495 14.285 1.00 87.88 354 ALA A CA 1
ATOM 2805 C C . ALA A 1 354 ? -37.082 25.044 14.156 1.00 87.88 354 ALA A C 1
ATOM 2807 O O . ALA A 1 354 ? -36.735 25.648 13.138 1.00 87.88 354 ALA A O 1
ATOM 2808 N N . GLY A 1 355 ? -36.228 24.800 15.156 1.00 84.38 355 GLY A N 1
ATOM 2809 C CA . GLY A 1 355 ? -34.803 25.134 15.108 1.00 84.38 355 GLY A CA 1
ATOM 2810 C C . GLY A 1 355 ? -34.079 24.451 13.945 1.00 84.38 355 GLY A C 1
ATOM 2811 O O . GLY A 1 355 ? -33.363 25.113 13.190 1.00 84.38 355 GLY A O 1
ATOM 2812 N N . TRP A 1 356 ? -34.337 23.158 13.731 1.00 89.06 356 TRP A N 1
ATOM 2813 C CA . TRP A 1 356 ? -33.814 22.430 12.575 1.00 89.06 356 TRP A CA 1
ATOM 2814 C C . TRP A 1 356 ? -34.318 23.013 11.252 1.00 89.06 356 TRP A C 1
ATOM 2816 O O . TRP A 1 356 ? -33.509 23.287 10.367 1.00 89.06 356 TRP A O 1
ATOM 2826 N N . VAL A 1 357 ? -35.617 23.310 11.127 1.00 88.19 357 VAL A N 1
ATOM 2827 C CA . VAL A 1 357 ? -36.179 23.954 9.923 1.00 88.19 357 VAL A CA 1
ATOM 2828 C C . VAL A 1 357 ? -35.503 25.302 9.634 1.00 88.19 357 VAL A C 1
ATOM 2830 O O . VAL A 1 357 ? -35.224 25.613 8.475 1.00 88.19 357 VAL A O 1
ATOM 2833 N N . SER A 1 358 ? -35.169 26.077 10.672 1.00 88.25 358 SER A N 1
ATOM 2834 C CA . SER A 1 358 ? -34.428 27.342 10.546 1.00 88.25 358 SER A CA 1
ATOM 2835 C C . SER A 1 358 ? -33.010 27.137 9.991 1.00 88.25 358 SER A C 1
ATOM 2837 O O . SER A 1 358 ? -32.537 27.906 9.149 1.00 88.25 358 SER A O 1
ATOM 2839 N N . SER A 1 359 ? -32.344 26.049 10.393 1.00 84.50 359 SER A N 1
ATOM 2840 C CA . SER A 1 359 ? -30.981 25.716 9.952 1.00 84.50 359 SER A CA 1
ATOM 2841 C C . SER A 1 359 ? -30.874 25.398 8.454 1.00 84.50 359 SER A C 1
ATOM 2843 O O . SER A 1 359 ? -29.813 25.587 7.859 1.00 84.50 359 SER A O 1
ATOM 2845 N N . LEU A 1 360 ? -31.979 24.991 7.815 1.00 85.31 360 LEU A N 1
ATOM 2846 C CA . LEU A 1 360 ? -32.015 24.616 6.398 1.00 85.31 360 LEU A CA 1
ATOM 2847 C C . LEU A 1 360 ? -31.847 25.802 5.433 1.00 85.31 360 LEU A C 1
ATOM 2849 O O . LEU A 1 360 ? -31.770 25.583 4.224 1.00 85.31 360 LEU A O 1
ATOM 2853 N N . LYS A 1 361 ? -31.802 27.048 5.940 1.00 87.50 361 LYS A N 1
ATOM 2854 C CA . LYS A 1 361 ? -31.640 28.289 5.152 1.00 87.50 361 LYS A CA 1
ATOM 2855 C C . LYS A 1 361 ? -32.553 28.331 3.919 1.00 87.50 361 LYS A C 1
ATOM 2857 O O . LYS A 1 361 ? -32.150 28.746 2.831 1.00 87.50 361 LYS A O 1
ATOM 2862 N N . LEU A 1 362 ? -33.798 27.888 4.089 1.00 83.06 362 LEU A N 1
ATOM 2863 C CA . LEU A 1 362 ? -34.838 27.986 3.071 1.00 83.06 362 LEU A CA 1
ATOM 2864 C C . LEU A 1 362 ? -35.031 29.486 2.796 1.00 83.06 362 LEU A C 1
ATOM 2866 O O . LEU A 1 362 ? -35.320 30.222 3.731 1.00 83.06 362 LEU A O 1
ATOM 2870 N N . GLY A 1 363 ? -34.759 29.948 1.569 1.00 85.00 363 GLY A N 1
ATOM 2871 C CA . GLY A 1 363 ? -34.644 31.376 1.219 1.00 85.00 363 GLY A CA 1
ATOM 2872 C C . GLY A 1 363 ? -35.804 32.283 1.673 1.00 85.00 363 GLY A C 1
ATOM 2873 O O . GLY A 1 363 ? -36.799 31.828 2.220 1.00 85.00 363 GLY A O 1
ATOM 2874 N N . SER A 1 364 ? -35.713 33.592 1.408 1.00 84.81 364 SER A N 1
ATOM 2875 C CA . SER A 1 364 ? -36.555 34.645 2.024 1.00 84.81 364 SER A CA 1
ATOM 2876 C C . SER A 1 364 ? -38.076 34.403 2.065 1.00 84.81 364 SER A C 1
ATOM 2878 O O . SER A 1 364 ? -38.731 34.883 2.984 1.00 84.81 364 SER A O 1
ATOM 2880 N N . GLY A 1 365 ? -38.647 33.631 1.134 1.00 79.75 365 GLY A N 1
ATOM 2881 C CA . GLY A 1 365 ? -40.062 33.229 1.148 1.00 79.75 365 GLY A CA 1
ATOM 2882 C C . GLY A 1 365 ? -40.465 32.221 2.240 1.00 79.75 365 GLY A C 1
ATOM 2883 O O . GLY A 1 365 ? -41.644 31.893 2.346 1.00 79.75 365 GLY A O 1
ATOM 2884 N N . ALA A 1 366 ? -39.519 31.716 3.035 1.00 85.00 366 ALA A N 1
ATOM 2885 C CA . ALA A 1 366 ? -39.741 30.750 4.112 1.00 85.00 366 ALA A CA 1
ATOM 2886 C C . ALA A 1 366 ? -39.137 31.193 5.460 1.00 85.00 366 ALA A C 1
ATOM 2888 O O . ALA A 1 366 ? -39.049 30.383 6.379 1.00 85.00 366 ALA A O 1
ATOM 2889 N N . SER A 1 367 ? -38.753 32.466 5.610 1.00 87.81 367 SER A N 1
ATOM 2890 C CA . SER A 1 367 ? -38.117 32.979 6.835 1.00 87.81 367 SER A CA 1
ATOM 2891 C C . SER A 1 367 ? -38.982 32.827 8.092 1.00 87.81 367 SER A C 1
ATOM 2893 O O . SER A 1 367 ? -38.449 32.593 9.170 1.00 87.81 367 SER A O 1
ATOM 2895 N N . ASP A 1 368 ? -40.307 32.899 7.947 1.00 92.62 368 ASP A N 1
ATOM 2896 C CA . ASP A 1 368 ? -41.271 32.732 9.044 1.00 92.62 368 ASP A CA 1
ATOM 2897 C C . ASP A 1 368 ? -41.757 31.278 9.218 1.00 92.62 368 ASP A C 1
ATOM 2899 O O . ASP A 1 368 ? -42.641 30.969 10.013 1.00 92.62 368 ASP A O 1
ATOM 2903 N N . LEU A 1 369 ? -41.223 30.336 8.435 1.00 91.75 369 LEU A N 1
ATOM 2904 C CA . LEU A 1 369 ? -41.600 28.927 8.547 1.00 91.75 369 LEU A CA 1
ATOM 2905 C C . LEU A 1 369 ? -41.258 28.312 9.921 1.00 91.75 369 LEU A C 1
ATOM 2907 O O . LEU A 1 369 ? -42.127 27.630 10.460 1.00 91.75 369 LEU A O 1
ATOM 2911 N N . PRO A 1 370 ? -40.081 28.560 10.533 1.00 92.69 370 PRO A N 1
ATOM 2912 C CA . PRO A 1 370 ? -39.771 28.042 11.868 1.00 92.69 370 PRO A CA 1
ATOM 2913 C C . PRO A 1 370 ? -40.779 28.481 12.936 1.00 92.69 370 PRO A C 1
ATOM 2915 O O . PRO A 1 370 ? -41.208 27.663 13.746 1.00 92.69 370 PRO A O 1
ATOM 2918 N N . ASN A 1 371 ? -41.204 29.748 12.908 1.00 90.44 371 ASN A N 1
ATOM 2919 C CA . ASN A 1 371 ? -42.181 30.269 13.865 1.00 90.44 371 ASN A CA 1
ATOM 2920 C C . ASN A 1 371 ? -43.529 29.570 13.698 1.00 90.44 371 ASN A C 1
ATOM 2922 O O . ASN A 1 371 ? -44.082 29.085 14.676 1.00 90.44 371 ASN A O 1
ATOM 2926 N N . ARG A 1 372 ? -44.004 29.412 12.457 1.00 92.56 372 ARG A N 1
ATOM 2927 C CA . ARG A 1 372 ? -45.265 28.710 12.168 1.00 92.56 372 ARG A CA 1
ATOM 2928 C C . ARG A 1 372 ? -45.230 27.235 12.569 1.00 92.56 372 ARG A C 1
ATOM 2930 O O . ARG A 1 372 ? -46.217 26.730 13.090 1.00 92.56 372 ARG A O 1
ATOM 2937 N N . VAL A 1 373 ? -44.099 26.555 12.373 1.00 90.31 373 VAL A N 1
ATOM 2938 C CA . VAL A 1 373 ? -43.886 25.176 12.851 1.00 90.31 373 VAL A CA 1
ATOM 2939 C C . VAL A 1 373 ? -43.983 25.113 14.380 1.00 90.31 373 VAL A C 1
ATOM 2941 O O . VAL A 1 373 ? -44.703 24.271 14.914 1.00 90.31 373 VAL A O 1
ATOM 2944 N N . ALA A 1 374 ? -43.321 26.038 15.084 1.00 89.75 374 ALA A N 1
ATOM 2945 C CA . ALA A 1 374 ? -43.348 26.099 16.544 1.00 89.75 374 ALA A CA 1
ATOM 2946 C C . ALA A 1 374 ? -44.737 26.459 17.105 1.00 89.75 374 ALA A C 1
ATOM 2948 O O . ALA A 1 374 ? -45.196 25.818 18.048 1.00 89.75 374 ALA A O 1
ATOM 2949 N N . GLU A 1 375 ? -45.416 27.455 16.528 1.00 91.62 375 GLU A N 1
ATOM 2950 C CA . GLU A 1 375 ? -46.740 27.934 16.954 1.00 91.62 375 GLU A CA 1
ATOM 2951 C C . GLU A 1 375 ? -47.836 26.886 16.762 1.00 91.62 375 GLU A C 1
ATOM 2953 O O . GLU A 1 375 ? -48.743 26.781 17.585 1.00 91.62 375 GLU A O 1
ATOM 2958 N N . GLN A 1 376 ? -47.742 26.083 15.700 1.00 92.81 376 GLN A N 1
ATOM 2959 C CA . GLN A 1 376 ? -48.685 24.997 15.441 1.00 92.81 376 GLN A CA 1
ATOM 2960 C C . GLN A 1 376 ? -48.408 23.744 16.284 1.00 92.81 376 GLN A C 1
ATOM 2962 O O . GLN A 1 376 ? -49.151 22.770 16.174 1.00 92.81 376 GLN A O 1
ATOM 2967 N N . GLY A 1 377 ? -47.349 23.742 17.103 1.00 91.25 377 GLY A N 1
ATOM 2968 C CA . GLY A 1 377 ? -46.938 22.567 17.870 1.00 91.25 377 GLY A CA 1
ATOM 2969 C C . GLY A 1 377 ? -46.531 21.389 16.983 1.00 91.25 377 GLY A C 1
ATOM 2970 O O . GLY A 1 377 ? -46.628 20.250 17.421 1.00 91.25 377 GLY A O 1
ATOM 2971 N N . TYR A 1 378 ? -46.101 21.660 15.748 1.00 89.19 378 TYR A N 1
ATOM 2972 C CA . TYR A 1 378 ? -45.804 20.634 14.759 1.00 89.19 378 TYR A CA 1
ATOM 2973 C C . TYR A 1 378 ? -44.437 20.002 15.032 1.00 89.19 378 TYR A C 1
ATOM 2975 O O . TYR A 1 378 ? -43.404 20.679 14.981 1.00 89.19 378 TYR A O 1
ATOM 2983 N N . GLY A 1 379 ? -44.447 18.714 15.368 1.00 88.44 379 GLY A N 1
ATOM 2984 C CA . GLY A 1 379 ? -43.277 17.963 15.805 1.00 88.44 379 GLY A CA 1
ATOM 2985 C C . GLY A 1 379 ? -42.662 17.084 14.721 1.00 88.44 379 GLY A C 1
ATOM 2986 O O . GLY A 1 379 ? -43.098 17.044 13.568 1.00 88.44 379 GLY A O 1
ATOM 2987 N N . LEU A 1 380 ? -41.622 16.349 15.117 1.00 84.88 380 LEU A N 1
ATOM 2988 C CA . LEU A 1 380 ? -40.942 15.404 14.237 1.00 84.88 380 LEU A CA 1
ATOM 2989 C C . LEU A 1 380 ? -41.861 14.239 13.819 1.00 84.88 380 LEU A C 1
ATOM 2991 O O . LEU A 1 380 ? -41.813 13.810 12.666 1.00 84.88 380 LEU A O 1
ATOM 2995 N N . ASP A 1 381 ? -42.727 13.776 14.724 1.00 84.75 381 ASP A N 1
ATOM 2996 C CA . ASP A 1 381 ? -43.679 12.692 14.454 1.00 84.75 381 ASP A CA 1
ATOM 2997 C C . ASP A 1 381 ? -44.708 13.075 13.385 1.00 84.75 381 ASP A C 1
ATOM 2999 O O . ASP A 1 381 ? -44.952 12.295 12.466 1.00 84.75 381 ASP A O 1
ATOM 3003 N N . ASP A 1 382 ? -45.235 14.305 13.426 1.00 89.25 382 ASP A N 1
ATOM 3004 C CA . ASP A 1 382 ? -46.146 14.812 12.392 1.00 89.25 382 ASP A CA 1
ATOM 3005 C C . ASP A 1 382 ? -45.448 14.889 11.021 1.00 89.25 382 ASP A C 1
ATOM 3007 O O . ASP A 1 382 ? -46.027 14.605 9.973 1.00 89.25 382 ASP A O 1
ATOM 3011 N N . PHE A 1 383 ? -44.160 15.247 11.021 1.00 91.19 383 PHE A N 1
ATOM 3012 C CA . PHE A 1 383 ? -43.364 15.399 9.807 1.00 91.19 383 PHE A CA 1
ATOM 3013 C C . PHE A 1 383 ? -43.039 14.088 9.096 1.00 91.19 383 PHE A C 1
ATOM 3015 O O . PHE A 1 383 ? -42.855 14.078 7.869 1.00 91.19 383 PHE A O 1
ATOM 3022 N N . LYS A 1 384 ? -42.965 12.988 9.847 1.00 87.56 384 LYS A N 1
ATOM 3023 C CA . LYS A 1 384 ? -42.550 11.678 9.342 1.00 87.56 384 LYS A CA 1
ATOM 3024 C C . LYS A 1 384 ? -43.404 11.214 8.161 1.00 87.56 384 LYS A C 1
ATOM 3026 O O . LYS A 1 384 ? -42.847 10.761 7.158 1.00 87.56 384 LYS A O 1
ATOM 3031 N N . ASP A 1 385 ? -44.712 11.450 8.230 1.00 88.81 385 ASP A N 1
ATOM 3032 C CA . ASP A 1 385 ? -45.684 10.923 7.265 1.00 88.81 385 ASP A CA 1
ATOM 3033 C C . ASP A 1 385 ? -46.267 11.983 6.312 1.00 88.81 385 ASP A C 1
ATOM 3035 O O . ASP A 1 385 ? -46.900 11.641 5.311 1.00 88.81 385 ASP A O 1
ATOM 3039 N N . ASP A 1 386 ? -45.998 13.270 6.547 1.00 92.62 386 ASP A N 1
ATOM 3040 C CA . ASP A 1 386 ? -46.617 14.363 5.790 1.00 92.62 386 ASP A CA 1
ATOM 3041 C C . ASP A 1 386 ? -46.209 14.385 4.297 1.00 92.62 386 ASP A C 1
ATOM 3043 O O . ASP A 1 386 ? -45.050 14.222 3.908 1.00 92.62 386 ASP A O 1
ATOM 3047 N N . THR A 1 387 ? -47.172 14.594 3.406 1.00 94.38 387 THR A N 1
ATOM 3048 C CA . THR A 1 387 ? -46.951 14.722 1.957 1.00 94.38 387 THR A CA 1
ATOM 3049 C C . THR A 1 387 ? -46.607 16.161 1.562 1.00 94.38 387 THR A C 1
ATOM 3051 O O . THR A 1 387 ? -46.805 17.108 2.320 1.00 94.38 387 THR A O 1
ATOM 3054 N N . ILE A 1 388 ? -46.126 16.362 0.326 1.00 93.06 388 ILE A N 1
ATOM 3055 C CA . ILE A 1 388 ? -45.847 17.710 -0.209 1.00 93.06 388 ILE A CA 1
ATOM 3056 C C . ILE A 1 388 ? -47.086 18.610 -0.099 1.00 93.06 388 ILE A C 1
ATOM 3058 O O . ILE A 1 388 ? -46.952 19.792 0.201 1.00 93.06 388 ILE A O 1
ATOM 3062 N N . GLU A 1 389 ? -48.278 18.071 -0.363 1.00 95.62 389 GLU A N 1
ATOM 3063 C CA . GLU A 1 389 ? -49.519 18.850 -0.344 1.00 95.62 389 GLU A CA 1
ATOM 3064 C C . GLU A 1 389 ? -49.962 19.187 1.087 1.00 95.62 389 GLU A C 1
ATOM 3066 O O . GLU A 1 389 ? -50.315 20.337 1.334 1.00 95.62 389 GLU A O 1
ATOM 3071 N N . GLN A 1 390 ? -49.807 18.262 2.045 1.00 95.00 390 GLN A N 1
ATOM 3072 C CA . GLN A 1 390 ? -50.063 18.531 3.468 1.00 95.00 390 GLN A CA 1
ATOM 3073 C C . GLN A 1 390 ? -49.133 19.617 4.023 1.00 95.00 390 GLN A C 1
ATOM 3075 O O . GLN A 1 390 ? -49.606 20.557 4.655 1.00 95.00 390 GLN A O 1
ATOM 3080 N N . LEU A 1 391 ? -47.833 19.573 3.704 1.00 94.12 391 LEU A N 1
ATOM 3081 C CA . LEU A 1 391 ? -46.883 20.611 4.129 1.00 94.12 391 LEU A CA 1
ATOM 3082 C C . LEU A 1 391 ? -47.196 21.981 3.509 1.00 94.12 391 LEU A C 1
ATOM 3084 O O . LEU A 1 391 ? -47.048 23.012 4.167 1.00 94.12 391 LEU A O 1
ATOM 3088 N N . LYS A 1 392 ? -47.624 22.009 2.239 1.00 95.12 392 LYS A N 1
ATOM 3089 C CA . LYS A 1 392 ? -48.032 23.249 1.561 1.00 95.12 392 LYS A CA 1
ATOM 3090 C C . LYS A 1 392 ? -49.261 23.863 2.212 1.00 95.12 392 LYS A C 1
ATOM 3092 O O . LYS A 1 392 ? -49.273 25.071 2.416 1.00 95.12 392 LYS A O 1
ATOM 3097 N N . GLU A 1 393 ? -50.274 23.051 2.489 1.00 94.31 393 GLU A N 1
ATOM 3098 C CA . GLU A 1 393 ? -51.531 23.497 3.085 1.00 94.31 393 GLU A CA 1
ATOM 3099 C C . GLU A 1 393 ? -51.319 23.958 4.529 1.00 94.31 393 GLU A C 1
ATOM 3101 O O . GLU A 1 393 ? -51.696 25.071 4.886 1.00 94.31 393 GLU A O 1
ATOM 3106 N N . ARG A 1 394 ? -50.623 23.149 5.331 1.00 93.69 394 ARG A N 1
ATOM 3107 C CA . ARG A 1 394 ? -50.396 23.401 6.757 1.00 93.69 394 ARG A CA 1
ATOM 3108 C C . ARG A 1 394 ? -49.563 24.656 7.019 1.00 93.69 394 ARG A C 1
ATOM 3110 O O . ARG A 1 394 ? -49.864 25.427 7.932 1.00 93.69 394 ARG A O 1
ATOM 3117 N N . PHE A 1 395 ? -48.527 24.886 6.211 1.00 93.44 395 PHE A N 1
ATOM 3118 C CA . PHE A 1 395 ? -47.606 26.008 6.404 1.00 93.44 395 PHE A CA 1
ATOM 3119 C C . PHE A 1 395 ? -47.736 27.113 5.362 1.00 93.44 395 PHE A C 1
ATOM 3121 O O . PHE A 1 395 ? -46.927 28.039 5.368 1.00 93.44 395 PHE A O 1
ATOM 3128 N N . SER A 1 396 ? -48.706 27.047 4.449 1.00 93.44 396 SER A N 1
ATOM 3129 C CA . SER A 1 396 ? -48.861 28.020 3.357 1.00 93.44 396 SER A CA 1
ATOM 3130 C C . SER A 1 396 ? -47.541 28.293 2.615 1.00 93.44 396 SER A C 1
ATOM 3132 O O . SER A 1 396 ? -47.189 29.444 2.349 1.00 93.44 396 SER A O 1
ATOM 3134 N N . ILE A 1 397 ? -46.758 27.242 2.339 1.00 92.94 397 ILE A N 1
ATOM 3135 C CA . ILE A 1 397 ? -45.452 27.341 1.664 1.00 92.94 397 ILE A CA 1
ATOM 3136 C C . ILE A 1 397 ? -45.528 26.927 0.195 1.00 92.94 397 ILE A C 1
ATOM 3138 O O . ILE A 1 397 ? -46.369 26.133 -0.224 1.00 92.94 397 ILE A O 1
ATOM 3142 N N . GLY A 1 398 ? -44.598 27.442 -0.612 1.00 94.06 398 GLY A N 1
ATOM 3143 C CA . GLY A 1 398 ? -44.456 27.040 -2.010 1.00 94.06 398 GLY A CA 1
ATOM 3144 C C . GLY A 1 398 ? -44.038 25.572 -2.168 1.00 94.06 398 GLY A C 1
ATOM 3145 O O . GLY A 1 398 ? -43.291 25.020 -1.359 1.00 94.06 398 GLY A O 1
ATOM 3146 N N . LYS A 1 399 ? -44.448 24.948 -3.281 1.00 93.31 399 LYS A N 1
ATOM 3147 C CA . LYS A 1 399 ? -44.137 23.541 -3.613 1.00 93.31 399 LYS A CA 1
ATOM 3148 C C . LYS A 1 399 ? -42.633 23.229 -3.619 1.00 93.31 399 LYS A C 1
ATOM 3150 O O . LYS A 1 399 ? -42.246 22.107 -3.307 1.00 93.31 399 LYS A O 1
ATOM 3155 N N . GLY A 1 400 ? -41.796 24.208 -3.973 1.00 92.06 400 GLY A N 1
ATOM 3156 C CA . GLY A 1 400 ? -40.336 24.082 -3.922 1.00 92.06 400 GLY A CA 1
ATOM 3157 C C . GLY A 1 400 ? -39.820 23.829 -2.504 1.00 92.06 400 GLY A C 1
ATOM 3158 O O . GLY A 1 400 ? -39.104 22.859 -2.289 1.00 92.06 400 GLY A O 1
ATOM 3159 N N . PHE A 1 401 ? -40.264 24.621 -1.524 1.00 92.44 401 PHE A N 1
ATOM 3160 C CA . PHE A 1 401 ? -39.862 24.465 -0.123 1.00 92.44 401 PHE A CA 1
ATOM 3161 C C . PHE A 1 401 ? -40.363 23.153 0.484 1.00 92.44 401 PHE A C 1
ATOM 3163 O O . PHE A 1 401 ? -39.597 22.455 1.141 1.00 92.44 401 PHE A O 1
ATOM 3170 N N . ALA A 1 402 ? -41.610 22.767 0.192 1.00 92.75 402 ALA A N 1
ATOM 3171 C CA . ALA A 1 402 ? -42.157 21.485 0.635 1.00 92.75 402 ALA A CA 1
ATOM 3172 C C . ALA A 1 402 ? -41.363 20.285 0.076 1.00 92.75 402 ALA A C 1
ATOM 3174 O O . ALA A 1 402 ? -41.110 19.321 0.794 1.00 92.75 402 ALA A O 1
ATOM 3175 N N . ARG A 1 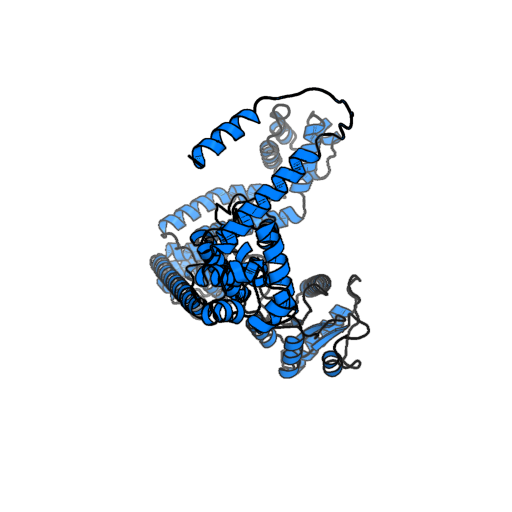403 ? -40.893 20.352 -1.182 1.00 92.31 403 ARG A N 1
ATOM 3176 C CA . ARG A 1 403 ? -39.988 19.334 -1.749 1.00 92.31 403 ARG A CA 1
ATOM 3177 C C . ARG A 1 403 ? -38.640 19.295 -1.039 1.00 92.31 403 ARG A C 1
ATOM 3179 O O . ARG A 1 403 ? -38.159 18.201 -0.763 1.00 92.31 403 ARG A O 1
ATOM 3186 N N . THR A 1 404 ? -38.047 20.450 -0.738 1.00 92.25 404 THR A N 1
ATOM 3187 C CA . THR A 1 404 ? -36.781 20.516 0.005 1.00 92.25 404 THR A CA 1
ATOM 3188 C C . THR A 1 404 ? -36.924 19.889 1.387 1.00 92.25 404 THR A C 1
ATOM 3190 O O . THR A 1 404 ? -36.091 19.068 1.758 1.00 92.25 404 THR A O 1
ATOM 3193 N N . LEU A 1 405 ? -38.010 20.189 2.109 1.00 91.31 405 LEU A N 1
ATOM 3194 C CA . LEU A 1 405 ? -38.306 19.567 3.400 1.00 91.31 405 LEU A CA 1
ATOM 3195 C C . LEU A 1 405 ? -38.423 18.044 3.277 1.00 91.31 405 LEU A C 1
ATOM 3197 O O . LEU A 1 405 ? -37.730 17.337 3.995 1.00 91.31 405 LEU A O 1
ATOM 3201 N N . ILE A 1 406 ? -39.207 17.516 2.331 1.00 91.69 406 ILE A N 1
ATOM 3202 C CA . ILE A 1 406 ? -39.320 16.055 2.143 1.00 91.69 406 ILE A CA 1
ATOM 3203 C C . ILE A 1 406 ? -37.998 15.413 1.701 1.00 91.69 406 ILE A C 1
ATOM 3205 O O . ILE A 1 406 ? -37.692 14.293 2.110 1.00 91.69 406 ILE A O 1
ATOM 3209 N N . SER A 1 407 ? -37.189 16.099 0.894 1.00 90.06 407 SER A N 1
ATOM 3210 C CA . SER A 1 407 ? -35.850 15.614 0.542 1.00 90.06 407 SER A CA 1
ATOM 3211 C C . SER A 1 407 ? -34.967 15.508 1.784 1.00 90.06 407 SER A C 1
ATOM 3213 O O . SER A 1 407 ? -34.325 14.483 1.990 1.00 90.06 407 SER A O 1
ATOM 3215 N N . LYS A 1 408 ? -34.994 16.529 2.649 1.00 87.88 408 LYS A N 1
ATOM 3216 C CA . LYS A 1 408 ? -34.268 16.546 3.924 1.00 87.88 408 LYS A CA 1
ATOM 3217 C C . LYS A 1 408 ? -34.851 15.600 4.965 1.00 87.88 408 LYS A C 1
ATOM 3219 O O . LYS A 1 408 ? -34.106 15.102 5.794 1.00 87.88 408 LYS A O 1
ATOM 3224 N N . ARG A 1 409 ? -36.137 15.259 4.876 1.00 87.44 409 ARG A N 1
ATOM 3225 C CA . ARG A 1 409 ? -36.762 14.208 5.685 1.00 87.44 409 ARG A CA 1
ATOM 3226 C C . ARG A 1 409 ? -36.107 12.854 5.447 1.00 87.44 409 ARG A C 1
ATOM 3228 O O . ARG A 1 409 ? -35.860 12.131 6.398 1.00 87.44 409 ARG A O 1
ATOM 3235 N N . LYS A 1 410 ? -35.814 12.509 4.190 1.00 77.88 410 LYS A N 1
ATOM 3236 C CA . LYS A 1 410 ? -35.128 11.247 3.880 1.00 77.88 410 LYS A CA 1
ATOM 3237 C C . LYS A 1 410 ? -33.734 11.185 4.489 1.00 77.88 410 LYS A C 1
ATOM 3239 O O . LYS A 1 410 ? -33.319 10.101 4.852 1.00 77.88 410 LYS A O 1
ATOM 3244 N N . GLU A 1 411 ? -33.049 12.322 4.596 1.00 79.12 411 GLU A N 1
ATOM 3245 C CA . GLU A 1 411 ? -31.785 12.418 5.329 1.00 79.12 411 GLU A CA 1
ATOM 3246 C C . GLU A 1 411 ? -32.044 12.274 6.838 1.00 79.12 411 GLU A C 1
ATOM 3248 O O . GLU A 1 411 ? -31.451 11.422 7.474 1.00 79.12 411 GLU A O 1
ATOM 3253 N N . LEU A 1 412 ? -32.994 13.026 7.400 1.00 77.00 412 LEU A N 1
ATOM 3254 C CA . LEU A 1 412 ? -33.294 13.035 8.837 1.00 77.00 412 LEU A CA 1
ATOM 3255 C C . LEU A 1 412 ? -33.767 11.675 9.387 1.00 77.00 412 LEU A C 1
ATOM 3257 O O . LEU A 1 412 ? -33.460 11.343 10.523 1.00 77.00 412 LEU A O 1
ATOM 3261 N N . PHE A 1 413 ? -34.496 10.894 8.586 1.00 76.44 413 PHE A N 1
ATOM 3262 C CA . PHE A 1 413 ? -35.016 9.566 8.942 1.00 76.44 413 PHE A CA 1
ATOM 3263 C C . PHE A 1 413 ? -34.328 8.427 8.177 1.00 76.44 413 PHE A C 1
ATOM 3265 O O . PHE A 1 413 ? -34.877 7.326 8.089 1.00 76.44 413 PHE A O 1
ATOM 3272 N N . ASP A 1 414 ? -33.159 8.669 7.580 1.00 72.69 414 ASP A N 1
ATOM 3273 C CA . ASP A 1 414 ? -32.344 7.569 7.070 1.00 72.69 414 ASP A CA 1
ATOM 3274 C C . ASP A 1 414 ? -32.009 6.671 8.279 1.00 72.69 414 ASP A C 1
ATOM 3276 O O . ASP A 1 414 ? -31.468 7.173 9.265 1.00 72.69 414 ASP A O 1
ATOM 3280 N N . PRO A 1 415 ? -32.309 5.362 8.269 1.00 56.53 415 PRO A N 1
ATOM 3281 C CA . PRO A 1 415 ? -31.882 4.467 9.347 1.00 56.53 415 PRO A CA 1
ATOM 3282 C C . PRO A 1 415 ? -30.350 4.443 9.493 1.00 56.53 415 PRO A C 1
ATOM 3284 O O . PRO A 1 415 ? -29.818 4.155 10.563 1.00 56.53 415 PRO A O 1
ATOM 3287 N N . ASN A 1 416 ? -29.620 4.834 8.444 1.00 53.44 416 ASN A N 1
ATOM 3288 C CA . ASN A 1 416 ? -28.185 5.062 8.516 1.00 53.44 416 ASN A CA 1
ATOM 3289 C C . ASN A 1 416 ? -27.813 6.445 9.052 1.00 53.44 416 ASN A C 1
ATOM 3291 O O . ASN A 1 416 ? -26.624 6.696 9.162 1.00 53.44 416 ASN A O 1
ATOM 3295 N N . VAL A 1 417 ? -28.747 7.356 9.333 1.00 54.28 417 VAL A N 1
ATOM 3296 C CA . VAL A 1 417 ? -28.477 8.628 10.019 1.00 54.28 417 VAL A CA 1
ATOM 3297 C C . VAL A 1 417 ? -28.431 8.447 11.518 1.00 54.28 417 VAL A C 1
ATOM 3299 O O . VAL A 1 417 ? -27.545 9.016 12.118 1.00 54.28 417 VAL A O 1
ATOM 3302 N N . GLU A 1 418 ? -29.210 7.560 12.128 1.00 48.84 418 GLU A N 1
ATOM 3303 C CA . GLU A 1 418 ? -28.931 7.168 13.517 1.00 48.84 418 GLU A CA 1
ATOM 3304 C C . GLU A 1 418 ? -27.570 6.453 13.610 1.00 48.84 418 GLU A C 1
ATOM 3306 O O . GLU A 1 418 ? -26.765 6.740 14.492 1.00 48.84 418 GLU A O 1
ATOM 3311 N N . LEU A 1 419 ? -27.239 5.622 12.611 1.00 46.03 419 LEU A N 1
ATOM 3312 C CA . LEU A 1 419 ? -25.926 4.987 12.480 1.00 46.03 419 LEU A CA 1
ATOM 3313 C C . LEU A 1 419 ? -24.796 5.991 12.188 1.00 46.03 419 LEU A C 1
ATOM 3315 O O . LEU A 1 419 ? -23.730 5.843 12.773 1.00 46.03 419 LEU A O 1
ATOM 3319 N N . ARG A 1 420 ? -25.016 6.985 11.313 1.00 52.59 420 ARG A N 1
ATOM 3320 C CA . ARG A 1 420 ? -24.051 8.035 10.936 1.00 52.59 420 ARG A CA 1
ATOM 3321 C C . ARG A 1 420 ? -23.930 9.106 12.001 1.00 52.59 420 ARG A C 1
ATOM 3323 O O . ARG A 1 420 ? -22.857 9.643 12.144 1.00 52.59 420 ARG A O 1
ATOM 3330 N N . SER A 1 421 ? -24.980 9.416 12.747 1.00 46.91 421 SER A N 1
ATOM 3331 C CA . SER A 1 421 ? -24.963 10.333 13.887 1.00 46.91 421 SER A CA 1
ATOM 3332 C C . SER A 1 421 ? -24.360 9.656 15.102 1.00 46.91 421 SER A C 1
ATOM 3334 O O . SER A 1 421 ? -23.616 10.307 15.816 1.00 46.91 421 SER A O 1
ATOM 3336 N N . LYS A 1 422 ? -24.582 8.349 15.292 1.00 46.69 422 LYS A N 1
ATOM 3337 C CA . LYS A 1 422 ? -23.790 7.537 16.217 1.00 46.69 422 LYS A CA 1
ATOM 3338 C C . LYS A 1 422 ? -22.334 7.484 15.764 1.00 46.69 422 LYS A C 1
ATOM 3340 O O . LYS A 1 422 ? -21.486 7.765 16.579 1.00 46.69 422 LYS A O 1
ATOM 3345 N N . GLN A 1 423 ? -22.036 7.251 14.485 1.00 50.69 423 GLN A N 1
ATOM 3346 C CA . GLN A 1 423 ? -20.662 7.273 13.959 1.00 50.69 423 GLN A CA 1
ATOM 3347 C C . GLN A 1 423 ? -20.029 8.664 13.963 1.00 50.69 423 GLN A C 1
ATOM 3349 O O . GLN A 1 423 ? -18.825 8.746 14.092 1.00 50.69 423 GLN A O 1
ATOM 3354 N N . GLU A 1 424 ? -20.788 9.748 13.811 1.00 48.56 424 GLU A N 1
ATOM 3355 C CA . GLU A 1 424 ? -20.285 11.124 13.852 1.00 48.56 424 GLU A CA 1
ATOM 3356 C C . GLU A 1 424 ? -20.146 11.579 15.303 1.00 48.56 424 GLU A C 1
ATOM 3358 O O . GLU A 1 424 ? -19.221 12.311 15.617 1.00 48.56 424 GLU A O 1
ATOM 3363 N N . PHE A 1 425 ? -21.010 11.113 16.210 1.00 46.47 425 PHE A N 1
ATOM 3364 C CA . PHE A 1 425 ? -20.815 11.237 17.649 1.00 46.47 425 PHE A CA 1
ATOM 3365 C C . PHE A 1 425 ? -19.603 10.441 18.090 1.00 46.47 425 PHE A C 1
ATOM 3367 O O . PHE A 1 425 ? -18.773 11.013 18.759 1.00 46.47 425 PHE A O 1
ATOM 3374 N N . GLU A 1 426 ? -19.463 9.184 17.683 1.00 49.53 426 GLU A N 1
ATOM 3375 C CA . GLU A 1 426 ? -18.290 8.344 17.919 1.00 49.53 426 GLU A CA 1
ATOM 3376 C C . GLU A 1 426 ? -17.066 8.965 17.268 1.00 49.53 426 GLU A C 1
ATOM 3378 O O . GLU A 1 426 ? -16.053 9.027 17.919 1.00 49.53 426 GLU A O 1
ATOM 3383 N N . ARG A 1 427 ? -17.158 9.542 16.067 1.00 53.97 427 ARG A N 1
ATOM 3384 C CA . ARG A 1 427 ? -16.066 10.263 15.400 1.00 53.97 427 ARG A CA 1
ATOM 3385 C C . ARG A 1 427 ? -15.739 11.577 16.083 1.00 53.97 427 ARG A C 1
ATOM 3387 O O . ARG A 1 427 ? -14.588 11.957 16.040 1.00 53.97 427 ARG A O 1
ATOM 3394 N N . MET A 1 428 ? -16.707 12.293 16.658 1.00 44.19 428 MET A N 1
ATOM 3395 C CA . MET A 1 428 ? -16.514 13.558 17.385 1.00 44.19 428 MET A CA 1
ATOM 3396 C C . MET A 1 428 ? -16.123 13.351 18.843 1.00 44.19 428 MET A C 1
ATOM 3398 O O . MET A 1 428 ? -15.441 14.196 19.405 1.00 44.19 428 MET A O 1
ATOM 3402 N N . PHE A 1 429 ? -16.558 12.250 19.438 1.00 47.25 429 PHE A N 1
ATOM 3403 C CA . PHE A 1 429 ? -16.128 11.716 20.716 1.00 47.25 429 PHE A CA 1
ATOM 3404 C C . PHE A 1 429 ? -14.723 11.163 20.553 1.00 47.25 429 PHE A C 1
ATOM 3406 O O . PHE A 1 429 ? -13.869 11.551 21.317 1.00 47.25 429 PHE A O 1
ATOM 3413 N N . ASP A 1 430 ? -14.436 10.431 19.482 1.00 51.25 430 ASP A N 1
ATOM 3414 C CA . ASP A 1 430 ? -13.094 10.089 19.029 1.00 51.25 430 ASP A CA 1
ATOM 3415 C C . ASP A 1 430 ? -12.328 11.349 18.655 1.00 51.25 430 ASP A C 1
ATOM 3417 O O . ASP A 1 430 ? -11.156 11.377 18.944 1.00 51.25 430 ASP A O 1
ATOM 3421 N N . LEU A 1 431 ? -12.940 12.417 18.120 1.00 46.38 431 LEU A N 1
ATOM 3422 C CA . LEU A 1 431 ? -12.261 13.699 17.868 1.00 46.38 431 LEU A CA 1
ATOM 3423 C C . LEU A 1 431 ? -11.967 14.468 19.166 1.00 46.38 431 LEU A C 1
ATOM 3425 O O . LEU A 1 431 ? -11.089 15.324 19.202 1.00 46.38 431 LEU A O 1
ATOM 3429 N N . ALA A 1 432 ? -12.750 14.205 20.216 1.00 43.53 432 ALA A N 1
ATOM 3430 C CA . ALA A 1 432 ? -12.630 14.794 21.544 1.00 43.53 432 ALA A CA 1
ATOM 3431 C C . ALA A 1 432 ? -11.680 13.978 22.436 1.00 43.53 432 ALA A C 1
ATOM 3433 O O . ALA A 1 432 ? -10.887 14.535 23.186 1.00 43.53 432 ALA A O 1
ATOM 3434 N N . CYS A 1 433 ? -11.660 12.662 22.286 1.00 46.31 433 CYS A N 1
ATOM 3435 C CA . CYS A 1 433 ? -10.625 11.760 22.764 1.00 46.31 433 CYS A CA 1
ATOM 3436 C C . CYS A 1 433 ? -9.337 11.976 21.949 1.00 46.31 433 CYS A C 1
ATOM 3438 O O . CYS A 1 433 ? -8.253 11.973 22.513 1.00 46.31 433 CYS A O 1
ATOM 3440 N N . SER A 1 434 ? -9.432 12.327 20.664 1.00 43.84 434 SER A N 1
ATOM 3441 C CA . SER A 1 434 ? -8.337 12.798 19.804 1.00 43.84 434 SER A CA 1
ATOM 3442 C C . SER A 1 434 ? -8.071 14.298 19.953 1.00 43.84 434 SER A C 1
ATOM 3444 O O . SER A 1 434 ? -7.203 14.846 19.281 1.00 43.84 434 SER A O 1
ATOM 3446 N N . SER A 1 435 ? -8.770 14.999 20.848 1.00 43.16 435 SER A N 1
ATOM 3447 C CA . SER A 1 435 ? -8.183 16.207 21.422 1.00 43.16 435 SER A CA 1
ATOM 3448 C C . SER A 1 435 ? -7.135 15.877 22.483 1.00 43.16 435 SER A C 1
ATOM 3450 O O . SER A 1 435 ? -6.336 16.749 22.788 1.00 43.16 435 SER A O 1
ATOM 3452 N N . PHE A 1 436 ? -7.059 14.618 22.940 1.00 46.41 436 PHE A N 1
ATOM 3453 C CA . PHE A 1 436 ? -5.937 14.057 23.701 1.00 46.41 436 PHE A CA 1
ATOM 3454 C C . PHE A 1 436 ? -4.944 13.264 22.821 1.00 46.41 436 PHE A C 1
ATOM 3456 O O . PHE A 1 436 ? -3.798 13.102 23.222 1.00 46.41 436 PHE A O 1
ATOM 3463 N N . VAL A 1 437 ? -5.329 12.843 21.605 1.00 44.31 437 VAL A N 1
ATOM 3464 C CA . VAL A 1 437 ? -4.477 12.152 20.606 1.00 44.31 437 VAL A CA 1
ATOM 3465 C C . VAL A 1 437 ? -4.374 12.993 19.318 1.00 44.31 437 VAL A C 1
ATOM 3467 O O . VAL A 1 437 ? -5.337 13.055 18.560 1.00 44.31 437 VAL A O 1
ATOM 3470 N N . PRO A 1 438 ? -3.257 13.672 19.035 1.00 37.62 438 PRO A N 1
ATOM 3471 C CA . PRO A 1 438 ? -3.187 14.627 17.928 1.00 37.62 438 PRO A CA 1
ATOM 3472 C C . PRO A 1 438 ? -3.281 13.991 16.523 1.00 37.62 438 PRO A C 1
ATOM 3474 O O . PRO A 1 438 ? -3.121 12.788 16.339 1.00 37.62 438 PRO A O 1
ATOM 3477 N N . HIS A 1 439 ? -3.645 14.820 15.533 1.00 33.66 439 HIS A N 1
ATOM 3478 C CA . HIS A 1 439 ? -4.140 14.407 14.208 1.00 33.66 439 HIS A CA 1
ATOM 3479 C C . HIS A 1 439 ? -3.217 13.405 13.492 1.00 33.66 439 HIS A C 1
ATOM 3481 O O . HIS A 1 439 ? -2.070 13.730 13.202 1.00 33.66 439 HIS A O 1
ATOM 3487 N N . GLY A 1 440 ? -3.758 12.233 13.138 1.00 41.06 440 GLY A N 1
ATOM 3488 C CA . GLY A 1 440 ? -3.063 11.221 12.329 1.00 41.06 440 GLY A CA 1
ATOM 3489 C C . GLY A 1 440 ? -3.553 9.785 12.537 1.00 41.06 440 GLY A C 1
ATOM 3490 O O . GLY A 1 440 ? -3.391 8.952 11.654 1.00 41.06 440 GLY A O 1
ATOM 3491 N N . ILE A 1 441 ? -4.217 9.493 13.659 1.00 41.16 441 ILE A N 1
ATOM 3492 C CA . ILE A 1 441 ? -4.714 8.144 13.959 1.00 41.16 441 ILE A CA 1
ATOM 3493 C C . ILE A 1 441 ? -6.200 8.057 13.587 1.00 41.16 441 ILE A C 1
ATOM 3495 O O . ILE A 1 441 ? -7.052 8.625 14.268 1.00 41.16 441 ILE A O 1
ATOM 3499 N N . GLU A 1 442 ? -6.533 7.331 12.515 1.00 36.03 442 GLU A N 1
ATOM 3500 C CA . GLU A 1 442 ? -7.906 6.869 12.279 1.00 36.03 442 GLU A CA 1
ATOM 3501 C C . GLU A 1 442 ? -8.290 5.864 13.378 1.00 36.03 442 GLU A C 1
ATOM 3503 O O . GLU A 1 442 ? -8.106 4.653 13.251 1.00 36.03 442 GLU A O 1
ATOM 3508 N N . THR A 1 443 ? -8.834 6.347 14.493 1.00 39.41 443 THR A N 1
ATOM 3509 C CA . THR A 1 443 ? -9.461 5.484 15.494 1.00 39.41 443 THR A CA 1
ATOM 3510 C C . THR A 1 443 ? -10.797 4.993 14.949 1.00 39.41 443 THR A C 1
ATOM 3512 O O . THR A 1 443 ? -11.817 5.659 15.046 1.00 39.41 443 THR A O 1
ATOM 3515 N N . ARG A 1 444 ? -10.798 3.806 14.341 1.00 32.12 444 ARG A N 1
ATOM 3516 C CA . ARG A 1 444 ? -12.025 3.073 13.974 1.00 32.12 444 ARG A CA 1
ATOM 3517 C C . ARG A 1 444 ? -12.437 2.008 14.999 1.00 32.12 444 ARG A C 1
ATOM 3519 O O . ARG A 1 444 ? -13.288 1.186 14.690 1.00 32.12 444 ARG A O 1
ATOM 3526 N N . VAL A 1 445 ? -11.846 1.986 16.200 1.00 37.16 445 VAL A N 1
ATOM 3527 C CA . VAL A 1 445 ? -11.828 0.763 17.034 1.00 37.16 445 VAL A CA 1
ATOM 3528 C C . VAL A 1 445 ? -12.590 0.853 18.370 1.00 37.16 445 VAL A C 1
ATOM 3530 O O . VAL A 1 445 ? -12.696 -0.159 19.049 1.00 37.16 445 VAL A O 1
ATOM 3533 N N . CYS A 1 446 ? -13.171 1.984 18.789 1.00 35.66 446 CYS A N 1
ATOM 3534 C CA . CYS A 1 446 ? -13.581 2.108 20.204 1.00 35.66 446 CYS A CA 1
ATOM 3535 C C . CYS A 1 446 ? -15.080 2.170 20.546 1.00 35.66 446 CYS A C 1
ATOM 3537 O O . CYS A 1 446 ? -15.379 2.285 21.733 1.00 35.66 446 CYS A O 1
ATOM 3539 N N . ALA A 1 447 ? -16.027 2.040 19.607 1.00 32.47 447 ALA A N 1
ATOM 3540 C CA . ALA A 1 447 ? -17.454 2.134 19.985 1.00 32.47 447 ALA A CA 1
ATOM 3541 C C . ALA A 1 447 ? -18.452 1.217 19.249 1.00 32.47 447 ALA A C 1
ATOM 3543 O O . ALA A 1 447 ? -19.623 1.129 19.630 1.00 32.47 447 ALA A O 1
ATOM 3544 N N . LYS A 1 448 ? -17.995 0.441 18.264 1.00 32.72 448 LYS A N 1
ATOM 3545 C CA . LYS A 1 448 ? -18.747 -0.705 17.748 1.00 32.72 448 LYS A CA 1
ATOM 3546 C C . LYS A 1 448 ? -17.838 -1.906 17.725 1.00 32.72 448 LYS A C 1
ATOM 3548 O O . LYS A 1 448 ? -17.134 -2.113 16.752 1.00 32.72 448 LYS A O 1
ATOM 3553 N N . GLU A 1 449 ? -17.857 -2.636 18.825 1.00 36.09 449 GLU A N 1
ATOM 3554 C CA . GLU A 1 449 ? -18.157 -4.062 18.841 1.00 36.09 449 GLU A CA 1
ATOM 3555 C C . GLU A 1 449 ? -17.856 -4.584 20.251 1.00 36.09 449 GLU A C 1
ATOM 3557 O O . GLU A 1 449 ? -16.727 -4.532 20.723 1.00 36.09 449 GLU A O 1
ATOM 3562 N N . GLU A 1 450 ? -18.863 -5.181 20.886 1.00 31.62 450 GLU A N 1
ATOM 3563 C CA . GLU A 1 450 ? -18.703 -6.312 21.813 1.00 31.62 450 GLU A CA 1
ATOM 3564 C C . GLU A 1 450 ? -18.092 -7.536 21.077 1.00 31.62 450 GLU A C 1
ATOM 3566 O O . GLU A 1 450 ? -18.490 -8.678 21.281 1.00 31.62 450 GLU A O 1
ATOM 3571 N N . PHE A 1 451 ? -17.130 -7.323 20.177 1.00 35.81 451 PHE A N 1
ATOM 3572 C CA . PHE A 1 451 ? -16.195 -8.350 19.768 1.00 35.81 451 PHE A CA 1
ATOM 3573 C C . PHE A 1 451 ? -15.001 -8.169 20.687 1.00 35.81 451 PHE A C 1
ATOM 3575 O O . PHE A 1 451 ? -14.108 -7.352 20.460 1.00 35.81 451 PHE A O 1
ATOM 3582 N N . VAL A 1 452 ? -14.951 -9.020 21.709 1.00 31.50 452 VAL A N 1
ATOM 3583 C CA . VAL A 1 452 ? -13.682 -9.658 22.053 1.00 31.50 452 VAL A CA 1
ATOM 3584 C C . VAL A 1 452 ? -12.956 -9.888 20.727 1.00 31.50 452 VAL A C 1
ATOM 3586 O O . VAL A 1 452 ? -13.557 -10.460 19.815 1.00 31.50 452 VAL A O 1
ATOM 3589 N N . MET A 1 453 ? -11.721 -9.403 20.577 1.00 31.19 453 MET A N 1
ATOM 3590 C CA . MET A 1 453 ? -10.842 -9.860 19.502 1.00 31.19 453 MET A CA 1
ATOM 3591 C C . MET A 1 453 ? -10.676 -11.366 19.703 1.00 31.19 453 MET A C 1
ATOM 3593 O O . MET A 1 453 ? -9.735 -11.818 20.349 1.00 31.19 453 MET A O 1
ATOM 3597 N N . THR A 1 454 ? -11.652 -12.147 19.243 1.00 42.59 454 THR A N 1
ATOM 3598 C CA . THR A 1 454 ? -11.548 -13.586 19.150 1.00 42.59 454 THR A CA 1
ATOM 3599 C C . THR A 1 454 ? -10.428 -13.768 18.155 1.00 42.59 454 THR A C 1
ATOM 3601 O O . THR A 1 454 ? -10.577 -13.367 17.000 1.00 42.59 454 THR A O 1
ATOM 3604 N N . GLU A 1 455 ? -9.288 -14.246 18.643 1.00 54.44 455 GLU A N 1
ATOM 3605 C CA . GLU A 1 455 ? -8.153 -14.713 17.852 1.00 54.44 455 GLU A CA 1
ATOM 3606 C C . GLU A 1 455 ? -8.645 -15.200 16.490 1.00 54.44 455 GLU A C 1
ATOM 3608 O O . GLU A 1 455 ? -9.567 -16.009 16.477 1.00 54.44 455 GLU A O 1
ATOM 3613 N N . ASP A 1 456 ? -8.111 -14.672 15.379 1.00 55.38 456 ASP A N 1
ATOM 3614 C CA . ASP A 1 456 ? -8.562 -14.963 14.006 1.00 55.38 456 ASP A CA 1
ATOM 3615 C C . ASP A 1 456 ? -8.951 -16.444 13.828 1.00 55.38 456 ASP A C 1
ATOM 3617 O O . ASP A 1 456 ? -8.118 -17.303 13.529 1.00 55.38 456 ASP A O 1
ATOM 3621 N N . THR A 1 457 ? -10.231 -16.762 14.022 1.00 73.56 457 THR A N 1
ATOM 3622 C CA . THR A 1 457 ? -10.653 -18.163 14.155 1.00 73.56 457 THR A CA 1
ATOM 3623 C C . THR A 1 457 ? -10.654 -18.849 12.795 1.00 73.56 457 THR A C 1
ATOM 3625 O O . THR A 1 457 ? -10.420 -20.056 12.685 1.00 73.56 457 THR A O 1
ATOM 3628 N N . VAL A 1 458 ? -10.858 -18.071 11.729 1.00 87.12 458 VAL A N 1
ATOM 3629 C CA . VAL A 1 458 ? -10.907 -18.573 10.362 1.00 87.12 458 VAL A CA 1
ATOM 3630 C C . VAL A 1 458 ? -10.197 -17.628 9.389 1.00 87.12 458 VAL A C 1
ATOM 3632 O O . VAL A 1 458 ? -10.517 -16.442 9.289 1.00 87.12 458 VAL A O 1
ATOM 3635 N N . PHE A 1 459 ? -9.246 -18.172 8.629 1.00 91.12 459 PHE A N 1
ATOM 3636 C CA . PHE A 1 459 ? -8.498 -17.457 7.591 1.00 91.12 459 PHE A CA 1
ATOM 3637 C C . PHE A 1 459 ? -8.981 -17.851 6.197 1.00 91.12 459 PHE A C 1
ATOM 3639 O O . PHE A 1 459 ? -9.151 -19.035 5.921 1.00 91.12 459 PHE A O 1
ATOM 3646 N N . THR A 1 460 ? -9.163 -16.885 5.297 1.00 91.88 460 THR A N 1
ATOM 3647 C CA . THR A 1 460 ? -9.577 -17.156 3.912 1.00 91.88 460 THR A CA 1
ATOM 3648 C C . THR A 1 460 ? -8.433 -16.972 2.930 1.00 91.88 460 THR A C 1
ATOM 3650 O O . THR A 1 460 ? -7.881 -15.883 2.801 1.00 91.88 460 THR A O 1
ATOM 3653 N N . CYS A 1 461 ? -8.146 -18.036 2.188 1.00 91.31 461 CYS A N 1
ATOM 3654 C CA . CYS A 1 461 ? -7.197 -18.086 1.089 1.00 91.31 461 CYS A CA 1
ATOM 3655 C C . CYS A 1 461 ? -7.961 -17.975 -0.241 1.00 91.31 461 CYS A C 1
ATOM 3657 O O . CYS A 1 461 ? -8.837 -18.797 -0.534 1.00 91.31 461 CYS A O 1
ATOM 3659 N N . LEU A 1 462 ? -7.650 -16.955 -1.045 1.00 90.94 462 LEU A N 1
ATOM 3660 C CA . LEU A 1 462 ? -8.293 -16.712 -2.337 1.00 90.94 462 LEU A CA 1
ATOM 3661 C C . LEU A 1 462 ? -7.298 -16.188 -3.369 1.00 90.94 462 LEU A C 1
ATOM 3663 O O . LEU A 1 462 ? -6.300 -15.558 -3.032 1.00 90.94 462 LEU A O 1
ATOM 3667 N N . ARG A 1 463 ? -7.622 -16.367 -4.651 1.00 83.62 463 ARG A N 1
ATOM 3668 C CA . ARG A 1 463 ? -6.947 -15.621 -5.710 1.00 83.62 463 ARG A CA 1
ATOM 3669 C C . ARG A 1 463 ? -7.561 -14.228 -5.823 1.00 83.62 463 ARG A C 1
ATOM 3671 O O . ARG A 1 463 ? -8.773 -14.075 -5.984 1.00 83.62 463 ARG A O 1
ATOM 3678 N N . TYR A 1 464 ? -6.710 -13.210 -5.714 1.00 73.94 464 TYR A N 1
ATOM 3679 C CA . TYR A 1 464 ? -7.138 -11.815 -5.733 1.00 73.94 464 TYR A CA 1
ATOM 3680 C C . TYR A 1 464 ? -7.958 -11.505 -6.998 1.00 73.94 464 TYR A C 1
ATOM 3682 O O . TYR A 1 464 ? -7.602 -11.930 -8.097 1.00 73.94 464 TYR A O 1
ATOM 3690 N N . LYS A 1 465 ? -9.058 -10.759 -6.830 1.00 82.69 465 LYS A N 1
ATOM 3691 C CA . LYS A 1 465 ? -10.091 -10.403 -7.831 1.00 82.69 465 LYS A CA 1
ATOM 3692 C C . LYS A 1 465 ? -11.075 -11.501 -8.256 1.00 82.69 465 LYS A C 1
ATOM 3694 O O . LYS A 1 465 ? -12.218 -11.148 -8.527 1.00 82.69 465 LYS A O 1
ATOM 3699 N N . SER A 1 466 ? -10.702 -12.782 -8.311 1.00 86.50 466 SER A N 1
ATOM 3700 C CA . SER A 1 466 ? -11.583 -13.814 -8.897 1.00 86.50 466 SER A CA 1
ATOM 3701 C C . SER A 1 466 ? -12.703 -14.292 -7.966 1.00 86.50 466 SER A C 1
ATOM 3703 O O . SER A 1 466 ? -13.762 -14.670 -8.455 1.00 86.50 466 SER A O 1
ATOM 3705 N N . ALA A 1 467 ? -12.491 -14.236 -6.646 1.00 93.50 467 ALA A N 1
ATOM 3706 C CA . ALA A 1 467 ? -13.474 -14.646 -5.632 1.00 93.50 467 ALA A CA 1
ATOM 3707 C C . ALA A 1 467 ? -13.727 -13.580 -4.551 1.00 93.50 467 ALA A C 1
ATOM 3709 O O . ALA A 1 467 ? -14.249 -13.886 -3.477 1.00 93.50 467 ALA A O 1
ATOM 3710 N N . MET A 1 468 ? -13.304 -12.332 -4.782 1.00 93.19 468 MET A N 1
ATOM 3711 C CA . MET A 1 468 ? -13.428 -11.269 -3.781 1.00 93.19 468 MET A CA 1
ATOM 3712 C C . MET A 1 468 ? -14.896 -10.954 -3.425 1.00 93.19 468 MET A C 1
ATOM 3714 O O . MET A 1 468 ? -15.204 -10.905 -2.233 1.00 93.19 468 MET A O 1
ATOM 3718 N N . PRO A 1 469 ? -15.832 -10.797 -4.388 1.00 95.12 469 PRO A N 1
ATOM 3719 C CA . PRO A 1 469 ? -17.239 -10.544 -4.062 1.00 95.12 469 PRO A CA 1
ATOM 3720 C C . PRO A 1 469 ? -17.859 -11.645 -3.190 1.00 95.12 469 PRO A C 1
ATOM 3722 O O . PRO A 1 469 ? -18.552 -11.355 -2.215 1.00 95.12 469 PRO A O 1
ATOM 3725 N N . GLU A 1 470 ? -17.568 -12.906 -3.504 1.00 96.56 470 GLU A N 1
ATOM 3726 C CA . GLU A 1 470 ? -18.021 -14.076 -2.755 1.00 96.56 470 GLU A CA 1
ATOM 3727 C C . GLU A 1 470 ? -17.375 -14.135 -1.371 1.00 96.56 470 GLU A C 1
ATOM 3729 O O . GLU A 1 470 ? -18.054 -14.399 -0.383 1.00 96.56 470 GLU A O 1
ATOM 3734 N N . THR A 1 471 ? -16.087 -13.809 -1.266 1.00 95.56 471 THR A N 1
ATOM 3735 C CA . THR A 1 471 ? -15.384 -13.744 0.021 1.00 95.56 471 THR A CA 1
ATOM 3736 C C . THR A 1 471 ? -15.998 -12.694 0.945 1.00 95.56 471 THR A C 1
ATOM 3738 O O . THR A 1 471 ? -16.217 -12.964 2.124 1.00 95.56 471 THR A O 1
ATOM 3741 N N . LEU A 1 472 ? -16.340 -11.512 0.424 1.00 95.06 472 LEU A N 1
ATOM 3742 C CA . LEU A 1 472 ? -16.998 -10.461 1.207 1.00 95.06 472 LEU A CA 1
ATOM 3743 C C . LEU A 1 472 ? -18.414 -10.865 1.634 1.00 95.06 472 LEU A C 1
ATOM 3745 O O . LEU A 1 472 ? -18.811 -10.611 2.772 1.00 95.06 472 LEU A O 1
ATOM 3749 N N . ALA A 1 473 ? -19.164 -11.529 0.751 1.00 96.38 473 ALA A N 1
ATOM 3750 C CA . ALA A 1 473 ? -20.480 -12.063 1.088 1.00 96.38 473 ALA A CA 1
ATOM 3751 C C . ALA A 1 473 ? -20.385 -13.137 2.187 1.00 96.38 473 ALA A C 1
ATOM 3753 O O . ALA A 1 473 ? -21.176 -13.123 3.130 1.00 96.38 473 ALA A O 1
ATOM 3754 N N . LEU A 1 474 ? -19.387 -14.023 2.102 1.00 96.38 474 LEU A N 1
ATOM 3755 C CA . LEU A 1 474 ? -19.112 -15.055 3.101 1.00 96.38 474 LEU A CA 1
ATOM 3756 C C . LEU A 1 474 ? -18.716 -14.448 4.449 1.00 96.38 474 LEU A C 1
ATOM 3758 O O . LEU A 1 474 ? -19.261 -14.854 5.474 1.00 96.38 474 LEU A O 1
ATOM 3762 N N . LYS A 1 475 ? -17.827 -13.443 4.438 1.00 95.69 475 LYS A N 1
ATOM 3763 C CA . LYS A 1 475 ? -17.423 -12.698 5.637 1.00 95.69 475 LYS A CA 1
ATOM 3764 C C . LYS A 1 475 ? -18.642 -12.123 6.343 1.00 95.69 475 LYS A C 1
ATOM 3766 O O . LYS A 1 475 ? -18.843 -12.373 7.525 1.00 95.69 475 LYS A O 1
ATOM 3771 N N . LYS A 1 476 ? -19.489 -11.412 5.597 1.00 95.69 476 LYS A N 1
ATOM 3772 C CA . LYS A 1 476 ? -20.707 -10.807 6.135 1.00 95.69 476 LYS A CA 1
ATOM 3773 C C . LYS A 1 476 ? -21.646 -11.858 6.739 1.00 95.69 476 LYS A C 1
ATOM 3775 O O . LYS A 1 476 ? -22.130 -11.670 7.848 1.00 95.69 476 LYS A O 1
ATOM 3780 N N . ALA A 1 477 ? -21.866 -12.973 6.043 1.00 95.62 477 ALA A N 1
ATOM 3781 C CA . ALA A 1 477 ? -22.741 -14.044 6.518 1.00 95.62 477 ALA A CA 1
ATOM 3782 C C . ALA A 1 477 ? -22.209 -14.751 7.782 1.00 95.62 477 ALA A C 1
ATOM 3784 O O . ALA A 1 477 ? -23.000 -15.210 8.606 1.00 95.62 477 ALA A O 1
ATOM 3785 N N . LEU A 1 478 ? -20.886 -14.841 7.950 1.00 94.19 478 LEU A N 1
ATOM 3786 C CA . LEU A 1 478 ? -20.258 -15.325 9.184 1.00 94.19 478 LEU A CA 1
ATOM 3787 C C . LEU A 1 478 ? -20.385 -14.322 10.333 1.00 94.19 478 LEU A C 1
ATOM 3789 O O . LEU A 1 478 ? -20.747 -14.715 11.442 1.00 94.19 478 LEU A O 1
ATOM 3793 N N . GLN A 1 479 ? -20.155 -13.038 10.052 1.00 92.19 479 GLN A N 1
ATOM 3794 C CA . GLN A 1 479 ? -20.266 -11.958 11.034 1.00 92.19 479 GLN A CA 1
ATOM 3795 C C . GLN A 1 479 ? -21.697 -11.820 11.565 1.00 92.19 479 GLN A C 1
ATOM 3797 O O . GLN A 1 479 ? -21.896 -11.669 12.766 1.00 92.19 479 GLN A O 1
ATOM 3802 N N . GLU A 1 480 ? -22.709 -11.994 10.708 1.00 93.69 480 GLU A N 1
ATOM 3803 C CA . GLU A 1 480 ? -24.124 -12.069 11.111 1.00 93.69 480 GLU A CA 1
ATOM 3804 C C . GLU A 1 480 ? -24.420 -13.236 12.076 1.00 93.69 480 GLU A C 1
ATOM 3806 O O . GLU A 1 480 ? -25.456 -13.240 12.742 1.00 93.69 480 GLU A O 1
ATOM 3811 N N . ARG A 1 481 ? -23.515 -14.218 12.182 1.00 92.88 481 ARG A N 1
ATOM 3812 C CA . ARG A 1 481 ? -23.576 -15.329 13.142 1.00 92.88 481 ARG A CA 1
ATOM 3813 C C . ARG A 1 481 ? -22.554 -15.223 14.278 1.00 92.88 481 ARG A C 1
ATOM 3815 O O . ARG A 1 481 ? -22.365 -16.203 14.990 1.00 92.88 481 ARG A O 1
ATOM 3822 N N . GLY A 1 482 ? -21.916 -14.066 14.458 1.00 91.81 482 GLY A N 1
ATOM 3823 C CA . GLY A 1 482 ? -20.969 -13.826 15.550 1.00 91.81 482 GLY A CA 1
ATOM 3824 C C . GLY A 1 482 ? -19.593 -14.467 15.353 1.00 91.81 482 GLY A C 1
ATOM 3825 O O . GLY A 1 482 ? -18.884 -14.682 16.329 1.00 91.81 482 GLY A O 1
ATOM 3826 N N . HIS A 1 483 ? -19.209 -14.786 14.115 1.00 89.69 483 HIS A N 1
ATOM 3827 C CA . HIS A 1 483 ? -17.874 -15.288 13.790 1.00 89.69 483 HIS A CA 1
ATOM 3828 C C . HIS A 1 483 ? -17.129 -14.278 12.918 1.00 89.69 483 HIS A C 1
ATOM 3830 O O . HIS A 1 483 ? -17.665 -13.836 11.900 1.00 89.69 483 HIS A O 1
ATOM 3836 N N . ASP A 1 484 ? -15.891 -13.942 13.281 1.00 88.31 484 ASP A N 1
ATOM 3837 C CA . ASP A 1 484 ? -15.037 -13.116 12.427 1.00 88.31 484 ASP A CA 1
ATOM 3838 C C . ASP A 1 484 ? -14.214 -13.969 11.452 1.00 88.31 484 ASP A C 1
ATOM 3840 O O . ASP A 1 484 ? -13.934 -15.149 11.678 1.00 88.31 484 ASP A O 1
ATOM 3844 N N . MET A 1 485 ? -13.857 -13.361 10.327 1.00 92.00 485 MET A N 1
ATOM 3845 C CA . MET A 1 485 ? -13.103 -14.000 9.261 1.00 92.00 485 MET A CA 1
ATOM 3846 C C . MET A 1 485 ? -12.060 -13.034 8.713 1.00 92.00 485 MET A C 1
ATOM 3848 O O . MET A 1 485 ? -12.378 -11.956 8.191 1.00 92.00 485 MET A O 1
ATOM 3852 N N . SER A 1 486 ? -10.804 -13.467 8.757 1.00 90.12 486 SER A N 1
ATOM 3853 C CA . SER A 1 486 ? -9.688 -12.740 8.167 1.00 90.12 486 SER A CA 1
ATOM 3854 C C . SER A 1 486 ? -9.566 -13.077 6.682 1.00 90.12 486 SER A C 1
ATOM 3856 O O . SER A 1 486 ? -9.537 -14.245 6.288 1.00 90.12 486 SER A O 1
ATOM 3858 N N . ILE A 1 487 ? -9.495 -12.048 5.838 1.00 90.50 487 ILE A N 1
ATOM 3859 C CA . ILE A 1 487 ? -9.252 -12.190 4.397 1.00 90.50 487 ILE A CA 1
ATOM 3860 C C . ILE A 1 487 ? -7.737 -12.163 4.183 1.00 90.50 487 ILE A C 1
ATOM 3862 O O . ILE A 1 487 ? -7.058 -11.321 4.769 1.00 90.50 487 ILE A O 1
ATOM 3866 N N . GLY A 1 488 ? -7.191 -13.067 3.370 1.00 79.94 488 GLY A N 1
ATOM 3867 C CA . GLY A 1 488 ? -5.773 -13.099 2.995 1.00 79.94 488 GLY A CA 1
ATOM 3868 C C . GLY A 1 488 ? -5.339 -11.944 2.085 1.00 79.94 488 GLY A C 1
ATOM 3869 O O . GLY A 1 488 ? -4.803 -12.181 1.012 1.00 79.94 488 GLY A O 1
ATOM 3870 N N . GLU A 1 489 ? -5.586 -10.696 2.485 1.00 80.19 489 GLU A N 1
ATOM 3871 C CA . GLU A 1 489 ? -5.166 -9.487 1.769 1.00 80.19 489 GLU A CA 1
ATOM 3872 C C . GLU A 1 489 ? -4.259 -8.636 2.664 1.00 80.19 489 GLU A C 1
ATOM 3874 O O . GLU A 1 489 ? -4.623 -8.294 3.795 1.00 80.19 489 GLU A O 1
ATOM 3879 N N . ALA A 1 490 ? -3.069 -8.312 2.167 1.00 80.50 490 ALA A N 1
ATOM 3880 C CA . ALA A 1 490 ? -2.175 -7.348 2.796 1.00 80.50 490 ALA A CA 1
ATOM 3881 C C . ALA A 1 490 ? -2.457 -5.947 2.231 1.00 80.50 490 ALA A C 1
ATOM 3883 O O . ALA A 1 490 ? -2.905 -5.827 1.087 1.00 80.50 490 ALA A O 1
ATOM 3884 N N . GLN A 1 491 ? -2.227 -4.894 3.018 1.00 78.50 491 GLN A N 1
ATOM 3885 C CA . GLN A 1 491 ? -2.406 -3.530 2.523 1.00 78.50 491 GLN A CA 1
ATOM 3886 C C . GLN A 1 491 ? -1.333 -3.209 1.469 1.00 78.50 491 GLN A C 1
ATOM 3888 O O . GLN A 1 491 ? -0.249 -3.801 1.486 1.00 78.50 491 GLN A O 1
ATOM 3893 N N . PRO A 1 492 ? -1.595 -2.276 0.537 1.00 74.44 492 PRO A N 1
ATOM 3894 C CA . PRO A 1 492 ? -0.558 -1.781 -0.360 1.00 74.44 492 PRO A CA 1
ATOM 3895 C C . PRO A 1 492 ? 0.687 -1.335 0.426 1.00 74.44 492 PRO A C 1
ATOM 3897 O O . PRO A 1 492 ? 0.589 -0.513 1.332 1.00 74.44 492 PRO A O 1
ATOM 3900 N N . GLY A 1 493 ? 1.851 -1.895 0.086 1.00 77.50 493 GLY A N 1
ATOM 3901 C CA . GLY A 1 493 ? 3.127 -1.616 0.761 1.00 77.50 493 GLY A CA 1
ATOM 3902 C C . GLY A 1 493 ? 3.521 -2.604 1.866 1.00 77.50 493 GLY A C 1
ATOM 3903 O O . GLY A 1 493 ? 4.682 -2.602 2.274 1.00 77.50 493 GLY A O 1
ATOM 3904 N N . ASP A 1 494 ? 2.615 -3.481 2.305 1.00 79.00 494 ASP A N 1
ATOM 3905 C CA . ASP A 1 494 ? 2.942 -4.532 3.270 1.00 79.00 494 ASP A CA 1
ATOM 3906 C C . ASP A 1 494 ? 3.814 -5.636 2.651 1.00 79.00 494 ASP A C 1
ATOM 3908 O O . ASP A 1 494 ? 3.697 -5.985 1.471 1.00 79.00 494 ASP A O 1
ATOM 3912 N N . ASP A 1 495 ? 4.634 -6.280 3.488 1.00 83.00 495 ASP A N 1
ATOM 3913 C CA . ASP A 1 495 ? 5.219 -7.581 3.158 1.00 83.00 495 ASP A CA 1
ATOM 3914 C C . ASP A 1 495 ? 4.107 -8.641 3.177 1.00 83.00 495 ASP A C 1
ATOM 3916 O O . ASP A 1 495 ? 3.778 -9.222 4.217 1.00 83.00 495 ASP A O 1
ATOM 3920 N N . ILE A 1 496 ? 3.517 -8.868 2.000 1.00 85.50 496 ILE A N 1
ATOM 3921 C CA . ILE A 1 496 ? 2.406 -9.801 1.775 1.00 85.50 496 ILE A CA 1
ATOM 3922 C C . ILE A 1 496 ? 2.706 -11.169 2.394 1.00 85.50 496 ILE A C 1
ATOM 3924 O O . ILE A 1 496 ? 1.842 -11.764 3.038 1.00 85.50 496 ILE A O 1
ATOM 3928 N N . LYS A 1 497 ? 3.941 -11.659 2.246 1.00 87.25 497 LYS A N 1
ATOM 3929 C CA . LYS A 1 497 ? 4.337 -12.965 2.767 1.00 87.25 497 LYS A CA 1
ATOM 3930 C C . LYS A 1 497 ? 4.284 -12.979 4.293 1.00 87.25 497 LYS A C 1
ATOM 3932 O O . LYS A 1 497 ? 3.690 -13.896 4.855 1.00 87.25 497 LYS A O 1
ATOM 3937 N N . ARG A 1 498 ? 4.851 -11.964 4.956 1.00 88.00 498 ARG A N 1
ATOM 3938 C CA . ARG A 1 498 ? 4.847 -11.877 6.425 1.00 88.00 498 ARG A CA 1
ATOM 3939 C C . ARG A 1 498 ? 3.426 -11.783 6.983 1.00 88.00 498 ARG A C 1
ATOM 3941 O O . ARG A 1 498 ? 3.083 -12.530 7.893 1.00 88.00 498 ARG A O 1
ATOM 3948 N N . VAL A 1 499 ? 2.585 -10.924 6.402 1.00 86.44 499 VAL A N 1
ATOM 3949 C CA . VAL A 1 499 ? 1.187 -10.748 6.839 1.00 86.44 499 VAL A CA 1
ATOM 3950 C C . VAL A 1 499 ? 0.393 -12.050 6.702 1.00 86.44 499 VAL A C 1
ATOM 3952 O O . VAL A 1 499 ? -0.375 -12.409 7.597 1.00 86.44 499 VAL A O 1
ATOM 3955 N N . LEU A 1 500 ? 0.581 -12.783 5.601 1.00 87.06 500 LEU A N 1
ATOM 3956 C CA . LEU A 1 500 ? -0.094 -14.062 5.385 1.00 87.06 500 LEU A CA 1
ATOM 3957 C C . LEU A 1 500 ? 0.440 -15.159 6.310 1.00 87.06 500 LEU A C 1
ATOM 3959 O O . LEU A 1 500 ? -0.363 -15.925 6.835 1.00 87.06 500 LEU A O 1
ATOM 3963 N N . GLU A 1 501 ? 1.753 -15.226 6.554 1.00 89.88 501 GLU A N 1
ATOM 3964 C CA . GLU A 1 501 ? 2.350 -16.163 7.517 1.00 89.88 501 GLU A CA 1
ATOM 3965 C C . GLU A 1 501 ? 1.816 -15.920 8.938 1.00 89.88 501 GLU A C 1
ATOM 3967 O O . GLU A 1 501 ? 1.375 -16.866 9.595 1.00 89.88 501 GLU A O 1
ATOM 3972 N N . GLU A 1 502 ? 1.769 -14.663 9.386 1.00 89.38 502 GLU A N 1
ATOM 3973 C CA . GLU A 1 502 ? 1.214 -14.273 10.687 1.00 89.38 502 GLU A CA 1
ATOM 3974 C C . GLU A 1 502 ? -0.266 -14.664 10.805 1.00 89.38 502 GLU A C 1
ATOM 3976 O O . GLU A 1 502 ? -0.642 -15.402 11.721 1.00 89.38 502 GLU A O 1
ATOM 3981 N N . ARG A 1 503 ? -1.115 -14.256 9.853 1.00 90.06 503 ARG A N 1
ATOM 3982 C CA . ARG A 1 503 ? -2.549 -14.596 9.880 1.00 90.06 503 ARG A CA 1
ATOM 3983 C C . ARG A 1 503 ? -2.790 -16.100 9.814 1.00 90.06 503 ARG A C 1
ATOM 3985 O O . ARG A 1 503 ? -3.586 -16.628 10.586 1.00 90.06 503 ARG A O 1
ATOM 3992 N N . LEU A 1 504 ? -2.078 -16.809 8.941 1.00 91.00 504 LEU A N 1
ATOM 3993 C CA . LEU A 1 504 ? -2.214 -18.255 8.809 1.00 91.00 504 LEU A CA 1
ATOM 3994 C C . LEU A 1 504 ? -1.746 -18.990 10.071 1.00 91.00 504 LEU A C 1
ATOM 3996 O O . LEU A 1 504 ? -2.364 -19.982 10.462 1.00 91.00 504 LEU A O 1
ATOM 4000 N N . SER A 1 505 ? -0.676 -18.522 10.723 1.00 91.19 505 SER A N 1
ATOM 4001 C CA . SER A 1 505 ? -0.172 -19.119 11.967 1.00 91.19 505 SER A CA 1
ATOM 4002 C C . SER A 1 505 ? -1.204 -19.062 13.095 1.00 91.19 505 SER A C 1
ATOM 4004 O O . SER A 1 505 ? -1.383 -20.070 13.781 1.00 91.19 505 SER A O 1
ATOM 4006 N N . ARG A 1 506 ? -1.952 -17.956 13.197 1.00 90.25 506 ARG A N 1
ATOM 4007 C CA . ARG A 1 506 ? -3.039 -17.761 14.170 1.00 90.25 506 ARG A CA 1
ATOM 4008 C C . ARG A 1 506 ? -4.333 -18.476 13.785 1.00 90.25 506 ARG A C 1
ATOM 4010 O O . ARG A 1 506 ? -5.100 -18.845 14.658 1.00 90.25 506 ARG A O 1
ATOM 4017 N N . ALA A 1 507 ? -4.547 -18.721 12.494 1.00 93.50 507 ALA A N 1
ATOM 4018 C CA . ALA A 1 507 ? -5.770 -19.345 12.009 1.00 93.50 507 ALA A CA 1
ATOM 4019 C C . ALA A 1 507 ? -5.975 -20.767 12.552 1.00 93.50 507 ALA A C 1
ATOM 4021 O O . ALA A 1 507 ? -5.130 -21.657 12.377 1.00 93.50 507 ALA A O 1
ATOM 4022 N N . GLU A 1 508 ? -7.148 -21.008 13.128 1.00 94.12 508 GLU A N 1
ATOM 4023 C CA . GLU A 1 508 ? -7.557 -22.327 13.612 1.00 94.12 508 GLU A CA 1
ATOM 4024 C C . GLU A 1 508 ? -8.048 -23.227 12.466 1.00 94.12 508 GLU A C 1
ATOM 4026 O O . GLU A 1 508 ? -7.789 -24.435 12.455 1.00 94.12 508 GLU A O 1
ATOM 4031 N N . MET A 1 509 ? -8.683 -22.625 11.456 1.00 95.19 509 MET A N 1
ATOM 4032 C CA . MET A 1 509 ? -9.120 -23.260 10.212 1.00 95.19 509 MET A CA 1
ATOM 4033 C C . MET A 1 509 ? -8.891 -22.320 9.019 1.00 95.19 509 MET A C 1
ATOM 4035 O O . MET A 1 509 ? -8.975 -21.100 9.145 1.00 95.19 509 MET A O 1
ATOM 4039 N N . VAL A 1 510 ? -8.635 -22.890 7.842 1.00 96.25 510 VAL A N 1
ATOM 4040 C CA . VAL A 1 510 ? -8.468 -22.156 6.584 1.00 96.25 510 VAL A CA 1
ATOM 4041 C C . VAL A 1 510 ? -9.621 -22.456 5.637 1.00 96.25 510 VAL A C 1
ATOM 4043 O O . VAL A 1 510 ? -9.876 -23.616 5.323 1.00 96.25 510 VAL A O 1
ATOM 4046 N N . ILE A 1 511 ? -10.291 -21.426 5.136 1.00 96.38 511 ILE A N 1
ATOM 4047 C CA . ILE A 1 511 ? -11.239 -21.521 4.027 1.00 96.38 511 ILE A CA 1
ATOM 4048 C C . ILE A 1 511 ? -10.471 -21.302 2.725 1.00 96.38 511 ILE A C 1
ATOM 4050 O O . ILE A 1 511 ? -9.790 -20.292 2.571 1.00 96.38 511 ILE A O 1
ATOM 4054 N N . ILE A 1 512 ? -10.592 -22.225 1.774 1.00 97.38 512 ILE A N 1
ATOM 4055 C CA . ILE A 1 512 ? -10.037 -22.054 0.427 1.00 97.38 512 ILE A CA 1
ATOM 4056 C C . ILE A 1 512 ? -11.173 -21.731 -0.540 1.00 97.38 512 ILE A C 1
ATOM 4058 O O . ILE A 1 512 ? -12.068 -22.555 -0.739 1.00 97.38 512 ILE A O 1
ATOM 4062 N N . MET A 1 513 ? -11.103 -20.559 -1.171 1.00 97.44 513 MET A N 1
ATOM 4063 C CA . MET A 1 513 ? -11.994 -20.149 -2.259 1.00 97.44 513 MET A CA 1
ATOM 4064 C C . MET A 1 513 ? -11.450 -20.708 -3.579 1.00 97.44 513 MET A C 1
ATOM 4066 O O . MET A 1 513 ? -10.650 -20.077 -4.270 1.00 97.44 513 MET A O 1
ATOM 4070 N N . GLY A 1 514 ? -11.823 -21.947 -3.893 1.00 96.62 514 GLY A N 1
ATOM 4071 C CA . GLY A 1 514 ? -11.232 -22.731 -4.972 1.00 96.62 514 GLY A CA 1
ATOM 4072 C C . GLY A 1 514 ? -11.763 -22.369 -6.358 1.00 96.62 514 GLY A C 1
ATOM 4073 O O . GLY A 1 514 ? -12.577 -23.113 -6.907 1.00 96.62 514 GLY A O 1
ATOM 4074 N N . THR A 1 515 ? -11.299 -21.254 -6.923 1.00 96.88 515 THR A N 1
ATOM 4075 C CA . THR A 1 515 ? -11.520 -20.877 -8.331 1.00 96.88 515 THR A CA 1
ATOM 4076 C C . THR A 1 515 ? -10.703 -21.748 -9.288 1.00 96.88 515 THR A C 1
ATOM 4078 O O . THR A 1 515 ? -9.772 -22.442 -8.879 1.00 96.88 515 THR A O 1
ATOM 4081 N N . GLU A 1 516 ? -11.026 -21.716 -10.586 1.00 96.44 516 GLU A N 1
ATOM 4082 C CA . GLU A 1 516 ? -10.334 -22.518 -11.614 1.00 96.44 516 GLU A CA 1
ATOM 4083 C C . GLU A 1 516 ? -8.817 -22.274 -11.624 1.00 96.44 516 GLU A C 1
ATOM 4085 O O . GLU A 1 516 ? -8.020 -23.186 -11.840 1.00 96.44 516 GLU A O 1
ATOM 4090 N N . ASP A 1 517 ? -8.410 -21.043 -11.358 1.00 94.69 517 ASP A N 1
ATOM 4091 C CA . ASP A 1 517 ? -7.041 -20.556 -11.418 1.00 94.69 517 ASP A CA 1
ATOM 4092 C C . ASP A 1 517 ? -6.339 -20.547 -10.042 1.00 94.69 517 ASP A C 1
ATOM 4094 O O . ASP A 1 517 ? -5.245 -19.995 -9.889 1.00 94.69 517 ASP A O 1
ATOM 4098 N N . PHE A 1 518 ? -6.948 -21.169 -9.027 1.00 95.44 518 PHE A N 1
ATOM 4099 C CA . PHE A 1 518 ? -6.371 -21.283 -7.692 1.00 95.44 518 PHE A CA 1
ATOM 4100 C C . PHE A 1 518 ? -5.135 -22.203 -7.681 1.00 95.44 518 PHE A C 1
ATOM 4102 O O . PHE A 1 518 ? -5.151 -23.334 -8.179 1.00 95.44 518 PHE A O 1
ATOM 4109 N N . GLY A 1 519 ? -4.044 -21.716 -7.088 1.00 94.06 519 GLY A N 1
ATOM 4110 C CA . GLY A 1 519 ? -2.756 -22.409 -7.006 1.00 94.06 519 GLY A CA 1
ATOM 4111 C C . GLY A 1 519 ? -1.942 -22.419 -8.306 1.00 94.06 519 GLY A C 1
ATOM 4112 O O . GLY A 1 519 ? -0.893 -23.064 -8.370 1.00 94.06 519 GLY A O 1
ATOM 4113 N N . CYS A 1 520 ? -2.365 -21.675 -9.334 1.00 93.12 520 CYS A N 1
ATOM 4114 C CA . CYS A 1 520 ? -1.470 -21.345 -10.439 1.00 93.12 520 CYS A CA 1
ATOM 4115 C C . CYS A 1 520 ? -0.329 -20.439 -9.946 1.00 93.12 520 CYS A C 1
ATOM 4117 O O . CYS A 1 520 ? -0.561 -19.589 -9.081 1.00 93.12 520 CYS A O 1
ATOM 4119 N N . PRO A 1 521 ? 0.880 -20.560 -10.521 1.00 88.56 521 PRO A N 1
ATOM 4120 C CA . PRO A 1 521 ? 1.953 -19.610 -10.256 1.00 88.56 521 PRO A CA 1
ATOM 4121 C C . PRO A 1 521 ? 1.518 -18.196 -10.674 1.00 88.56 521 PRO A C 1
ATOM 4123 O O . PRO A 1 521 ? 1.050 -17.988 -11.796 1.00 88.56 521 PRO A O 1
ATOM 4126 N N . GLY A 1 522 ? 1.627 -17.244 -9.747 1.00 78.75 522 GLY A N 1
ATOM 4127 C CA . GLY A 1 522 ? 1.442 -15.817 -10.017 1.00 78.75 522 GLY A CA 1
ATOM 4128 C C . GLY A 1 522 ? 2.740 -15.146 -10.478 1.00 78.75 522 GLY A C 1
ATOM 4129 O O . GLY A 1 522 ? 3.810 -15.740 -10.383 1.00 78.75 522 GLY A O 1
ATOM 4130 N N . MET A 1 523 ? 2.641 -13.901 -10.958 1.00 68.19 523 MET A N 1
ATOM 4131 C CA . MET A 1 523 ? 3.814 -13.040 -11.205 1.00 68.19 523 MET A CA 1
ATOM 4132 C C . MET A 1 523 ? 4.343 -12.393 -9.911 1.00 68.19 523 MET A C 1
ATOM 4134 O O . MET A 1 523 ? 5.449 -11.872 -9.884 1.00 68.19 523 MET A O 1
ATOM 4138 N N . THR A 1 524 ? 3.562 -12.431 -8.826 1.00 73.44 524 THR A N 1
ATOM 4139 C CA . THR A 1 524 ? 3.914 -11.836 -7.532 1.00 73.44 524 THR A CA 1
ATOM 4140 C C . THR A 1 524 ? 4.817 -12.754 -6.705 1.00 73.44 524 THR A C 1
ATOM 4142 O O . THR A 1 524 ? 4.728 -13.977 -6.795 1.00 73.44 524 THR A O 1
ATOM 4145 N N . ASN A 1 525 ? 5.629 -12.160 -5.820 1.00 69.31 525 ASN A N 1
ATOM 4146 C CA . ASN A 1 525 ? 6.555 -12.866 -4.915 1.00 69.31 525 ASN A CA 1
ATOM 4147 C C . ASN A 1 525 ? 5.886 -13.892 -3.976 1.00 69.31 525 ASN A C 1
ATOM 4149 O O . ASN A 1 525 ? 6.567 -14.734 -3.390 1.00 69.31 525 ASN A O 1
ATOM 4153 N N . PHE A 1 526 ? 4.565 -13.820 -3.815 1.00 80.50 526 PHE A N 1
ATOM 4154 C CA . PHE A 1 526 ? 3.764 -14.784 -3.074 1.00 80.50 526 PHE A CA 1
ATOM 4155 C C . PHE A 1 526 ? 2.430 -14.964 -3.803 1.00 80.50 526 PHE A C 1
ATOM 4157 O O . PHE A 1 526 ? 1.704 -13.990 -4.016 1.00 80.50 526 PHE A O 1
ATOM 4164 N N . SER A 1 527 ? 2.139 -16.180 -4.260 1.00 89.44 527 SER A N 1
ATOM 4165 C CA . SER A 1 527 ? 0.907 -16.520 -4.969 1.00 89.44 527 SER A CA 1
ATOM 4166 C C . SER A 1 527 ? 0.090 -17.542 -4.180 1.00 89.44 527 SER A C 1
ATOM 4168 O O . SER A 1 527 ? 0.579 -18.191 -3.253 1.00 89.44 527 SER A O 1
ATOM 4170 N N . THR A 1 528 ? -1.157 -17.766 -4.605 1.00 92.50 528 THR A N 1
ATOM 4171 C CA . THR A 1 528 ? -2.022 -18.814 -4.024 1.00 92.50 528 THR A CA 1
ATOM 4172 C C . THR A 1 528 ? -1.393 -20.214 -4.045 1.00 92.50 528 THR A C 1
ATOM 4174 O O . THR A 1 528 ? -1.798 -21.088 -3.280 1.00 92.50 528 THR A O 1
ATOM 4177 N N . ARG A 1 529 ? -0.378 -20.448 -4.891 1.00 94.06 529 ARG A N 1
ATOM 4178 C CA . ARG A 1 529 ? 0.411 -21.683 -4.889 1.00 94.06 529 ARG A CA 1
ATOM 4179 C C . ARG A 1 529 ? 1.285 -21.796 -3.644 1.00 94.06 529 ARG A C 1
ATOM 4181 O O . ARG A 1 529 ? 1.308 -22.858 -3.022 1.00 94.06 529 ARG A O 1
ATOM 4188 N N . GLU A 1 530 ? 2.016 -20.738 -3.297 1.00 93.31 530 GLU A N 1
ATOM 4189 C CA . GLU A 1 530 ? 2.843 -20.686 -2.091 1.00 93.31 530 GLU A CA 1
ATOM 4190 C C . GLU A 1 530 ? 1.965 -20.739 -0.837 1.00 93.31 530 GLU A C 1
ATOM 4192 O O . GLU A 1 530 ? 2.281 -21.503 0.075 1.00 93.31 530 GLU A O 1
ATOM 4197 N N . GLU A 1 531 ? 0.823 -20.039 -0.833 1.00 93.06 531 GLU A N 1
ATOM 4198 C CA . GLU A 1 531 ? -0.182 -20.135 0.237 1.00 93.06 531 GLU A CA 1
ATOM 4199 C C . GLU A 1 531 ? -0.673 -21.574 0.423 1.00 93.06 531 GLU A C 1
ATOM 4201 O O . GLU A 1 531 ? -0.617 -22.104 1.531 1.00 93.06 531 GLU A O 1
ATOM 4206 N N . LEU A 1 532 ? -1.085 -22.254 -0.655 1.00 95.88 532 LEU A N 1
ATOM 4207 C CA . LEU A 1 532 ? -1.530 -23.649 -0.591 1.00 95.88 532 LEU A CA 1
ATOM 4208 C C . LEU A 1 532 ? -0.421 -24.575 -0.078 1.00 95.88 532 LEU A C 1
ATOM 4210 O O . LEU A 1 532 ? -0.673 -25.446 0.755 1.00 95.88 532 LEU A O 1
ATOM 4214 N N . MET A 1 533 ? 0.817 -24.389 -0.543 1.00 95.19 533 MET A N 1
ATOM 4215 C CA . MET A 1 533 ? 1.957 -25.164 -0.051 1.00 95.19 533 MET A CA 1
ATOM 4216 C C . MET A 1 533 ? 2.196 -24.948 1.443 1.00 95.19 533 MET A C 1
ATOM 4218 O O . MET A 1 533 ? 2.486 -25.913 2.151 1.00 95.19 533 MET A O 1
ATOM 4222 N N . LEU A 1 534 ? 2.060 -23.711 1.917 1.00 93.12 534 LEU A N 1
ATOM 4223 C CA . LEU A 1 534 ? 2.207 -23.358 3.320 1.00 93.12 534 LEU A CA 1
ATOM 4224 C C . LEU A 1 534 ? 1.088 -23.978 4.168 1.00 93.12 534 LEU A C 1
ATOM 4226 O O . LEU A 1 534 ? 1.386 -24.680 5.128 1.00 93.12 534 LEU A O 1
ATOM 4230 N N . ILE A 1 535 ? -0.178 -23.831 3.763 1.00 95.50 535 ILE A N 1
ATOM 4231 C CA . ILE A 1 535 ? -1.349 -24.441 4.422 1.00 95.50 535 ILE A CA 1
ATOM 4232 C C . ILE A 1 535 ? -1.152 -25.954 4.595 1.00 95.50 535 ILE A C 1
ATOM 4234 O O . ILE A 1 535 ? -1.358 -26.498 5.683 1.00 95.50 535 ILE A O 1
ATOM 4238 N N . MET A 1 536 ? -0.708 -26.632 3.530 1.00 96.00 536 MET A N 1
ATOM 4239 C CA . MET A 1 536 ? -0.458 -28.076 3.538 1.00 96.00 536 MET A CA 1
ATOM 4240 C C . MET A 1 536 ? 0.721 -28.458 4.438 1.00 96.00 536 MET A C 1
ATOM 4242 O O . MET A 1 536 ? 0.657 -29.464 5.146 1.00 96.00 536 MET A O 1
ATOM 4246 N N . ARG A 1 537 ? 1.793 -27.656 4.437 1.00 94.69 537 ARG A N 1
ATOM 4247 C CA . ARG A 1 537 ? 2.977 -27.878 5.277 1.00 94.69 537 ARG A CA 1
ATOM 4248 C C . ARG A 1 537 ? 2.656 -27.732 6.764 1.00 94.69 537 ARG A C 1
ATOM 4250 O O . ARG A 1 537 ? 3.054 -28.592 7.544 1.00 94.69 537 ARG A O 1
ATOM 4257 N N . GLU A 1 538 ? 1.906 -26.695 7.130 1.00 93.56 538 GLU A N 1
ATOM 4258 C CA . GLU A 1 538 ? 1.476 -26.420 8.509 1.00 93.56 538 GLU A CA 1
ATOM 4259 C C . GLU A 1 538 ? 0.326 -27.337 8.970 1.00 93.56 538 GLU A C 1
ATOM 4261 O O . GLU A 1 538 ? -0.110 -27.264 10.118 1.00 93.56 538 GLU A O 1
ATOM 4266 N N . LYS A 1 539 ? -0.179 -28.215 8.086 1.00 95.19 539 LYS A N 1
ATOM 4267 C CA . LYS A 1 539 ? -1.303 -29.134 8.343 1.00 95.19 539 LYS A CA 1
ATOM 4268 C C . LYS A 1 539 ? -2.538 -28.415 8.895 1.00 95.19 539 LYS A C 1
ATOM 4270 O O . LYS A 1 539 ? -3.253 -28.950 9.745 1.00 95.19 539 LYS A O 1
ATOM 4275 N N . LYS A 1 540 ? -2.791 -27.195 8.415 1.00 94.69 540 LYS A N 1
ATOM 4276 C CA . LYS A 1 540 ? -3.943 -26.397 8.843 1.00 94.69 540 LYS A CA 1
ATOM 4277 C C . LYS A 1 540 ? -5.236 -27.085 8.381 1.00 94.69 540 LYS A C 1
ATOM 4279 O O . LYS A 1 540 ? -5.298 -27.530 7.236 1.00 94.69 540 LYS A O 1
ATOM 4284 N N . PRO A 1 541 ? -6.274 -27.201 9.226 1.00 95.69 541 PRO A N 1
ATOM 4285 C CA . PRO A 1 541 ? -7.568 -27.731 8.803 1.00 95.69 541 PRO A CA 1
ATOM 4286 C C . PRO A 1 541 ? -8.176 -26.887 7.677 1.00 95.69 541 PRO A C 1
ATOM 4288 O O . PRO A 1 541 ? -8.267 -25.671 7.806 1.00 95.69 541 PRO A O 1
ATOM 4291 N N . ILE A 1 542 ? -8.613 -27.522 6.585 1.00 96.62 542 ILE A N 1
ATOM 4292 C CA . ILE A 1 542 ? -9.076 -26.826 5.370 1.00 96.62 542 ILE A CA 1
ATOM 4293 C C . ILE A 1 542 ? -10.581 -26.998 5.177 1.00 96.62 542 ILE A C 1
ATOM 4295 O O . ILE A 1 542 ? -11.044 -28.133 5.122 1.00 96.62 542 ILE A O 1
ATOM 4299 N N . PHE A 1 543 ? -11.346 -25.929 4.967 1.00 96.62 543 PHE A N 1
ATOM 4300 C CA . PHE A 1 543 ? -12.697 -25.963 4.401 1.00 96.62 543 PHE A CA 1
ATOM 4301 C C . PHE A 1 543 ? -12.650 -25.490 2.940 1.00 96.62 543 PHE A C 1
ATOM 4303 O O . PHE A 1 543 ? -12.449 -24.310 2.669 1.00 96.62 543 PHE A O 1
ATOM 4310 N N . LEU A 1 544 ? -12.800 -26.410 1.984 1.00 97.94 544 LEU A N 1
ATOM 4311 C CA . LEU A 1 544 ? -12.741 -26.070 0.562 1.00 97.94 544 LEU A CA 1
ATOM 4312 C C . LEU A 1 544 ? -14.123 -25.663 0.038 1.00 97.94 544 LEU A C 1
ATOM 4314 O O . LEU A 1 544 ? -15.058 -26.468 0.039 1.00 97.94 544 LEU A O 1
ATOM 4318 N N . ILE A 1 545 ? -14.229 -24.442 -0.481 1.00 97.88 545 ILE A N 1
ATOM 4319 C CA . ILE A 1 545 ? -15.364 -23.989 -1.283 1.00 97.88 545 ILE A CA 1
ATOM 4320 C C . ILE A 1 545 ? -14.981 -24.180 -2.751 1.00 97.88 545 ILE A C 1
ATOM 4322 O O . ILE A 1 545 ? -14.159 -23.439 -3.287 1.00 97.88 545 ILE A O 1
ATOM 4326 N N . LYS A 1 546 ? -15.527 -25.212 -3.403 1.00 97.44 546 LYS A N 1
ATOM 4327 C CA . LYS A 1 546 ? -15.171 -25.556 -4.789 1.00 97.44 546 LYS A CA 1
ATOM 4328 C C . LYS A 1 546 ? -15.999 -24.692 -5.749 1.00 97.44 546 LYS A C 1
ATOM 4330 O O . LYS A 1 546 ? -17.198 -24.912 -5.910 1.00 97.44 546 LYS A O 1
ATOM 4335 N N . MET A 1 547 ? -15.361 -23.696 -6.364 1.00 97.50 547 MET A N 1
ATOM 4336 C CA . MET A 1 547 ? -16.006 -22.701 -7.237 1.00 97.50 547 MET A CA 1
ATOM 4337 C C . MET A 1 547 ? -15.828 -22.995 -8.733 1.00 97.50 547 MET A C 1
ATOM 4339 O O . MET A 1 547 ? -16.308 -22.247 -9.583 1.00 97.50 547 MET A O 1
ATOM 4343 N N . CYS A 1 548 ? -15.148 -24.092 -9.061 1.00 96.56 548 CYS A N 1
ATOM 4344 C CA . CYS A 1 548 ? -14.907 -24.569 -10.418 1.00 96.56 548 CYS A CA 1
ATOM 4345 C C . CYS A 1 548 ? -15.148 -26.080 -10.521 1.00 96.56 548 CYS A C 1
ATOM 4347 O O . CYS A 1 548 ? -15.040 -26.807 -9.533 1.00 96.56 548 CYS A O 1
ATOM 4349 N N . GLU A 1 549 ? -15.387 -26.587 -11.728 1.00 96.19 549 GLU A N 1
ATOM 4350 C CA . GLU A 1 549 ? -15.457 -28.035 -11.962 1.00 96.19 549 GLU A CA 1
ATOM 4351 C C . GLU A 1 549 ? -14.094 -28.705 -11.715 1.00 96.19 549 GLU A C 1
ATOM 4353 O O . GLU A 1 549 ? -13.999 -29.740 -11.047 1.00 96.19 549 GLU A O 1
ATOM 4358 N N . ARG A 1 550 ? -13.019 -28.061 -12.186 1.00 96.06 550 ARG A N 1
ATOM 4359 C CA . ARG A 1 550 ? -11.649 -28.569 -12.127 1.00 96.06 550 ARG A CA 1
ATOM 4360 C C . ARG A 1 550 ? -10.648 -27.423 -11.965 1.00 96.06 550 ARG A C 1
ATOM 4362 O O . ARG A 1 550 ? -10.698 -26.467 -12.727 1.00 96.06 550 ARG A O 1
ATOM 4369 N N . PHE A 1 551 ? -9.700 -27.558 -11.036 1.00 97.19 551 PHE A N 1
ATOM 4370 C CA . PHE A 1 551 ? -8.548 -26.651 -10.957 1.00 97.19 551 PHE A CA 1
ATOM 4371 C C . PHE A 1 551 ? -7.678 -26.792 -12.206 1.00 97.19 551 PHE A C 1
ATOM 4373 O O . PHE A 1 551 ? -7.384 -27.916 -12.620 1.00 97.19 551 PHE A O 1
ATOM 4380 N N . SER A 1 552 ? -7.228 -25.684 -12.780 1.00 95.81 552 SER A N 1
ATOM 4381 C CA . SER A 1 552 ? -6.364 -25.645 -13.965 1.00 95.81 552 SER A CA 1
ATOM 4382 C C . SER A 1 552 ? -4.949 -26.163 -13.671 1.00 95.81 552 SER A C 1
ATOM 4384 O O . SER A 1 552 ? -4.406 -26.955 -14.451 1.00 95.81 552 SER A O 1
ATOM 4386 N N . ASP A 1 553 ? -4.386 -25.834 -12.504 1.00 95.81 553 ASP A N 1
ATOM 4387 C CA . ASP A 1 553 ? -3.052 -26.275 -12.087 1.00 95.81 553 ASP A CA 1
ATOM 4388 C C . ASP A 1 553 ? -3.034 -27.742 -11.606 1.00 95.81 553 ASP A C 1
ATOM 4390 O O . ASP A 1 553 ? -3.852 -28.192 -10.798 1.00 95.81 553 ASP A O 1
ATOM 4394 N N . ALA A 1 554 ? -2.084 -28.527 -12.126 1.00 95.75 554 ALA A N 1
ATOM 4395 C CA . ALA A 1 554 ? -1.962 -29.950 -11.810 1.00 95.75 554 ALA A CA 1
ATOM 4396 C C . ALA A 1 554 ? -1.517 -30.221 -10.371 1.00 95.75 554 ALA A C 1
ATOM 4398 O O . ALA A 1 554 ? -1.931 -31.224 -9.788 1.00 95.75 554 ALA A O 1
ATOM 4399 N N . LYS A 1 555 ? -0.691 -29.341 -9.803 1.00 95.69 555 LYS A N 1
ATOM 4400 C CA . LYS A 1 555 ? -0.212 -29.457 -8.431 1.00 95.69 555 LYS A CA 1
ATOM 4401 C C . LYS A 1 555 ? -1.337 -29.142 -7.451 1.00 95.69 555 LYS A C 1
ATOM 4403 O O . LYS A 1 555 ? -1.489 -29.888 -6.489 1.00 95.69 555 LYS A O 1
ATOM 4408 N N . THR A 1 556 ? -2.178 -28.146 -7.738 1.00 96.94 556 THR A N 1
ATOM 4409 C CA . THR A 1 556 ? -3.407 -27.900 -6.966 1.00 96.94 556 THR A CA 1
ATOM 4410 C C . THR A 1 556 ? -4.288 -29.144 -6.935 1.00 96.94 556 THR A C 1
ATOM 4412 O O . THR A 1 556 ? -4.661 -29.580 -5.854 1.00 96.94 556 THR A O 1
ATOM 4415 N N . ARG A 1 557 ? -4.543 -29.792 -8.084 1.00 96.69 557 ARG A N 1
ATOM 4416 C CA . ARG A 1 557 ? -5.323 -31.049 -8.132 1.00 96.69 557 ARG A CA 1
ATOM 4417 C C . ARG A 1 557 ? -4.695 -32.192 -7.333 1.00 96.69 557 ARG A C 1
ATOM 4419 O O . ARG A 1 557 ? -5.409 -33.059 -6.849 1.00 96.69 557 ARG A O 1
ATOM 4426 N N . PHE A 1 558 ? -3.368 -32.223 -7.227 1.00 96.56 558 PHE A N 1
ATOM 4427 C CA . PHE A 1 558 ? -2.666 -33.229 -6.433 1.00 96.56 558 PHE A CA 1
ATOM 4428 C C . PHE A 1 558 ? -2.762 -32.949 -4.925 1.00 96.56 558 PHE A C 1
ATOM 4430 O O . PHE A 1 558 ? -2.893 -33.880 -4.139 1.00 96.56 558 PHE A O 1
ATOM 4437 N N . MET A 1 559 ? -2.693 -31.678 -4.517 1.00 96.69 559 MET A N 1
ATOM 4438 C CA . MET A 1 559 ? -2.769 -31.268 -3.106 1.00 96.69 559 MET A CA 1
ATOM 4439 C C . MET A 1 559 ? -4.210 -31.204 -2.580 1.00 96.69 559 MET A C 1
ATOM 4441 O O . MET A 1 559 ? -4.438 -31.423 -1.395 1.00 96.69 559 MET A O 1
ATOM 4445 N N . LEU A 1 560 ? -5.168 -30.914 -3.459 1.00 96.31 560 LEU A N 1
ATOM 4446 C CA . LEU A 1 560 ? -6.607 -30.885 -3.211 1.00 96.31 560 LEU A CA 1
ATOM 4447 C C . LEU A 1 560 ? -7.289 -31.879 -4.168 1.00 96.31 560 LEU A C 1
ATOM 4449 O O . LEU A 1 560 ? -7.895 -31.454 -5.157 1.00 96.31 560 LEU A O 1
ATOM 4453 N N . PRO A 1 561 ? -7.147 -33.196 -3.934 1.00 86.88 561 PRO A N 1
ATOM 4454 C CA . PRO A 1 561 ? -7.780 -34.207 -4.775 1.00 86.88 561 PRO A CA 1
ATOM 4455 C C . PRO A 1 561 ? -9.311 -34.080 -4.745 1.00 86.88 561 PRO A C 1
ATOM 4457 O O . PRO A 1 561 ? -9.878 -33.500 -3.818 1.00 86.88 561 PRO A O 1
ATOM 4460 N N . ASP A 1 562 ? -9.997 -34.606 -5.763 1.00 83.06 562 ASP A N 1
ATOM 4461 C CA . ASP A 1 562 ? -11.451 -34.426 -5.934 1.00 83.06 562 ASP A CA 1
ATOM 4462 C C . ASP A 1 562 ? -12.298 -35.042 -4.803 1.00 83.06 562 ASP A C 1
ATOM 4464 O O . ASP A 1 562 ? -13.459 -34.669 -4.630 1.00 83.06 562 ASP A O 1
ATOM 4468 N N . ASP A 1 563 ? -11.719 -35.949 -4.015 1.00 82.19 563 ASP A N 1
ATOM 4469 C CA . ASP A 1 563 ? -12.306 -36.530 -2.804 1.00 82.19 563 ASP A CA 1
ATOM 4470 C C . ASP A 1 563 ? -12.126 -35.659 -1.546 1.00 82.19 563 ASP A C 1
ATOM 4472 O O . ASP A 1 563 ? -12.698 -35.966 -0.498 1.00 82.19 563 ASP A O 1
ATOM 4476 N N . THR A 1 564 ? -11.390 -34.544 -1.639 1.00 86.75 564 THR A N 1
ATOM 4477 C CA . THR A 1 564 ? -11.294 -33.546 -0.567 1.00 86.75 564 THR A CA 1
ATOM 4478 C C . THR A 1 564 ? -12.693 -33.029 -0.243 1.00 86.75 564 THR A C 1
ATOM 4480 O O . THR A 1 564 ? -13.348 -32.464 -1.130 1.00 86.75 564 THR A O 1
ATOM 4483 N N . PRO A 1 565 ? -13.168 -33.162 1.012 1.00 86.62 565 PRO A N 1
ATOM 4484 C CA . PRO A 1 565 ? -14.486 -32.678 1.387 1.00 86.62 565 PRO A CA 1
ATOM 4485 C C . PRO A 1 565 ? -14.637 -31.196 1.049 1.00 86.62 565 PRO A C 1
ATOM 4487 O O . PRO A 1 565 ? -13.904 -30.351 1.569 1.00 86.62 565 PRO A O 1
ATOM 4490 N N . ASN A 1 566 ? -15.585 -30.896 0.165 1.00 95.06 566 ASN A N 1
ATOM 4491 C CA . ASN A 1 566 ? -15.815 -29.557 -0.351 1.00 95.06 566 ASN A CA 1
ATOM 4492 C C . ASN A 1 566 ? -17.303 -29.204 -0.349 1.00 95.06 566 ASN A C 1
ATOM 4494 O O . ASN A 1 566 ? -18.168 -30.080 -0.315 1.00 95.06 566 ASN A O 1
ATOM 4498 N N . SER A 1 567 ? -17.582 -27.905 -0.377 1.00 97.12 567 SER A N 1
ATOM 4499 C CA . SER A 1 567 ? -18.925 -27.376 -0.597 1.00 97.12 567 SER A CA 1
ATOM 4500 C C . SER A 1 567 ? -18.934 -26.565 -1.894 1.00 97.12 567 SER A C 1
ATOM 4502 O O . SER A 1 567 ? -18.185 -25.591 -1.992 1.00 97.12 567 SER A O 1
ATOM 4504 N N . PRO A 1 568 ? -19.715 -26.959 -2.913 1.00 97.25 568 PRO A N 1
ATOM 4505 C CA . PRO A 1 568 ? -19.722 -26.256 -4.185 1.00 97.25 568 PRO A CA 1
ATOM 4506 C C . PRO A 1 568 ? -20.422 -24.899 -4.060 1.00 97.25 568 PRO A C 1
ATOM 4508 O O . PRO A 1 568 ? -21.502 -24.805 -3.477 1.00 97.25 568 PRO A O 1
ATOM 4511 N N . TRP A 1 569 ? -19.837 -23.857 -4.651 1.00 97.81 569 TRP A N 1
ATOM 4512 C CA . TRP A 1 569 ? -20.469 -22.540 -4.765 1.00 97.81 569 TRP A CA 1
ATOM 4513 C C . TRP A 1 569 ? -20.012 -21.832 -6.041 1.00 97.81 569 TRP A C 1
ATOM 4515 O O . TRP A 1 569 ? -18.849 -21.480 -6.193 1.00 97.81 569 TRP A O 1
ATOM 4525 N N . THR A 1 570 ? -20.931 -21.631 -6.985 1.00 96.50 570 THR A N 1
ATOM 4526 C CA . THR A 1 570 ? -20.628 -20.944 -8.246 1.00 96.50 570 THR A CA 1
ATOM 4527 C C . THR A 1 570 ? -20.517 -19.425 -8.037 1.00 96.50 570 THR A C 1
ATOM 4529 O O . THR A 1 570 ? -21.453 -18.847 -7.476 1.00 96.50 570 THR A O 1
ATOM 4532 N N . PRO A 1 571 ? -19.454 -18.761 -8.540 1.00 95.62 571 PRO A N 1
ATOM 4533 C CA . PRO A 1 571 ? -19.331 -17.305 -8.493 1.00 95.62 571 PRO A CA 1
ATOM 4534 C C . PRO A 1 571 ? -20.562 -16.584 -9.062 1.00 95.62 571 PRO A C 1
ATOM 4536 O O . PRO A 1 571 ? -21.196 -17.045 -10.016 1.00 95.62 571 PRO A O 1
ATOM 4539 N N . GLY A 1 572 ? -20.931 -15.458 -8.456 1.00 95.31 572 GLY A N 1
ATOM 4540 C CA . GLY A 1 572 ? -22.103 -14.655 -8.810 1.00 95.31 572 GLY A CA 1
ATOM 4541 C C . GLY A 1 572 ? -23.459 -15.263 -8.427 1.00 95.31 572 GLY A C 1
ATOM 4542 O O . GLY A 1 572 ? -24.497 -14.654 -8.700 1.00 95.31 572 GLY A O 1
ATOM 4543 N N . LYS A 1 573 ? -23.498 -16.451 -7.808 1.00 97.69 573 LYS A N 1
ATOM 4544 C CA . LYS A 1 573 ? -24.727 -17.026 -7.240 1.00 97.69 573 LYS A CA 1
ATOM 4545 C C . LYS A 1 573 ? -24.847 -16.701 -5.748 1.00 97.69 573 LYS A C 1
ATOM 4547 O O . LYS A 1 573 ? -23.823 -16.544 -5.085 1.00 97.69 573 LYS A O 1
ATOM 4552 N N . PRO A 1 574 ? -26.077 -16.628 -5.202 1.00 97.44 574 PRO A N 1
ATOM 4553 C CA . PRO A 1 574 ? -26.281 -16.518 -3.759 1.00 97.44 574 PRO A CA 1
ATOM 4554 C C . PRO A 1 574 ? -25.555 -17.630 -2.990 1.00 97.44 574 PRO A C 1
ATOM 4556 O O . PRO A 1 574 ? -25.397 -18.737 -3.510 1.00 97.44 574 PRO A O 1
ATOM 4559 N N . ILE A 1 575 ? -25.138 -17.325 -1.759 1.00 97.56 575 ILE A N 1
ATOM 4560 C CA . ILE A 1 575 ? -24.537 -18.297 -0.838 1.00 97.56 575 ILE A CA 1
ATOM 4561 C C . ILE A 1 575 ? -25.532 -19.453 -0.638 1.00 97.56 575 ILE A C 1
ATOM 4563 O O . ILE A 1 575 ? -26.682 -19.175 -0.298 1.00 97.56 575 ILE A O 1
ATOM 4567 N N . PRO A 1 576 ? -25.137 -20.726 -0.829 1.00 97.88 576 PRO A N 1
ATOM 4568 C CA . PRO A 1 576 ? -25.996 -21.858 -0.496 1.00 97.88 576 PRO A CA 1
ATOM 4569 C C . PRO A 1 576 ? -26.400 -21.832 0.986 1.00 97.88 576 PRO A C 1
ATOM 4571 O O . PRO A 1 576 ? -25.545 -21.648 1.853 1.00 97.88 576 PRO A O 1
ATOM 4574 N N . ASP A 1 577 ? -27.685 -22.050 1.281 1.00 96.38 577 ASP A N 1
ATOM 4575 C CA . ASP A 1 577 ? -28.253 -21.899 2.634 1.00 96.38 577 ASP A CA 1
ATOM 4576 C C . ASP A 1 577 ? -27.541 -22.754 3.704 1.00 96.38 577 ASP A C 1
ATOM 4578 O O . ASP A 1 577 ? -27.470 -22.383 4.879 1.00 96.38 577 ASP A O 1
ATOM 4582 N N . ASP A 1 578 ? -26.985 -23.899 3.305 1.00 97.19 578 ASP A N 1
ATOM 4583 C CA . ASP A 1 578 ? -26.293 -24.849 4.174 1.00 97.19 578 ASP A CA 1
ATOM 4584 C C . ASP A 1 578 ? -24.774 -24.618 4.273 1.00 97.19 578 ASP A C 1
ATOM 4586 O O . ASP A 1 578 ? -24.123 -25.227 5.128 1.00 97.19 578 ASP A O 1
ATOM 4590 N N . LEU A 1 579 ? -24.196 -23.736 3.446 1.00 96.88 579 LEU A N 1
ATOM 4591 C CA . LEU A 1 579 ? -22.747 -23.528 3.370 1.00 96.88 579 LEU A CA 1
ATOM 4592 C C . LEU A 1 579 ? -22.177 -23.029 4.702 1.00 96.88 579 LEU A C 1
ATOM 4594 O O . LEU A 1 579 ? -21.209 -23.592 5.213 1.00 96.88 579 LEU A O 1
ATOM 4598 N N . ILE A 1 580 ? -22.810 -22.005 5.283 1.00 96.19 580 ILE A N 1
ATOM 4599 C CA . ILE A 1 580 ? -22.388 -21.424 6.564 1.00 96.19 580 ILE A CA 1
ATOM 4600 C C . ILE A 1 580 ? -22.483 -22.467 7.681 1.00 96.19 580 ILE A C 1
ATOM 4602 O O . ILE A 1 580 ? -21.561 -22.591 8.480 1.00 96.19 580 ILE A O 1
ATOM 4606 N N . GLY A 1 581 ? -23.560 -23.261 7.706 1.00 95.19 581 GLY A N 1
ATOM 4607 C CA . GLY A 1 581 ? -23.739 -24.331 8.693 1.00 95.19 581 GLY A CA 1
ATOM 4608 C C . GLY A 1 581 ? -22.616 -25.365 8.627 1.00 95.19 581 GLY A C 1
ATOM 4609 O O . GLY A 1 581 ? -21.938 -25.596 9.622 1.00 95.19 581 GLY A O 1
ATOM 4610 N N . LYS A 1 582 ? -22.332 -25.897 7.431 1.00 96.62 582 LYS A N 1
ATOM 4611 C CA . LYS A 1 582 ? -21.246 -26.869 7.210 1.00 96.62 582 LYS A CA 1
ATOM 4612 C C . LYS A 1 582 ? -19.877 -26.342 7.633 1.00 96.62 582 LYS A C 1
ATOM 4614 O O . LYS A 1 582 ? -19.045 -27.098 8.138 1.00 96.62 582 LYS A O 1
ATOM 4619 N N . MET A 1 583 ? -19.625 -25.060 7.390 1.00 95.19 583 MET A N 1
ATOM 4620 C CA . MET A 1 583 ? -18.365 -24.415 7.739 1.00 95.19 583 MET A CA 1
ATOM 4621 C C . MET A 1 583 ? -18.203 -24.271 9.252 1.00 95.19 583 MET A C 1
ATOM 4623 O O . MET A 1 583 ? -17.152 -24.631 9.782 1.00 95.19 583 MET A O 1
ATOM 4627 N N . LEU A 1 584 ? -19.255 -23.833 9.949 1.00 94.88 584 LEU A N 1
ATOM 4628 C CA . LEU A 1 584 ? -19.271 -23.743 11.409 1.00 94.88 584 LEU A CA 1
ATOM 4629 C C . LEU A 1 584 ? -19.189 -25.124 12.069 1.00 94.88 584 LEU A C 1
ATOM 4631 O O . LEU A 1 584 ? -18.436 -25.288 13.024 1.00 94.88 584 LEU A O 1
ATOM 4635 N N . ASP A 1 585 ? -19.861 -26.139 11.521 1.00 95.50 585 ASP A N 1
ATOM 4636 C CA . ASP A 1 585 ? -19.755 -27.521 12.001 1.00 95.50 585 ASP A CA 1
ATOM 4637 C C . ASP A 1 585 ? -18.312 -28.033 11.897 1.00 95.50 585 ASP A C 1
ATOM 4639 O O . ASP A 1 585 ? -17.779 -28.643 12.829 1.00 95.50 585 ASP A O 1
ATOM 4643 N N . LYS A 1 586 ? -17.637 -27.768 10.767 1.00 94.94 586 LYS A N 1
ATOM 4644 C CA . LYS A 1 586 ? -16.225 -28.132 10.602 1.00 94.94 586 LYS A CA 1
ATOM 4645 C C . LYS A 1 586 ? -15.341 -27.389 11.598 1.00 94.94 586 LYS A C 1
ATOM 4647 O O . LYS A 1 586 ? -14.498 -28.025 12.227 1.00 94.94 586 LYS A O 1
ATOM 4652 N N . TYR A 1 587 ? -15.551 -26.087 11.752 1.00 93.56 587 TYR A N 1
ATOM 4653 C CA . TYR A 1 587 ? -14.810 -25.261 12.697 1.00 93.56 587 TYR A CA 1
ATOM 4654 C C . TYR A 1 587 ? -14.961 -25.775 14.139 1.00 93.56 587 TYR A C 1
ATOM 4656 O O . TYR A 1 587 ? -13.966 -26.049 14.805 1.00 93.56 587 TYR A O 1
ATOM 4664 N N . GLN A 1 588 ? -16.186 -26.043 14.595 1.00 93.56 588 GLN A N 1
ATOM 4665 C CA . GLN A 1 588 ? -16.442 -26.603 15.926 1.00 93.56 588 GLN A CA 1
ATOM 4666 C C . GLN A 1 588 ? -15.773 -27.967 16.130 1.00 93.56 588 GLN A C 1
ATOM 4668 O O . GLN A 1 588 ? -15.255 -28.249 17.210 1.00 93.56 588 GLN A O 1
ATOM 4673 N N . ASN A 1 589 ? -15.754 -28.822 15.104 1.00 94.38 589 ASN A N 1
ATOM 4674 C CA . ASN A 1 589 ? -15.055 -30.106 15.175 1.00 94.38 589 ASN A CA 1
ATOM 4675 C C . ASN A 1 589 ? -13.534 -29.935 15.310 1.00 94.38 589 ASN A C 1
ATOM 4677 O O . ASN A 1 589 ? -12.901 -30.705 16.032 1.00 94.38 589 ASN A O 1
ATOM 4681 N N . VAL A 1 590 ? -12.951 -28.921 14.660 1.00 93.38 590 VAL A N 1
ATOM 4682 C CA . VAL A 1 590 ? -11.533 -28.561 14.820 1.00 93.38 590 VAL A CA 1
ATOM 4683 C C . VAL A 1 590 ? -11.251 -28.091 16.247 1.00 93.38 590 VAL A C 1
ATOM 4685 O O . VAL A 1 590 ? -10.317 -28.595 16.870 1.00 93.38 590 VAL A O 1
ATOM 4688 N N . MET A 1 591 ? -12.085 -27.202 16.792 1.00 92.06 591 MET A N 1
ATOM 4689 C CA . MET A 1 591 ? -11.919 -26.684 18.156 1.00 92.06 591 MET A CA 1
ATOM 4690 C C . MET A 1 591 ? -12.036 -27.794 19.209 1.00 92.06 591 MET A C 1
ATOM 4692 O O . MET A 1 591 ? -11.169 -27.926 20.075 1.00 92.06 591 MET A O 1
ATOM 4696 N N . LYS A 1 592 ? -13.030 -28.684 19.071 1.00 91.94 592 LYS A N 1
ATOM 4697 C CA . LYS A 1 592 ? -13.184 -29.864 19.941 1.00 91.94 592 LYS A CA 1
ATOM 4698 C C . LYS A 1 592 ? -11.968 -30.787 19.891 1.00 91.94 592 LYS A C 1
ATOM 4700 O O . LYS A 1 592 ? -11.539 -31.291 20.925 1.00 91.94 592 LYS A O 1
ATOM 4705 N N . ALA A 1 593 ? -11.394 -31.010 18.707 1.00 92.06 593 ALA A N 1
ATOM 4706 C CA . ALA A 1 593 ? -10.204 -31.848 18.554 1.00 92.06 593 ALA A CA 1
ATOM 4707 C C . ALA A 1 593 ? -8.956 -31.245 19.225 1.00 92.06 593 ALA A C 1
ATOM 4709 O O . ALA A 1 593 ? -8.062 -31.992 19.622 1.00 92.06 593 ALA A O 1
ATOM 4710 N N . LYS A 1 594 ? -8.902 -29.917 19.376 1.00 89.31 594 LYS A N 1
ATOM 4711 C CA . LYS A 1 594 ? -7.826 -29.197 20.075 1.00 89.31 594 LYS A CA 1
ATOM 4712 C C . LYS A 1 594 ? -8.026 -29.098 21.591 1.00 89.31 594 LYS A C 1
ATOM 4714 O O . LYS A 1 594 ? -7.133 -28.618 22.280 1.00 89.31 594 LYS A O 1
ATOM 4719 N N . GLY A 1 595 ? -9.150 -29.586 22.121 1.00 85.38 595 GLY A N 1
ATOM 4720 C CA . GLY A 1 595 ? -9.459 -29.512 23.550 1.00 85.38 595 GLY A CA 1
ATOM 4721 C C . GLY A 1 595 ? -9.921 -28.129 24.012 1.00 85.38 595 GLY A C 1
ATOM 4722 O O . GLY A 1 595 ? -9.870 -27.855 25.209 1.00 85.38 595 GLY A O 1
ATOM 4723 N N . ALA A 1 596 ? -10.363 -27.271 23.088 1.00 66.56 596 ALA A N 1
ATOM 4724 C CA . ALA A 1 596 ? -11.058 -26.043 23.450 1.00 66.56 596 ALA A CA 1
ATOM 4725 C C . ALA A 1 596 ? -12.459 -26.393 24.007 1.00 66.56 596 ALA A C 1
ATOM 4727 O O . ALA A 1 596 ? -13.108 -27.285 23.443 1.00 66.56 596 ALA A O 1
ATOM 4728 N N . PRO A 1 597 ? -12.885 -25.767 25.122 1.00 46.72 597 PRO A N 1
ATOM 4729 C CA . PRO A 1 597 ? -14.157 -26.057 25.786 1.00 46.72 597 PRO A CA 1
ATOM 4730 C C . PRO A 1 597 ? -15.393 -25.745 24.934 1.00 46.72 597 PRO A C 1
ATOM 4732 O O . PRO A 1 597 ? -15.342 -24.797 24.116 1.00 46.72 597 PRO A O 1
#

Organism: NCBI:txid652834

InterPro domains:
  IPR001660 Sterile alpha motif domain [SM00454] (48-116)
  IPR001660 Sterile alpha motif domain [SM00454] (139-208)
  IPR001660 Sterile alpha motif domain [SM00454] (247-315)
  IPR013761 Sterile alpha motif/pointed domain superfamily [G3DSA:1.10.150.50] (35-118)

Secondary structure (DSSP, 8-state):
-HHHHHHHHHHHSS------------TTTHHHHHHHHHHHHHHHHHHHHT--HHHHHHHHHTT--S-THHHHHHHHHT--HHHHHH--HHHHHHHTT--HHHHHHHHHHHHHHHH-SSPPP-HHHHHHHHHHHHHHHHHHT--HHHHHHHHHHTT--TTHHHHHHHHTT--HHHHHHS-HHHHHHHHT--TTT--SSSSSHHHHHHHHGGG-SHHHHHHHHHHHHHHHHHHHHHHHHHHHHHHHHHHHT--HHHHHHHHHHTT---HHHHHHHHHHT--HHHHHH--HHHHHHHHT--HHHHHHHHHHHHHHHT-SSPPPPHHHHHHHHHHHHHHHHHHHHHH-GGG--HHHHHHHHHHT---GGGTTHHHHHHHTT--HHHHHH--HHHHHHHHT--HHHHHHHHHHHHHHT-HHHHHHHHHHHHHHHHHHHTTTS-TT----SSSS---------EEEE--TTTSHHHHHHHHHHHHTTT---EES-PPTTS-HHHHHHHHHHH-SEEEEEE-TTTTPPPSSSS-HHHHHHHHHHTT--EEEEE-SSS-SSHHHHHHS-TTS-EEE--TTSPPPTTHHHHHHHHHHHHHHHTT--

Foldseek 3Di:
DVVVVVVVVVVVPPPDDDDDDDPDDDPPPPVVVVVVQVVLLVQLLVVLQPFWLQLVLLQLLLLPAPDNQQSVLSNVVGPGSNCLSPPDLVRSCVSSVGDSVSSVSSVVVSVCSSRPPDHRDDSVRSNVSSLLVVLLVLQLPFWLQLVLLLVCVVVQVHDQLSVLSVVVGVGSVNLSPDALVCSCVSSVRDPVRPPPCSPHSSSVSVSSNVQDHSVSNVVVSVVVVVVVVVVVVVLQVVQLVLLLVLLQPFWLQLVLVLLVLLVQVDVQLSVLSVVVTPGSNNLVPDDLVNSCVSSVGDSVSSVVSNVLSVLSSSFSHHFDHSVLLVVLLVVLVVCVVVLVLLQPLVPWWLLSVLVVLCVLCPDPQCNCVSVLSSVVRPGPVNLQPDDLVNCCVSRVGDSVSSVVSVVVSCVVPVPCNNVVSVVVCVVVSVVSSCNRRPPDDPPPDRDDDPDPPPQQAEEEQEFPPPCVVVVVLLQVVCVVVVHHYHYLDDPVPDPSVVVLCVSLVRYLAYEYAADQAQLPDDPDPDGSVNVLVVCVVVVRHYAYAHQDPHHPDPVCCVSQPPPRDYHYDHPPDDDPPCSSVVVVVSSVVSCVVVVND

Radius of gyration: 37.98 Å; chains: 1; bounding box: 92×75×112 Å

pLDDT: mean 82.36, std 16.69, range [31.19, 97.94]

Sequence (597 aa):
KAKEGYQERSAIVSDEGESESCESESKDDKGDAEENKEEINEVNRAAVENWNSDVLALWLSTLDLDDETAGNTAKEEGYDGSWLVECEEDEMQEDLSISEGAAKVIAKARRHLLHRADPVPNEEDLEARAKQMKNSNAMAKWGSEVVALWLATLDLDKTKAVENARFKEYNGKWLVEASTDDIMKGLEVLKEEGTMIFETKSGLIKAAEPLGPPEELEERFRKIVDDKKKALEAEKEAILEKNKKAIEEWNPDFVAM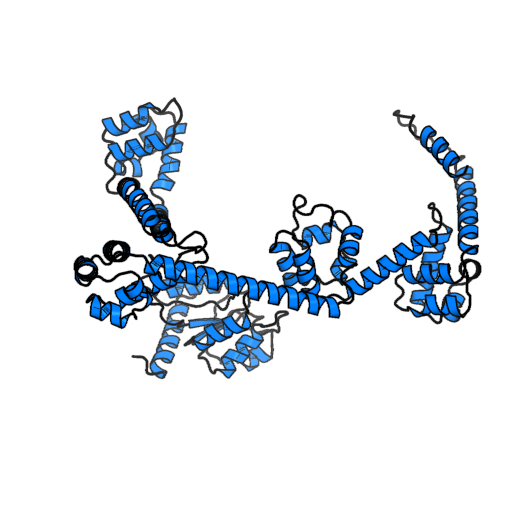WITSLDFGDTKAMDTVKSEGFEGSWLIESSPEVIMEDLEIPEEQALRMVKVRDMLLNSEAPIPAQDELIKMHDAFMKKLPQLKRDWALADWTPKTFAGWVSSLKLGSGASDLPNRVAEQGYGLDDFKDDTIEQLKERFSIGKGFARTLISKRKELFDPNVELRSKQEFERMFDLACSSFVPHGIETRVCAKEEFVMTEDTVFTCLRYKSAMPETLALKKALQERGHDMSIGEAQPGDDIKRVLEERLSRAEMVIIMGTEDFGCPGMTNFSTREELMLIMREKKPIFLIKMCERFSDAKTRFMLPDDTPNSPWTPGKPIPDDLIGKMLDKYQNVMKAKGAP